Protein AF-0000000078834725 (afdb_homodimer)

Foldseek 3Di:
DDPPPPPPPPPPPPCVVVVVVVVVVPDPPPPPDPPDPPPPVPPVPPPPPDPPLRVVLVVQLVQLLDQPPWEKAADPVQLKIKIWRWRHDFDFPVSVVPDDPVSVVSSLVSLLVSVLVRCVVPVVRLVVSVVRPDDQWEKEKEWADQDPDKHDFVRRQVRCVSNVVSCCVNPSFVDDDLGRYQYYGYDYDYDDTGTMMIMTGHDPDSNRPDDPVVVVCVVPQPPHD/DDPPPDPPPPDDCPCVVVVVVVVVVPPPPPDPPPPDPPPPVPPVPPPPPDPPLRVVLVVQLVQLLDQPPWEKDADPVQLKIKIWRWSHDFDFPVSVVPDDPVSVVSSLVSLLVSVLVRCVVPVVRLVVSVVRPDDQWEKEKEWADQDPDKHDQVRRQVRCVSNVVSCCVNPSFVDDDLGRYQYYGYDYDYDDTGTMMIMTGHDPDSNRPDDPVVVVCVVPQPPHD

pLDDT: mean 77.33, std 25.35, range [22.64, 98.62]

Structure (mmCIF, N/CA/C/O backbone):
data_AF-0000000078834725-model_v1
#
loop_
_entity.id
_entity.type
_entity.pdbx_description
1 polymer 'Uncharacterized protein'
#
loop_
_atom_site.group_PDB
_atom_site.id
_atom_site.type_symbol
_atom_site.label_atom_id
_atom_site.label_alt_id
_atom_site.label_comp_id
_atom_site.label_asym_id
_atom_site.label_entity_id
_atom_site.label_seq_id
_atom_site.pdbx_PDB_ins_code
_atom_site.Cartn_x
_atom_site.Cartn_y
_atom_site.Cartn_z
_atom_site.occupancy
_atom_site.B_iso_or_equiv
_atom_site.auth_seq_id
_atom_site.auth_comp_id
_atom_site.auth_asym_id
_atom_site.auth_atom_id
_atom_site.pdbx_PDB_model_num
ATOM 1 N N . MET A 1 1 ? 4.082 47.562 25.188 1 24.08 1 MET A N 1
ATOM 2 C CA . MET A 1 1 ? 4.586 46.562 24.234 1 24.08 1 MET A CA 1
ATOM 3 C C . MET A 1 1 ? 3.445 45.719 23.672 1 24.08 1 MET A C 1
ATOM 5 O O . MET A 1 1 ? 2.674 45.125 24.438 1 24.08 1 MET A O 1
ATOM 9 N N . PRO A 1 2 ? 2.797 46 22.562 1 27.89 2 PRO A N 1
ATOM 10 C CA . PRO A 1 2 ? 1.456 45.594 22.172 1 27.89 2 PRO A CA 1
ATOM 11 C C . PRO A 1 2 ? 1.354 44.062 21.969 1 27.89 2 PRO A C 1
ATOM 13 O O . PRO A 1 2 ? 2.357 43.406 21.672 1 27.89 2 PRO A O 1
ATOM 16 N N . SER A 1 3 ? 0.544 43.469 22.797 1 27.25 3 SER A N 1
ATOM 17 C CA . SER A 1 3 ? 0.179 42.062 22.984 1 27.25 3 SER A CA 1
ATOM 18 C C . SER A 1 3 ? -0.238 41.438 21.672 1 27.25 3 SER A C 1
ATOM 20 O O . SER A 1 3 ? -1.161 41.906 21 1 27.25 3 SER A O 1
ATOM 22 N N . LYS A 1 4 ? 0.778 40.938 20.922 1 30.77 4 LYS A N 1
ATOM 23 C CA . LYS A 1 4 ? 0.629 40.438 19.562 1 30.77 4 LYS A CA 1
ATOM 24 C C . LYS A 1 4 ? -0.511 39.406 19.484 1 30.77 4 LYS A C 1
ATOM 26 O O . LYS A 1 4 ? -0.513 38.406 20.203 1 30.77 4 LYS A O 1
ATOM 31 N N . THR A 1 5 ? -1.818 39.812 19.266 1 27.34 5 THR A N 1
ATOM 32 C CA . THR A 1 5 ? -3.07 39.094 19.016 1 27.34 5 THR A CA 1
ATOM 33 C C . THR A 1 5 ? -2.848 37.906 18.078 1 27.34 5 THR A C 1
ATOM 35 O O . THR A 1 5 ? -2.477 38.094 16.906 1 27.34 5 THR A O 1
ATOM 38 N N . ASN A 1 6 ? -2.244 36.812 18.578 1 27.89 6 ASN A N 1
ATOM 39 C CA . ASN A 1 6 ? -1.774 35.656 17.828 1 27.89 6 ASN A CA 1
ATOM 40 C C . ASN A 1 6 ? -2.881 35.062 16.953 1 27.89 6 ASN A C 1
ATOM 42 O O . ASN A 1 6 ? -3.996 34.844 17.438 1 27.89 6 ASN A O 1
ATOM 46 N N . HIS A 1 7 ? -2.979 35.188 15.711 1 27.2 7 HIS A N 1
ATOM 47 C CA . HIS A 1 7 ? -3.826 34.906 14.555 1 27.2 7 HIS A CA 1
ATOM 48 C C . HIS A 1 7 ? -4.324 33.438 14.586 1 27.2 7 HIS A C 1
ATOM 50 O O . HIS A 1 7 ? -5.047 33.031 13.688 1 27.2 7 HIS A O 1
ATOM 56 N N . ARG A 1 8 ? -3.764 32.594 15.312 1 29.56 8 ARG A N 1
ATOM 57 C CA . ARG A 1 8 ? -4.113 31.188 15.094 1 29.56 8 ARG A CA 1
ATOM 58 C C . ARG A 1 8 ? -5.539 30.906 15.555 1 29.56 8 ARG A C 1
ATOM 60 O O . ARG A 1 8 ? -5.918 29.75 15.742 1 29.56 8 ARG A O 1
ATOM 67 N N . SER A 1 9 ? -6.387 32.094 15.914 1 32.28 9 SER A N 1
ATOM 68 C CA . SER A 1 9 ? -7.73 31.859 16.438 1 32.28 9 SER A CA 1
ATOM 69 C C . SER A 1 9 ? -8.664 31.375 15.328 1 32.28 9 SER A C 1
ATOM 71 O O . SER A 1 9 ? -9.219 32.188 14.578 1 32.28 9 SER A O 1
ATOM 73 N N . ALA A 1 10 ? -8.375 30.5 14.5 1 30.67 10 ALA A N 1
ATOM 74 C CA . ALA A 1 10 ? -8.891 30.203 13.172 1 30.67 10 ALA A CA 1
ATOM 75 C C . ALA A 1 10 ? -10.414 30.047 13.195 1 30.67 10 ALA A C 1
ATOM 77 O O . ALA A 1 10 ? -11.117 30.609 12.352 1 30.67 10 ALA A O 1
ATOM 78 N N . PHE A 1 11 ? -11.062 28.938 13.727 1 31.16 11 PHE A N 1
ATOM 79 C CA . PHE A 1 11 ? -12.344 28.422 13.242 1 31.16 11 PHE A CA 1
ATOM 80 C C . PHE A 1 11 ? -13.5 29.234 13.789 1 31.16 11 PHE A C 1
ATOM 82 O O . PHE A 1 11 ? -14.664 28.906 13.57 1 31.16 11 PHE A O 1
ATOM 89 N N . ALA A 1 12 ? -13.305 30.203 14.617 1 33.16 12 ALA A N 1
ATOM 90 C CA . ALA A 1 12 ? -14.438 30.844 15.297 1 33.16 12 ALA A CA 1
ATOM 91 C C . ALA A 1 12 ? -15.328 31.578 14.297 1 33.16 12 ALA A C 1
ATOM 93 O O . ALA A 1 12 ? -16.531 31.703 14.516 1 33.16 12 ALA A O 1
ATOM 94 N N . SER A 1 13 ? -14.711 32.281 13.281 1 36 13 SER A N 1
ATOM 95 C CA . SER A 1 13 ? -15.398 33.406 12.672 1 36 13 SER A CA 1
ATOM 96 C C . SER A 1 13 ? -16.234 32.969 11.469 1 36 13 SER A C 1
ATOM 98 O O . SER A 1 13 ? -16.453 33.781 10.547 1 36 13 SER A O 1
ATOM 100 N N . ASP A 1 14 ? -16.594 31.828 11.273 1 34.5 14 ASP A N 1
ATOM 101 C CA . ASP A 1 14 ? -17.234 31.562 9.992 1 34.5 14 ASP A CA 1
ATOM 102 C C . ASP A 1 14 ? -18.547 32.344 9.867 1 34.5 14 ASP A C 1
ATOM 104 O O . ASP A 1 14 ? -19.484 32.094 10.625 1 34.5 14 ASP A O 1
ATOM 108 N N . PRO A 1 15 ? -18.609 33.375 9.234 1 38.25 15 PRO A N 1
ATOM 109 C CA . PRO A 1 15 ? -19.734 34.312 9.133 1 38.25 15 PRO A CA 1
ATOM 110 C C . PRO A 1 15 ? -21 33.656 8.602 1 38.25 15 PRO A C 1
ATOM 112 O O . PRO A 1 15 ? -22.109 33.969 9.047 1 38.25 15 PRO A O 1
ATOM 115 N N . LYS A 1 16 ? -20.703 32.781 7.66 1 40.75 16 LYS A N 1
ATOM 116 C CA . LYS A 1 16 ? -21.891 32.219 7.039 1 40.75 16 LYS A CA 1
ATOM 117 C C . LYS A 1 16 ? -22.734 31.438 8.055 1 40.75 16 LYS A C 1
ATOM 119 O O . LYS A 1 16 ? -23.953 31.422 7.977 1 40.75 16 LYS A O 1
ATOM 124 N N . PHE A 1 17 ? -22.047 30.812 9.07 1 37.5 17 PHE A N 1
ATOM 125 C CA . PHE A 1 17 ? -22.719 30.172 10.188 1 37.5 17 PHE A CA 1
ATOM 126 C C . PHE A 1 17 ? -23.469 31.203 11.039 1 37.5 17 PHE A C 1
ATOM 128 O O . PHE A 1 17 ? -24.625 30.984 11.414 1 37.5 17 PHE A O 1
ATOM 135 N N . LEU A 1 18 ? -22.75 32.25 11.047 1 39.94 18 LEU A N 1
ATOM 136 C CA . LEU A 1 18 ? -23.375 33.344 11.789 1 39.94 18 LEU A CA 1
ATOM 137 C C . LEU A 1 18 ? -24.609 33.875 11.078 1 39.94 18 LEU A C 1
ATOM 139 O O . LEU A 1 18 ? -25.609 34.188 11.719 1 39.94 18 LEU A O 1
ATOM 143 N N . GLU A 1 19 ? -24.422 33.969 9.836 1 44.69 19 GLU A N 1
ATOM 144 C CA . GLU A 1 19 ? -25.484 34.531 9.016 1 44.69 19 GLU A CA 1
ATOM 145 C C . GLU A 1 19 ? -26.734 33.656 9.031 1 44.69 19 GLU A C 1
ATOM 147 O O . GLU A 1 19 ? -27.859 34.156 9.117 1 44.69 19 GLU A O 1
ATOM 152 N N . ARG A 1 20 ? -26.578 32.312 8.914 1 39.34 20 ARG A N 1
ATOM 153 C CA . ARG A 1 20 ? -27.719 31.406 8.961 1 39.34 20 ARG A CA 1
ATOM 154 C C . ARG A 1 20 ? -28.469 31.531 10.281 1 39.34 20 ARG A C 1
ATOM 156 O O . ARG A 1 20 ? -29.703 31.469 10.312 1 39.34 20 ARG A O 1
ATOM 163 N N . LEU A 1 21 ? -27.609 31.844 11.25 1 35.97 21 LEU A N 1
ATOM 164 C CA . LEU A 1 21 ? -28.234 32.094 12.547 1 35.97 21 LEU A CA 1
ATOM 165 C C . LEU A 1 21 ? -29.125 33.344 12.477 1 35.97 21 LEU A C 1
ATOM 167 O O . LEU A 1 21 ? -30.234 33.344 13.023 1 35.97 21 LEU A O 1
ATOM 171 N N . ALA A 1 22 ? -28.547 34.312 11.836 1 40.5 22 ALA A N 1
ATOM 172 C CA . ALA A 1 22 ? -29.203 35.625 11.812 1 40.5 22 ALA A CA 1
ATOM 173 C C . ALA A 1 22 ? -30.516 35.562 11.047 1 40.5 22 ALA A C 1
ATOM 175 O O . ALA A 1 22 ? -31.5 36.219 11.438 1 40.5 22 ALA A O 1
ATOM 176 N N . LYS A 1 23 ? -30.469 34.906 9.898 1 41.06 23 LYS A N 1
ATOM 177 C CA . LYS A 1 23 ? -31.625 34.906 9.008 1 41.06 23 LYS A CA 1
ATOM 178 C C . LYS A 1 23 ? -32.812 34.25 9.656 1 41.06 23 LYS A C 1
ATOM 180 O O . LYS A 1 23 ? -33.969 34.5 9.273 1 41.06 23 LYS A O 1
ATOM 185 N N . GLN A 1 24 ? -32.5 33.125 10.461 1 34.16 24 GLN A N 1
ATOM 186 C CA . GLN A 1 24 ? -33.594 32.312 10.953 1 34.16 24 GLN A CA 1
ATOM 187 C C . GLN A 1 24 ? -34.375 33.062 12.031 1 34.16 24 GLN A C 1
ATOM 189 O O . GLN A 1 24 ? -35.281 32.5 12.664 1 34.16 24 GLN A O 1
ATOM 194 N N . GLY A 1 25 ? -34.406 34.5 11.852 1 34.66 25 GLY A N 1
ATOM 195 C CA . GLY A 1 25 ? -35.25 35.531 12.43 1 34.66 25 GLY A CA 1
ATOM 196 C C . GLY A 1 25 ? -35.812 35.125 13.773 1 34.66 25 GLY A C 1
ATOM 197 O O . GLY A 1 25 ? -36.812 35.719 14.234 1 34.66 25 GLY A O 1
ATOM 198 N N . LEU A 1 26 ? -35.656 33.875 14.125 1 31.95 26 LEU A N 1
ATOM 199 C CA . LEU A 1 26 ? -36.531 33.406 15.203 1 31.95 26 LEU A CA 1
ATOM 200 C C . LEU A 1 26 ? -36.25 34.188 16.484 1 31.95 26 LEU A C 1
ATOM 202 O O . LEU A 1 26 ? -35.125 34.281 16.938 1 31.95 26 LEU A O 1
ATOM 206 N N . THR A 1 27 ? -36.812 35.25 16.578 1 30.69 27 THR A N 1
ATOM 207 C CA . THR A 1 27 ? -36.906 36.062 17.781 1 30.69 27 THR A CA 1
ATOM 208 C C . THR A 1 27 ? -37.281 35.219 19 1 30.69 27 THR A C 1
ATOM 210 O O . THR A 1 27 ? -38.219 34.406 18.922 1 30.69 27 THR A O 1
ATOM 213 N N . PRO A 1 28 ? -36.438 35.031 19.984 1 26.81 28 PRO A N 1
ATOM 214 C CA . PRO A 1 28 ? -36.625 34.188 21.188 1 26.81 28 PRO A CA 1
ATOM 215 C C . PRO A 1 28 ? -37.812 34.625 22.031 1 26.81 28 PRO A C 1
ATOM 217 O O . PRO A 1 28 ? -37.719 34.75 23.25 1 26.81 28 PRO A O 1
ATOM 220 N N . ASN A 1 29 ? -38.906 35.031 21.531 1 26.78 29 ASN A N 1
ATOM 221 C CA . ASN A 1 29 ? -39.938 35.531 22.438 1 26.78 29 ASN A CA 1
ATOM 222 C C . ASN A 1 29 ? -40.344 34.438 23.453 1 26.78 29 ASN A C 1
ATOM 224 O O . ASN A 1 29 ? -40.812 33.375 23.062 1 26.78 29 ASN A O 1
ATOM 228 N N . THR A 1 30 ? -39.906 34.562 24.703 1 25.36 30 THR A N 1
ATOM 229 C CA . THR A 1 30 ? -39.875 33.688 25.875 1 25.36 30 THR A CA 1
ATOM 230 C C . THR A 1 30 ? -41.281 33.531 26.453 1 25.36 30 THR A C 1
ATOM 232 O O . THR A 1 30 ? -41.438 33.375 27.672 1 25.36 30 THR A O 1
ATOM 235 N N . GLN A 1 31 ? -42.406 33.75 25.781 1 25.19 31 GLN A N 1
ATOM 236 C CA . GLN A 1 31 ? -43.625 33.719 26.578 1 25.19 31 GLN A CA 1
ATOM 237 C C . GLN A 1 31 ? -43.812 32.375 27.266 1 25.19 31 GLN A C 1
ATOM 239 O O . GLN A 1 31 ? -43.562 31.328 26.672 1 25.19 31 GLN A O 1
ATOM 244 N N . THR A 1 32 ? -44.094 32.375 28.672 1 26.95 32 THR A N 1
ATOM 245 C CA . THR A 1 32 ? -44.094 31.375 29.734 1 26.95 32 THR A CA 1
ATOM 246 C C . THR A 1 32 ? -45.25 30.391 29.547 1 26.95 32 THR A C 1
ATOM 248 O O . THR A 1 32 ? -45.5 29.562 30.422 1 26.95 32 THR A O 1
ATOM 251 N N . ALA A 1 33 ? -45.969 30.344 28.469 1 22.97 33 ALA A N 1
ATOM 252 C CA . ALA A 1 33 ? -47.281 29.75 28.547 1 22.97 33 ALA A CA 1
ATOM 253 C C . ALA A 1 33 ? -47.219 28.312 29.062 1 22.97 33 ALA A C 1
ATOM 255 O O . ALA A 1 33 ? -46.25 27.578 28.75 1 22.97 33 ALA A O 1
ATOM 256 N N . ALA A 1 34 ? -48.156 27.891 30.078 1 27.34 34 ALA A N 1
ATOM 257 C CA . ALA A 1 34 ? -48.375 26.703 30.906 1 27.34 34 ALA A CA 1
ATOM 258 C C . ALA A 1 34 ? -48.594 25.469 30.031 1 27.34 34 ALA A C 1
ATOM 260 O O . ALA A 1 34 ? -49.562 25.391 29.266 1 27.34 34 ALA A O 1
ATOM 261 N N . THR A 1 35 ? -47.75 25.062 29.266 1 24.53 35 THR A N 1
ATOM 262 C CA . THR A 1 35 ? -48.125 24.047 28.281 1 24.53 35 THR A CA 1
ATOM 263 C C . THR A 1 35 ? -48.656 22.797 28.984 1 24.53 35 THR A C 1
ATOM 265 O O . THR A 1 35 ? -48.094 22.328 29.969 1 24.53 35 THR A O 1
ATOM 268 N N . PRO A 1 36 ? -49.938 22.453 28.875 1 25.16 36 PRO A N 1
ATOM 269 C CA . PRO A 1 36 ? -50.625 21.281 29.453 1 25.16 36 PRO A CA 1
ATOM 270 C C . PRO A 1 36 ? -49.781 20.016 29.375 1 25.16 36 PRO A C 1
ATOM 272 O O . PRO A 1 36 ? -49 19.844 28.453 1 25.16 36 PRO A O 1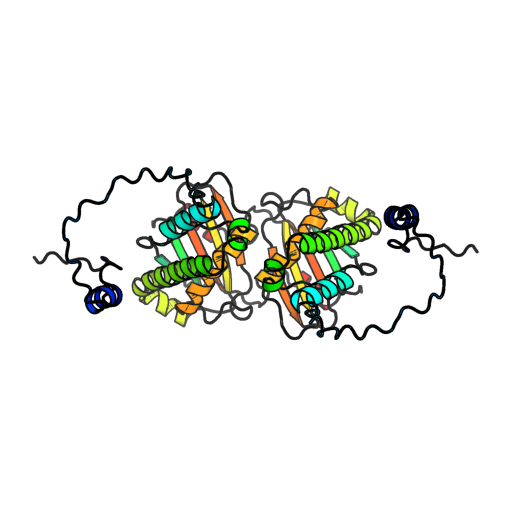
ATOM 275 N N . ARG A 1 37 ? -49.719 19.25 30.609 1 26.62 37 ARG A N 1
ATOM 276 C CA . ARG A 1 37 ? -48.938 18.031 30.844 1 26.62 37 ARG A CA 1
ATOM 277 C C . ARG A 1 37 ? -49.406 16.922 29.891 1 26.62 37 ARG A C 1
ATOM 279 O O . ARG A 1 37 ? -50.344 16.188 30.188 1 26.62 37 ARG A O 1
ATOM 286 N N . SER A 1 38 ? -49.938 17.078 28.766 1 26.98 38 SER A N 1
ATOM 287 C CA . SER A 1 38 ? -50.406 15.828 28.188 1 26.98 38 SER A CA 1
ATOM 288 C C . SER A 1 38 ? -49.312 14.766 28.25 1 26.98 38 SER A C 1
ATOM 290 O O . SER A 1 38 ? -48.156 15.031 27.875 1 26.98 38 SER A O 1
ATOM 292 N N . GLU A 1 39 ? -49.469 13.711 29.125 1 27.61 39 GLU A N 1
ATOM 293 C CA . GLU A 1 39 ? -48.656 12.523 29.359 1 27.61 39 GLU A CA 1
ATOM 294 C C . GLU A 1 39 ? -48.281 11.844 28.047 1 27.61 39 GLU A C 1
ATOM 296 O O . GLU A 1 39 ? -49 11.008 27.531 1 27.61 39 GLU A O 1
ATOM 301 N N . ILE A 1 40 ? -48.125 12.469 27.031 1 28.55 40 ILE A N 1
ATOM 302 C CA . ILE A 1 40 ? -47.812 11.617 25.875 1 28.55 40 ILE A CA 1
ATOM 303 C C . ILE A 1 40 ? -46.719 10.602 26.266 1 28.55 40 ILE A C 1
ATOM 305 O O . ILE A 1 40 ? -45.656 10.977 26.75 1 28.55 40 ILE A O 1
ATOM 309 N N . ASN A 1 41 ? -47.031 9.414 26.656 1 29.14 41 ASN A N 1
ATOM 310 C CA . ASN A 1 41 ? -46.156 8.273 26.875 1 29.14 41 ASN A CA 1
ATOM 311 C C . ASN A 1 41 ? -44.969 8.281 25.891 1 29.14 41 ASN A C 1
ATOM 313 O O . ASN A 1 41 ? -45.156 8.023 24.703 1 29.14 41 ASN A O 1
ATOM 317 N N . ALA A 1 42 ? -44.156 9.125 25.938 1 30.44 42 ALA A N 1
ATOM 318 C CA . ALA A 1 42 ? -42.938 9.172 25.141 1 30.44 42 ALA A CA 1
ATOM 319 C C . ALA A 1 42 ? -42.344 7.781 24.984 1 30.44 42 ALA A C 1
ATOM 321 O O . ALA A 1 42 ? -41.844 7.203 25.953 1 30.44 42 ALA A O 1
ATOM 322 N N . GLN A 1 43 ? -42.938 7 24.312 1 32.75 43 GLN A N 1
ATOM 323 C CA . GLN A 1 43 ? -42.25 5.75 24 1 32.75 43 GLN A CA 1
ATOM 324 C C . GLN A 1 43 ? -40.75 5.977 23.812 1 32.75 43 GLN A C 1
ATOM 326 O O . GLN A 1 43 ? -40.344 6.941 23.172 1 32.75 43 GLN A O 1
ATOM 331 N N . PRO A 1 44 ? -39.844 5.508 24.719 1 34.59 44 PRO A N 1
ATOM 332 C CA . PRO A 1 44 ? -38.406 5.867 24.625 1 34.59 44 PRO A CA 1
ATOM 333 C C . PRO A 1 44 ? -37.938 6.008 23.188 1 34.59 44 PRO A C 1
ATOM 335 O O . PRO A 1 44 ? -38.094 5.078 22.391 1 34.59 44 PRO A O 1
ATOM 338 N N . SER A 1 45 ? -38.312 6.859 22.438 1 35.91 45 SER A N 1
ATOM 339 C CA . SER A 1 45 ? -37.812 7.039 21.078 1 35.91 45 SER A CA 1
ATOM 340 C C . SER A 1 45 ? -36.344 6.602 20.984 1 35.91 45 SER A C 1
ATOM 342 O O . SER A 1 45 ? -35.469 7.164 21.656 1 35.91 45 SER A O 1
ATOM 344 N N . GLY A 1 46 ? -35.969 5.41 21.078 1 36.5 46 GLY A N 1
ATOM 345 C CA . GLY A 1 46 ? -34.688 4.711 21.141 1 36.5 46 GLY A CA 1
ATOM 346 C C . GLY A 1 46 ? -33.594 5.41 20.375 1 36.5 46 GLY A C 1
ATOM 347 O O . GLY A 1 46 ? -33.375 5.145 19.188 1 36.5 46 GLY A O 1
ATOM 348 N N . ARG A 1 47 ? -33.344 6.641 20.375 1 43.06 47 ARG A N 1
ATOM 349 C CA . ARG A 1 47 ? -32.25 7.414 19.828 1 43.06 47 ARG A CA 1
ATOM 350 C C . ARG A 1 47 ? -31 6.559 19.672 1 43.06 47 ARG A C 1
ATOM 352 O O . ARG A 1 47 ? -30.438 6.086 20.672 1 43.06 47 ARG A O 1
ATOM 359 N N . THR A 1 48 ? -30.828 5.699 18.859 1 48.56 48 THR A N 1
ATOM 360 C CA . THR A 1 48 ? -29.734 4.789 18.516 1 48.56 48 THR A CA 1
ATOM 361 C C . THR A 1 48 ? -28.391 5.484 18.672 1 48.56 48 THR A C 1
ATOM 363 O O . THR A 1 48 ? -28.188 6.586 18.156 1 48.56 48 THR A O 1
ATOM 366 N N . GLY A 1 49 ? -27.812 5.461 19.859 1 55.81 49 GLY A N 1
ATOM 367 C CA . GLY A 1 49 ? -26.469 5.957 20.094 1 55.81 49 GLY A CA 1
ATOM 368 C C . GLY A 1 49 ? -25.594 5.934 18.859 1 55.81 49 GLY A C 1
ATOM 369 O O . GLY A 1 49 ? -25.922 5.266 17.875 1 55.81 49 GLY A O 1
ATOM 370 N N . GLU A 1 50 ? -24.906 7.07 18.75 1 66.94 50 GLU A N 1
ATOM 371 C CA . GLU A 1 50 ? -23.984 7.145 17.625 1 66.94 50 GLU A CA 1
ATOM 372 C C . GLU A 1 50 ? -23.25 5.828 17.422 1 66.94 50 GLU A C 1
ATOM 374 O O . GLU A 1 50 ? -22.859 5.176 18.406 1 66.94 50 GLU A O 1
ATOM 379 N N . SER A 1 51 ? -23.375 5.309 16.297 1 71.94 51 SER A N 1
ATOM 380 C CA . SER A 1 51 ? -22.656 4.074 15.992 1 71.94 51 SER A CA 1
ATOM 381 C C . SER A 1 51 ? -21.203 4.176 16.391 1 71.94 51 SER A C 1
ATOM 383 O O . SER A 1 51 ? -20.656 5.273 16.5 1 71.94 51 SER A O 1
ATOM 385 N N . LYS A 1 52 ? -20.625 3.086 16.828 1 76.38 52 LYS A N 1
ATOM 386 C CA . LYS A 1 52 ? -19.203 3.023 17.156 1 76.38 52 LYS A CA 1
ATOM 387 C C . LYS A 1 52 ? -18.344 3.645 16.047 1 76.38 52 LYS A C 1
ATOM 389 O O . LYS A 1 52 ? -17.359 4.336 16.328 1 76.38 52 LYS A O 1
ATOM 394 N N . ALA A 1 53 ? -18.812 3.461 14.859 1 73.44 53 ALA A N 1
ATOM 395 C CA . ALA A 1 53 ? -18.094 4 13.711 1 73.44 53 ALA A CA 1
ATOM 396 C C . ALA A 1 53 ? -18.156 5.523 13.695 1 73.44 53 ALA A C 1
ATOM 398 O O . ALA A 1 53 ? -17.156 6.188 13.43 1 73.44 53 ALA A O 1
ATOM 399 N N . THR A 1 54 ? -19.234 6.074 13.984 1 75.31 54 THR A N 1
ATOM 400 C CA . THR A 1 54 ? -19.391 7.523 13.992 1 75.31 54 THR A CA 1
ATOM 401 C C . THR A 1 54 ? -18.594 8.156 15.125 1 75.31 54 THR A C 1
ATOM 403 O O . THR A 1 54 ? -17.953 9.195 14.945 1 75.31 54 THR A O 1
ATOM 406 N N . THR A 1 55 ? -18.625 7.473 16.203 1 80.94 55 THR A N 1
ATOM 407 C CA . THR A 1 55 ? -17.875 7.965 17.344 1 80.94 55 THR A CA 1
ATOM 408 C C . THR A 1 55 ? -16.375 7.961 17.047 1 80.94 55 THR A C 1
ATOM 410 O O . THR A 1 55 ? -15.672 8.922 17.359 1 80.94 55 THR A O 1
ATOM 413 N N . ARG A 1 56 ? -15.938 6.895 16.5 1 80.44 56 ARG A N 1
ATOM 414 C CA . ARG A 1 56 ? -14.523 6.797 16.141 1 80.44 56 ARG A CA 1
ATOM 415 C C . ARG A 1 56 ? -14.141 7.875 15.125 1 80.44 56 ARG A C 1
ATOM 417 O O . ARG A 1 56 ? -13.078 8.484 15.242 1 80.44 56 ARG A O 1
ATOM 424 N N . MET A 1 57 ? -14.969 8.086 14.242 1 81.19 57 MET A N 1
ATOM 425 C CA . MET A 1 57 ? -14.703 9.094 13.219 1 81.19 57 MET A CA 1
ATOM 426 C C . MET A 1 57 ? -14.586 10.484 13.844 1 81.19 57 MET A C 1
ATOM 428 O O . MET A 1 57 ? -13.727 11.273 13.453 1 81.19 57 MET A O 1
ATOM 432 N N . ARG A 1 58 ? -15.438 10.766 14.703 1 80.94 58 ARG A N 1
ATOM 433 C CA . ARG A 1 58 ? -15.398 12.055 15.383 1 80.94 58 ARG A CA 1
ATOM 434 C C . ARG A 1 58 ? -14.102 12.219 16.172 1 80.94 58 ARG A C 1
ATOM 436 O O . ARG A 1 58 ? -13.469 13.273 16.109 1 80.94 58 ARG A O 1
ATOM 443 N N . LYS A 1 59 ? -13.773 11.188 16.797 1 82.94 59 LYS A N 1
ATOM 444 C CA . LYS A 1 59 ? -12.531 11.219 17.562 1 82.94 59 LYS A CA 1
ATOM 445 C C . LYS A 1 59 ? -11.336 11.469 16.656 1 82.94 59 LYS A C 1
ATOM 447 O O . LYS A 1 59 ? -10.461 12.273 16.984 1 82.94 59 LYS A O 1
ATOM 452 N N . VAL A 1 60 ? -11.281 10.805 15.625 1 85.25 60 VAL A N 1
ATOM 453 C CA . VAL A 1 60 ? -10.188 10.914 14.664 1 85.25 60 VAL A CA 1
ATOM 454 C C . VAL A 1 60 ? -10.18 12.312 14.055 1 85.25 60 VAL A C 1
ATOM 456 O O . VAL A 1 60 ? -9.117 12.93 13.914 1 85.25 60 VAL A O 1
ATOM 459 N N . ARG A 1 61 ? -11.344 12.789 13.75 1 83.19 61 ARG A N 1
ATOM 460 C CA . ARG A 1 61 ? -11.414 14.133 13.18 1 83.19 61 ARG A CA 1
ATOM 461 C C . ARG A 1 61 ? -10.945 15.172 14.188 1 83.19 61 ARG A C 1
ATOM 463 O O . ARG A 1 61 ? -10.172 16.062 13.844 1 83.19 61 ARG A O 1
ATOM 470 N N . ASP A 1 62 ? -11.391 15.047 15.375 1 85.38 62 ASP A N 1
ATOM 471 C CA . ASP A 1 62 ? -11 15.984 16.422 1 85.38 62 ASP A CA 1
ATOM 472 C C . ASP A 1 62 ? -9.484 15.977 16.625 1 85.38 62 ASP A C 1
ATOM 474 O O . ASP A 1 62 ? -8.859 17.031 16.734 1 85.38 62 ASP A O 1
ATOM 478 N N . ALA A 1 63 ? -8.93 14.852 16.688 1 85.94 63 ALA A N 1
ATOM 479 C CA . ALA A 1 63 ? -7.484 14.727 16.844 1 85.94 63 ALA A CA 1
ATOM 480 C C . ALA A 1 63 ? -6.742 15.391 15.695 1 85.94 63 ALA A C 1
ATOM 482 O O . ALA A 1 63 ? -5.68 15.992 15.891 1 85.94 63 ALA A O 1
ATOM 483 N N . ASN A 1 64 ? -7.324 15.352 14.562 1 89.38 64 ASN A N 1
ATOM 484 C CA . ASN A 1 64 ? -6.633 15.82 13.359 1 89.38 64 ASN A CA 1
ATOM 485 C C . ASN A 1 64 ? -6.883 17.312 13.125 1 89.38 64 ASN A C 1
ATOM 487 O O . ASN A 1 64 ? -6.316 17.891 12.203 1 89.38 64 ASN A O 1
ATOM 491 N N . MET A 1 65 ? -7.637 17.828 13.984 1 87.69 65 MET A N 1
ATOM 492 C CA . MET A 1 65 ? -7.836 19.281 13.914 1 87.69 65 MET A CA 1
ATOM 493 C C . MET A 1 65 ? -6.711 20.016 14.641 1 87.69 65 MET A C 1
ATOM 495 O O . MET A 1 65 ? -6.535 21.219 14.453 1 87.69 65 MET A O 1
ATOM 499 N N . ASP A 1 66 ? -6 19.266 15.336 1 86.44 66 ASP A N 1
ATOM 500 C CA . ASP A 1 66 ? -4.875 19.859 16.047 1 86.44 66 ASP A CA 1
ATOM 501 C C . ASP A 1 66 ? -3.588 19.766 15.234 1 86.44 66 ASP A C 1
ATOM 503 O O . ASP A 1 66 ? -2.969 18.703 15.18 1 86.44 66 ASP A O 1
ATOM 507 N N . GLY A 1 67 ? -3.16 20.844 14.664 1 88.12 67 GLY A N 1
ATOM 508 C CA . GLY A 1 67 ? -1.958 20.859 13.852 1 88.12 67 GLY A CA 1
ATOM 509 C C . GLY A 1 67 ? -0.892 21.797 14.375 1 88.12 67 GLY A C 1
ATOM 510 O O . GLY A 1 67 ? -0.006 22.219 13.625 1 88.12 67 GLY A O 1
ATOM 511 N N . ARG A 1 68 ? -0.925 22.141 15.656 1 88.06 68 ARG A N 1
ATOM 512 C CA . ARG A 1 68 ? -0.069 23.188 16.188 1 88.06 68 ARG A CA 1
ATOM 513 C C . ARG A 1 68 ? 1.395 22.766 16.188 1 88.06 68 ARG A C 1
ATOM 515 O O . ARG A 1 68 ? 2.291 23.609 16.094 1 88.06 68 ARG A O 1
ATOM 522 N N . ASN A 1 69 ? 1.564 21.484 16.297 1 92 69 ASN A N 1
ATOM 523 C CA . ASN A 1 69 ? 2.939 21 16.375 1 92 69 ASN A CA 1
ATOM 524 C C . ASN A 1 69 ? 3.383 20.359 15.07 1 92 69 ASN A C 1
ATOM 526 O O . ASN A 1 69 ? 4.434 19.719 15.016 1 92 69 ASN A O 1
ATOM 530 N N . ASP A 1 70 ? 2.598 20.547 14.023 1 96.31 70 ASP A N 1
ATOM 531 C CA . ASP A 1 70 ? 2.967 20 12.719 1 96.31 70 ASP A CA 1
ATOM 532 C C . ASP A 1 70 ? 4.195 20.719 12.164 1 96.31 70 ASP A C 1
ATOM 534 O O . ASP A 1 70 ? 4.375 21.922 12.375 1 96.31 70 ASP A O 1
ATOM 538 N N . ARG A 1 71 ? 5 20 11.508 1 95.81 71 ARG A N 1
ATOM 539 C CA . ARG A 1 71 ? 6.141 20.594 10.828 1 95.81 71 ARG A CA 1
ATOM 540 C C . ARG A 1 71 ? 6.617 19.719 9.68 1 95.81 71 ARG A C 1
ATOM 542 O O . ARG A 1 71 ? 6.203 18.562 9.562 1 95.81 71 ARG A O 1
ATOM 549 N N . PHE A 1 72 ? 7.422 20.266 8.812 1 96.62 72 PHE A N 1
ATOM 550 C CA . PHE A 1 72 ? 8.086 19.5 7.766 1 96.62 72 PHE A CA 1
ATOM 551 C C . PHE A 1 72 ? 9.516 19.984 7.555 1 96.62 72 PHE A C 1
ATOM 553 O O . PHE A 1 72 ? 9.828 21.141 7.859 1 96.62 72 PHE A O 1
ATOM 560 N N . GLU A 1 73 ? 10.273 19.109 7.199 1 96.94 73 GLU A N 1
ATOM 561 C CA . GLU A 1 73 ? 11.703 19.328 6.988 1 96.94 73 GLU A CA 1
ATOM 562 C C . GLU A 1 73 ? 12.148 18.781 5.633 1 96.94 73 GLU A C 1
ATOM 564 O O . GLU A 1 73 ? 11.688 17.734 5.191 1 96.94 73 GLU A O 1
ATOM 569 N N . PHE A 1 74 ? 13.047 19.625 4.977 1 97.88 74 PHE A N 1
ATOM 570 C CA . PHE A 1 74 ? 13.625 19.203 3.705 1 97.88 74 PHE A CA 1
ATOM 571 C C . PHE A 1 74 ? 15.078 18.781 3.885 1 97.88 74 PHE A C 1
ATOM 573 O O . PHE A 1 74 ? 15.875 19.516 4.461 1 97.88 74 PHE A O 1
ATOM 580 N N . ASP A 1 75 ? 15.297 17.5 3.508 1 96.56 75 ASP A N 1
ATOM 581 C CA . ASP A 1 75 ? 16.672 17 3.516 1 96.56 75 ASP A CA 1
ATOM 582 C C . ASP A 1 75 ? 17.312 17.156 2.143 1 96.56 75 ASP A C 1
ATOM 584 O O . ASP A 1 75 ? 16.969 16.438 1.199 1 96.56 75 ASP A O 1
ATOM 588 N N . THR A 1 76 ? 18.391 17.984 2.08 1 94.19 76 THR A N 1
ATOM 589 C CA . THR A 1 76 ? 19.016 18.328 0.807 1 94.19 76 THR A CA 1
ATOM 590 C C . THR A 1 76 ? 19.844 17.156 0.283 1 94.19 76 THR A C 1
ATOM 592 O O . THR A 1 76 ? 20.016 17 -0.927 1 94.19 76 THR A O 1
ATOM 595 N N . LEU A 1 77 ? 20.297 16.359 1.18 1 93.81 77 LEU A N 1
ATOM 596 C CA . LEU A 1 77 ? 21.156 15.25 0.771 1 93.81 77 LEU A CA 1
ATOM 597 C C . LEU A 1 77 ? 20.344 14.172 0.056 1 93.81 77 LEU A C 1
ATOM 599 O O . LEU A 1 77 ? 20.734 13.688 -1.003 1 93.81 77 LEU A O 1
ATOM 603 N N . THR A 1 78 ? 19.203 13.859 0.61 1 94.62 78 THR A N 1
ATOM 604 C CA . THR A 1 78 ? 18.375 12.805 0.032 1 94.62 78 THR A CA 1
ATOM 605 C C . THR A 1 78 ? 17.266 13.406 -0.836 1 94.62 78 THR A C 1
ATOM 607 O O . THR A 1 78 ? 16.516 12.68 -1.487 1 94.62 78 THR A O 1
ATOM 610 N N . LYS A 1 79 ? 17.172 14.727 -0.837 1 96.56 79 LYS A N 1
ATOM 611 C CA . LYS A 1 79 ? 16.125 15.461 -1.536 1 96.56 79 LYS A CA 1
ATOM 612 C C . LYS A 1 79 ? 14.742 14.953 -1.13 1 96.56 79 LYS A C 1
ATOM 614 O O . LYS A 1 79 ? 13.875 14.766 -1.98 1 96.56 79 LYS A O 1
ATOM 619 N N . SER A 1 80 ? 14.672 14.656 0.159 1 97.94 80 SER A N 1
ATOM 620 C CA . SER A 1 80 ? 13.422 14.133 0.697 1 97.94 80 SER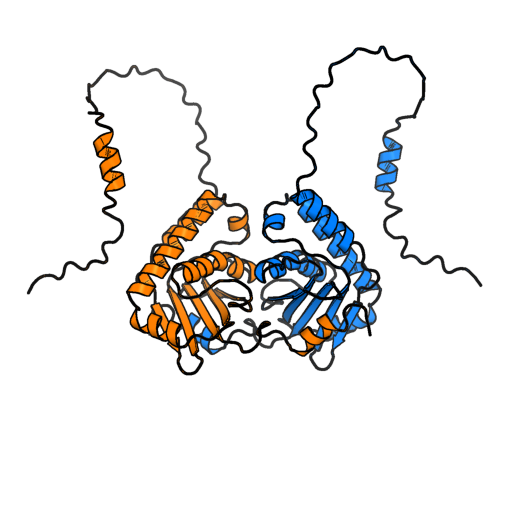 A CA 1
ATOM 621 C C . SER A 1 80 ? 12.758 15.141 1.635 1 97.94 80 SER A C 1
ATOM 623 O O . SER A 1 80 ? 13.43 15.992 2.215 1 97.94 80 SER A O 1
ATOM 625 N N . LEU A 1 81 ? 11.453 15.078 1.716 1 98.44 81 LEU A N 1
ATOM 626 C CA . LEU A 1 81 ? 10.656 15.906 2.615 1 98.44 81 LEU A CA 1
ATOM 627 C C . LEU A 1 81 ? 9.977 15.055 3.682 1 98.44 81 LEU A C 1
ATOM 629 O O . LEU A 1 81 ? 9.289 14.086 3.361 1 98.44 81 LEU A O 1
ATOM 633 N N . CYS A 1 82 ? 10.188 15.453 4.906 1 98.12 82 CYS A N 1
ATOM 634 C CA . CYS A 1 82 ? 9.539 14.766 6.023 1 98.12 82 CYS A CA 1
ATOM 635 C C . CYS A 1 82 ? 8.492 15.664 6.676 1 98.12 82 CYS A C 1
ATOM 637 O O . CYS A 1 82 ? 8.797 16.781 7.086 1 98.12 82 CYS A O 1
ATOM 639 N N . ALA A 1 83 ? 7.312 15.164 6.75 1 98.31 83 ALA A N 1
ATOM 640 C CA . ALA A 1 83 ? 6.234 15.867 7.449 1 98.31 83 ALA A CA 1
ATOM 641 C C . ALA A 1 83 ? 5.84 15.125 8.719 1 98.31 83 ALA A C 1
ATOM 643 O O . ALA A 1 83 ? 5.641 13.914 8.703 1 98.31 83 ALA A O 1
ATOM 644 N N . PHE A 1 84 ? 5.746 15.891 9.781 1 97.94 84 PHE A N 1
ATOM 645 C CA . PHE A 1 84 ? 5.398 15.344 11.086 1 97.94 84 PHE A CA 1
ATOM 646 C C . PHE A 1 84 ? 4.023 15.828 11.531 1 97.94 84 PHE A C 1
ATOM 648 O O . PHE A 1 84 ? 3.762 17.031 11.555 1 97.94 84 PHE A O 1
ATOM 655 N N . PHE A 1 85 ? 3.164 14.898 11.883 1 97.5 85 PHE A N 1
ATOM 656 C CA . PHE A 1 85 ? 1.834 15.211 12.398 1 97.5 85 PHE A CA 1
ATOM 657 C C . PHE A 1 85 ? 1.631 14.602 13.781 1 97.5 85 PHE A C 1
ATOM 659 O O . PHE A 1 85 ? 0.925 13.602 13.93 1 97.5 85 PHE A O 1
ATOM 666 N N . PRO A 1 86 ? 2.213 15.305 14.789 1 96.12 86 PRO A N 1
ATOM 667 C CA . PRO A 1 86 ? 2.041 14.773 16.141 1 96.12 86 PRO A CA 1
ATOM 668 C C . PRO A 1 86 ? 0.575 14.672 16.562 1 96.12 86 PRO A C 1
ATOM 670 O O . PRO A 1 86 ? -0.218 15.57 16.266 1 96.12 86 PRO A O 1
ATOM 673 N N . GLY A 1 87 ? 0.241 13.547 17.141 1 93.81 87 GLY A N 1
ATOM 674 C CA . GLY A 1 87 ? -1.093 13.359 17.688 1 93.81 87 GLY A CA 1
ATOM 675 C C . GLY A 1 87 ? -2.115 12.938 16.641 1 93.81 87 GLY A C 1
ATOM 676 O O . GLY A 1 87 ? -3.268 12.664 16.984 1 93.81 87 GLY A O 1
ATOM 677 N N . ALA A 1 88 ? -1.735 12.898 15.398 1 94.81 88 ALA A N 1
ATOM 678 C CA . ALA A 1 88 ? -2.666 12.477 14.352 1 94.81 88 ALA A CA 1
ATOM 679 C C . ALA A 1 88 ? -3.164 11.055 14.594 1 94.81 88 ALA A C 1
ATOM 681 O O . ALA A 1 88 ? -2.402 10.195 15.039 1 94.81 88 ALA A O 1
ATOM 682 N N . LEU A 1 89 ? -4.414 10.867 14.289 1 92.56 89 LEU A N 1
ATOM 683 C CA . LEU A 1 89 ? -5.02 9.547 14.359 1 92.56 89 LEU A CA 1
ATOM 684 C C . LEU A 1 89 ? -5.57 9.125 13.008 1 92.56 89 LEU A C 1
ATOM 686 O O . LEU A 1 89 ? -6.082 9.953 12.25 1 92.56 89 LEU A O 1
ATOM 690 N N . LEU A 1 90 ? -5.461 7.844 12.758 1 91.75 90 LEU A N 1
ATOM 691 C CA . LEU A 1 90 ? -5.949 7.297 11.5 1 91.75 90 LEU A CA 1
ATOM 692 C C . LEU A 1 90 ? -7.145 6.375 11.727 1 91.75 90 LEU A C 1
ATOM 694 O O . LEU A 1 90 ? -7.25 5.742 12.781 1 91.75 90 LEU A O 1
ATOM 698 N N . LEU A 1 91 ? -7.949 6.355 10.6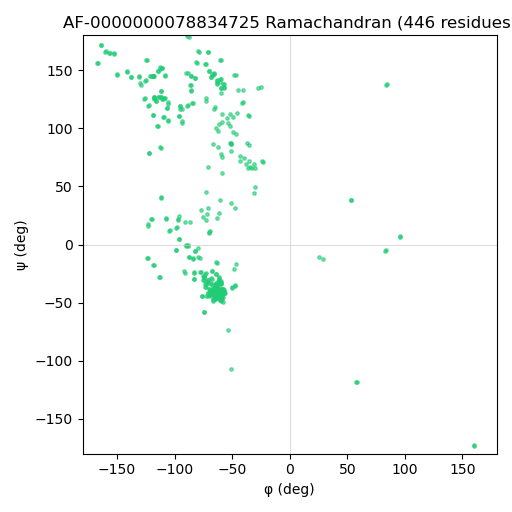88 1 84.38 91 LEU A N 1
ATOM 699 C CA . LEU A 1 91 ? -9.102 5.457 10.711 1 84.38 91 LEU A CA 1
ATOM 700 C C . LEU A 1 91 ? -8.727 4.086 10.156 1 84.38 91 LEU A C 1
ATOM 702 O O . LEU A 1 91 ? -7.902 3.98 9.25 1 84.38 91 LEU A O 1
ATOM 706 N N . GLY A 1 92 ? -9.383 3.092 10.711 1 77.25 92 GLY A N 1
ATOM 707 C CA . GLY A 1 92 ? -9.25 1.766 10.125 1 77.25 92 GLY A CA 1
ATOM 708 C C . GLY A 1 92 ? -10.008 1.61 8.82 1 77.25 92 GLY A C 1
ATOM 709 O O . GLY A 1 92 ? -10.938 2.369 8.539 1 77.25 92 GLY A O 1
ATOM 710 N N . LEU A 1 93 ? -9.516 0.678 8.055 1 69.44 93 LEU A N 1
ATOM 711 C CA . LEU A 1 93 ? -10.109 0.435 6.742 1 69.44 93 LEU A CA 1
ATOM 712 C C . LEU A 1 93 ? -11.594 0.126 6.863 1 69.44 93 LEU A C 1
ATOM 714 O O . LEU A 1 93 ? -12.398 0.618 6.07 1 69.44 93 LEU A O 1
ATOM 718 N N . ASN A 1 94 ? -11.945 -0.661 7.832 1 64.69 94 ASN A N 1
ATOM 719 C CA . ASN A 1 94 ? -13.344 -1.046 8.023 1 64.69 94 ASN A CA 1
ATOM 720 C C . ASN A 1 94 ? -14.227 0.17 8.281 1 64.69 94 ASN A C 1
ATOM 722 O O . ASN A 1 94 ? -15.352 0.243 7.773 1 64.69 94 ASN A O 1
ATOM 726 N N . VAL A 1 95 ? -13.727 1.065 9 1 69.69 95 VAL A N 1
ATOM 727 C CA . VAL A 1 95 ? -14.492 2.279 9.273 1 69.69 95 VAL A CA 1
ATOM 728 C C . VAL A 1 95 ? -14.531 3.156 8.023 1 69.69 95 VAL A C 1
ATOM 730 O O . VAL A 1 95 ? -15.578 3.727 7.695 1 69.69 95 VAL A O 1
ATOM 733 N N . MET A 1 96 ? -13.484 3.164 7.332 1 70.44 96 MET A N 1
ATOM 734 C CA . MET A 1 96 ? -13.406 3.986 6.125 1 70.44 96 MET A CA 1
ATOM 735 C C . MET A 1 96 ? -14.391 3.498 5.066 1 70.44 96 MET A C 1
ATOM 737 O O . MET A 1 96 ? -14.992 4.305 4.352 1 70.44 96 MET A O 1
ATOM 741 N N . LEU A 1 97 ? -14.508 2.262 5 1 62.5 97 LEU A N 1
ATOM 742 C CA . LEU A 1 97 ? -15.375 1.664 3.992 1 62.5 97 LEU A CA 1
ATOM 743 C C . LEU A 1 97 ? -16.844 1.874 4.348 1 62.5 97 LEU A C 1
ATOM 745 O O . LEU A 1 97 ? -17.703 1.871 3.465 1 62.5 97 LEU A O 1
ATOM 749 N N . ARG A 1 98 ? -17.078 2.055 5.652 1 61.78 98 ARG A N 1
ATOM 750 C CA . ARG A 1 98 ? -18.453 2.166 6.113 1 61.78 98 ARG A CA 1
ATOM 751 C C . ARG A 1 98 ? -18.906 3.623 6.152 1 61.78 98 ARG A C 1
ATOM 753 O O . ARG A 1 98 ? -20.094 3.908 6.219 1 61.78 98 ARG A O 1
ATOM 760 N N . VAL A 1 99 ? -17.953 4.375 6.238 1 59.84 99 VAL A N 1
ATOM 761 C CA . VAL A 1 99 ? -18.297 5.785 6.406 1 59.84 99 VAL A CA 1
ATOM 762 C C . VAL A 1 99 ? -18.844 6.34 5.094 1 59.84 99 VAL A C 1
ATOM 764 O O . VAL A 1 99 ? -18.266 6.121 4.027 1 59.84 99 VAL A O 1
ATOM 767 N N . HIS A 1 100 ? -19.984 6.828 5.273 1 56.97 100 HIS A N 1
ATOM 768 C CA . HIS A 1 100 ? -20.672 7.484 4.172 1 56.97 100 HIS A CA 1
ATOM 769 C C . HIS A 1 100 ? -19.875 8.672 3.643 1 56.97 100 HIS A C 1
ATOM 771 O O . HIS A 1 100 ? -19.062 9.242 4.363 1 56.97 100 HIS A O 1
ATOM 777 N N . ASP A 1 101 ? -20.203 9.016 2.424 1 61.47 101 ASP A N 1
ATOM 778 C CA . ASP A 1 101 ? -19.547 10.031 1.611 1 61.47 101 ASP A CA 1
ATOM 779 C C . ASP A 1 101 ? -19.406 11.344 2.383 1 61.47 101 ASP A C 1
ATOM 781 O O . ASP A 1 101 ? -18.344 11.977 2.348 1 61.47 101 ASP A O 1
ATOM 785 N N . ALA A 1 102 ? -20.344 11.633 3.135 1 58.66 102 ALA A N 1
ATOM 786 C CA . ALA A 1 102 ? -20.312 12.938 3.785 1 58.66 102 ALA A CA 1
ATOM 787 C C . ALA A 1 102 ? -19.234 12.992 4.863 1 58.66 102 ALA A C 1
ATOM 789 O O . ALA A 1 102 ? -18.547 14 5.004 1 58.66 102 ALA A O 1
ATOM 790 N N . LYS A 1 103 ? -19.094 11.984 5.613 1 65.81 103 LYS A N 1
ATOM 791 C CA . LYS A 1 103 ? -18.109 11.93 6.684 1 65.81 103 LYS A CA 1
ATOM 792 C C . LYS A 1 103 ? -16.688 11.828 6.121 1 65.81 103 LYS A C 1
ATOM 794 O O . LYS A 1 103 ? -15.758 12.438 6.656 1 65.81 103 LYS A O 1
ATOM 799 N N . SER A 1 104 ? -16.609 11.273 5.102 1 73.75 104 SER A N 1
ATOM 800 C CA . SER A 1 104 ? -15.328 11.203 4.41 1 73.75 104 SER A CA 1
ATOM 801 C C . SER A 1 104 ? -14.898 12.578 3.893 1 73.75 104 SER A C 1
ATOM 803 O O . SER A 1 104 ? -13.727 12.938 3.959 1 73.75 104 SER A O 1
ATOM 805 N N . THR A 1 105 ? -15.852 13.32 3.531 1 78.19 105 THR A N 1
ATOM 806 C CA . THR A 1 105 ? -15.586 14.656 3.016 1 78.19 105 THR A CA 1
ATOM 807 C C . THR A 1 105 ? -15.07 15.57 4.125 1 78.19 105 THR A C 1
ATOM 809 O O . THR A 1 105 ? -14.156 16.375 3.904 1 78.19 105 THR A O 1
ATOM 812 N N . SER A 1 106 ? -15.664 15.398 5.273 1 82.25 106 SER A N 1
ATOM 813 C CA . SER A 1 106 ? -15.25 16.234 6.395 1 82.25 106 SER A CA 1
ATOM 814 C C . SER A 1 106 ? -13.82 15.914 6.816 1 82.25 106 SER A C 1
ATOM 816 O O . SER A 1 106 ? -13.047 16.828 7.133 1 82.25 106 SER A O 1
ATOM 818 N N . LEU A 1 107 ? -13.5 14.727 6.859 1 85.56 107 LEU A N 1
ATOM 819 C CA . LEU A 1 107 ? -12.148 14.32 7.199 1 85.56 107 LEU A CA 1
ATOM 820 C C . LEU A 1 107 ? -11.148 14.844 6.172 1 85.56 107 LEU A C 1
ATOM 822 O O . LEU A 1 107 ? -10.07 15.328 6.531 1 85.56 107 LEU A O 1
ATOM 826 N N . LYS A 1 108 ? -11.547 14.781 4.988 1 88.06 108 LYS A N 1
ATOM 827 C CA . LYS A 1 108 ? -10.703 15.305 3.914 1 88.06 108 LYS A CA 1
ATOM 828 C C . LYS A 1 108 ? -10.469 16.812 4.082 1 88.06 108 LYS A C 1
ATOM 830 O O . LYS A 1 108 ? -9.344 17.281 3.949 1 88.06 108 LYS A O 1
ATOM 835 N N . ALA A 1 109 ? -11.5 17.469 4.379 1 92.12 109 ALA A N 1
ATOM 836 C CA . ALA A 1 109 ? -11.406 18.906 4.57 1 92.12 109 ALA A CA 1
ATOM 837 C C . ALA A 1 109 ? -10.484 19.234 5.742 1 92.12 109 ALA A C 1
ATOM 839 O O . ALA A 1 109 ? -9.719 20.203 5.684 1 92.12 109 ALA A O 1
ATOM 840 N N . THR A 1 110 ? -10.594 18.453 6.746 1 93.31 110 THR A N 1
ATOM 841 C CA . THR A 1 110 ? -9.75 18.656 7.918 1 93.31 110 THR A CA 1
ATOM 842 C C . THR A 1 110 ? -8.273 18.531 7.547 1 93.31 110 THR A C 1
ATOM 844 O O . THR A 1 110 ? -7.461 19.391 7.922 1 93.31 110 THR A O 1
ATOM 847 N N . TRP A 1 111 ? -7.934 17.609 6.801 1 95.62 111 TRP A N 1
ATOM 848 C CA . TRP A 1 111 ? -6.539 17.406 6.418 1 95.62 111 TRP A CA 1
ATOM 849 C C . TRP A 1 111 ? -6.062 18.516 5.484 1 95.62 111 TRP A C 1
ATOM 851 O O . TRP A 1 111 ? -4.918 18.969 5.578 1 95.62 111 TRP A O 1
ATOM 861 N N . VAL A 1 112 ? -6.91 18.969 4.578 1 96.5 112 VAL A N 1
ATOM 862 C CA . VAL A 1 112 ? -6.539 20.047 3.67 1 96.5 112 VAL A CA 1
ATOM 863 C C . VAL A 1 112 ? -6.176 21.281 4.469 1 96.5 112 VAL A C 1
ATOM 865 O O . VAL A 1 112 ? -5.137 21.906 4.227 1 96.5 112 VAL A O 1
ATOM 868 N N . LYS A 1 113 ? -6.949 21.562 5.441 1 96.44 113 LYS A N 1
ATOM 869 C CA . LYS A 1 113 ? -6.711 22.734 6.266 1 96.44 113 LYS A CA 1
ATOM 870 C C . LYS A 1 113 ? -5.461 22.578 7.121 1 96.44 113 LYS A C 1
ATOM 872 O O . LYS A 1 113 ? -4.684 23.516 7.285 1 96.44 113 LYS A O 1
ATOM 877 N N . ARG A 1 114 ? -5.309 21.406 7.641 1 96.38 114 ARG A N 1
ATOM 878 C CA . ARG A 1 114 ? -4.164 21.141 8.5 1 96.38 114 ARG A CA 1
ATOM 879 C C . ARG A 1 114 ? -2.854 21.281 7.734 1 96.38 114 ARG A C 1
ATOM 881 O O . ARG A 1 114 ? -1.915 21.922 8.211 1 96.38 114 ARG A O 1
ATOM 888 N N . ILE A 1 115 ? -2.805 20.781 6.57 1 97.56 115 ILE A N 1
ATOM 889 C CA . ILE A 1 115 ? -1.604 20.844 5.746 1 97.56 115 ILE A CA 1
ATOM 890 C C . ILE A 1 115 ? -1.404 22.266 5.227 1 97.56 115 ILE A C 1
ATOM 892 O O . ILE A 1 115 ? -0.271 22.734 5.113 1 97.56 115 ILE A O 1
ATOM 896 N N . GLU A 1 116 ? -2.479 22.938 4.961 1 97.44 116 GLU A N 1
ATOM 897 C CA . GLU A 1 116 ? -2.387 24.344 4.566 1 97.44 116 GLU A CA 1
ATOM 898 C C . GLU A 1 116 ? -1.724 25.188 5.656 1 97.44 116 GLU A C 1
ATOM 900 O O . GLU A 1 116 ? -0.827 25.984 5.375 1 97.44 116 GLU A O 1
ATOM 905 N N . ALA A 1 117 ? -2.203 24.969 6.84 1 96.81 117 ALA A N 1
ATOM 906 C CA . ALA A 1 117 ? -1.638 25.703 7.969 1 96.81 117 ALA A CA 1
ATOM 907 C C . ALA A 1 117 ? -0.147 25.422 8.117 1 96.81 117 ALA A C 1
ATOM 909 O O . ALA A 1 117 ? 0.652 26.328 8.328 1 96.81 117 ALA A O 1
ATOM 910 N N . MET A 1 118 ? 0.21 24.188 7.969 1 96.38 118 MET A N 1
ATOM 911 C CA . MET A 1 118 ? 1.608 23.781 8.062 1 96.38 118 MET A CA 1
ATOM 912 C C . MET A 1 118 ? 2.436 24.422 6.953 1 96.38 118 MET A C 1
ATOM 914 O O . MET A 1 118 ? 3.553 24.891 7.191 1 96.38 118 MET A O 1
ATOM 918 N N . LYS A 1 119 ? 1.919 24.453 5.766 1 97.19 119 LYS A N 1
ATOM 919 C CA . LYS A 1 119 ? 2.572 25.062 4.609 1 97.19 119 LYS A CA 1
ATOM 920 C C . LYS A 1 119 ? 2.865 26.531 4.855 1 97.19 119 LYS A C 1
ATOM 922 O O . LYS A 1 119 ? 3.977 27 4.602 1 97.19 119 LYS A O 1
ATOM 927 N N . LEU A 1 120 ? 1.897 27.25 5.348 1 96.44 120 LEU A N 1
ATOM 928 C CA . LEU A 1 120 ? 2.025 28.672 5.578 1 96.44 120 LEU A CA 1
ATOM 929 C C . LEU A 1 120 ? 3.102 28.969 6.617 1 96.44 120 LEU A C 1
ATOM 931 O O . LEU A 1 120 ? 3.863 29.938 6.477 1 96.44 120 LEU A O 1
ATOM 935 N N . GLU A 1 121 ? 3.201 28.125 7.586 1 95.31 121 GLU A N 1
ATOM 936 C CA . GLU A 1 121 ? 4.188 28.297 8.641 1 95.31 121 GLU A CA 1
ATOM 937 C C . GLU A 1 121 ? 5.59 27.938 8.164 1 95.31 121 GLU A C 1
ATOM 939 O O . GLU A 1 121 ? 6.582 28.469 8.672 1 95.31 121 GLU A O 1
ATOM 944 N N . GLY A 1 122 ? 5.641 27.031 7.27 1 96.44 122 GLY A N 1
ATOM 945 C CA . GLY A 1 122 ? 6.926 26.547 6.785 1 96.44 122 GLY A CA 1
ATOM 946 C C . GLY A 1 122 ? 7.199 26.938 5.344 1 96.44 122 GLY A C 1
ATOM 947 O O . GLY A 1 122 ? 7.812 26.172 4.598 1 96.44 122 GLY A O 1
ATOM 948 N N . MET A 1 123 ? 6.855 28.141 4.93 1 97.31 123 MET A N 1
ATOM 949 C CA . MET A 1 123 ? 6.871 28.578 3.537 1 97.31 123 MET A CA 1
ATOM 950 C C . MET A 1 123 ? 8.273 28.484 2.953 1 97.31 123 MET A C 1
ATOM 952 O O . MET A 1 123 ? 8.453 28.047 1.814 1 97.31 123 MET A O 1
ATOM 956 N N . PRO A 1 124 ? 9.312 28.797 3.713 1 97.31 124 PRO A N 1
ATOM 957 C CA . PRO A 1 124 ? 10.656 28.688 3.139 1 97.31 124 PRO A CA 1
ATOM 958 C C . PRO A 1 124 ? 11.016 27.25 2.768 1 97.31 124 PRO A C 1
ATOM 960 O O . PRO A 1 124 ? 11.57 27 1.69 1 97.31 124 PRO A O 1
ATOM 963 N N . VAL A 1 125 ? 10.703 26.359 3.68 1 97.75 125 VAL A N 1
ATOM 964 C CA . VAL A 1 125 ? 10.984 24.953 3.418 1 97.75 125 VAL A CA 1
ATOM 965 C C . VAL A 1 125 ? 10.141 24.469 2.242 1 97.75 125 VAL A C 1
ATOM 967 O O . VAL A 1 125 ? 10.617 23.703 1.4 1 97.75 125 VAL A O 1
ATOM 970 N N . PHE A 1 126 ? 8.961 24.922 2.176 1 98.12 126 PHE A N 1
ATOM 971 C CA . PHE A 1 126 ? 8.047 24.562 1.095 1 98.12 126 PHE A CA 1
ATOM 972 C C . PHE A 1 126 ? 8.617 24.984 -0.254 1 98.12 126 PHE A C 1
ATOM 974 O O . PHE A 1 126 ? 8.617 24.203 -1.205 1 98.12 126 PHE A O 1
ATOM 981 N N . LYS A 1 127 ? 9.078 26.172 -0.301 1 97.5 127 LYS A N 1
ATOM 982 C CA . LYS A 1 127 ? 9.656 26.688 -1.539 1 97.5 127 LYS A CA 1
ATOM 983 C C . LYS A 1 127 ? 10.891 25.906 -1.944 1 97.5 127 LYS A C 1
ATOM 985 O O . LYS A 1 127 ? 11.109 25.641 -3.129 1 97.5 127 LYS A O 1
ATOM 990 N N . GLU A 1 128 ? 11.695 25.594 -0.944 1 97.75 128 GLU A N 1
ATOM 991 C CA . GLU A 1 128 ? 12.867 24.766 -1.222 1 97.75 128 GLU A CA 1
ATOM 992 C C . GLU A 1 128 ? 12.477 23.406 -1.787 1 97.75 128 GLU A C 1
ATOM 994 O O . GLU A 1 128 ? 13.086 22.922 -2.74 1 97.75 128 GLU A O 1
ATOM 999 N N . TRP A 1 129 ? 11.461 22.797 -1.219 1 97.69 129 TRP A N 1
ATOM 1000 C CA . TRP A 1 129 ? 10.93 21.516 -1.694 1 97.69 129 TRP A CA 1
ATOM 1001 C C . TRP A 1 129 ? 10.461 21.625 -3.143 1 97.69 129 TRP A C 1
ATOM 1003 O O . TRP A 1 129 ? 10.836 20.812 -3.986 1 97.69 129 TRP A O 1
ATOM 1013 N N . LEU A 1 130 ? 9.766 22.656 -3.447 1 96.75 130 LEU A N 1
ATOM 1014 C CA . LEU A 1 130 ? 9.234 22.828 -4.793 1 96.75 130 LEU A CA 1
ATOM 1015 C C . LEU A 1 130 ? 10.359 22.984 -5.809 1 96.75 130 LEU A C 1
ATOM 1017 O O . LEU A 1 130 ? 10.258 22.484 -6.93 1 96.75 130 LEU A O 1
ATOM 1021 N N . ALA A 1 131 ? 11.375 23.578 -5.383 1 96.75 131 ALA A N 1
ATOM 1022 C CA . ALA A 1 131 ? 12.484 23.875 -6.285 1 96.75 131 ALA A CA 1
ATOM 1023 C C . ALA A 1 131 ? 13.336 22.641 -6.547 1 96.75 131 ALA A C 1
ATOM 1025 O O . ALA A 1 131 ? 13.953 22.516 -7.605 1 96.75 131 ALA A O 1
ATOM 1026 N N . ARG A 1 132 ? 13.289 21.703 -5.621 1 97.38 132 ARG A N 1
ATOM 1027 C CA . ARG A 1 132 ? 14.305 20.672 -5.695 1 97.38 132 ARG A CA 1
ATOM 1028 C C . ARG A 1 132 ? 13.68 19.281 -5.781 1 97.38 132 ARG A C 1
ATOM 1030 O O . ARG A 1 132 ? 14.367 18.297 -6.035 1 97.38 132 ARG A O 1
ATOM 1037 N N . ALA A 1 133 ? 12.43 19.203 -5.551 1 96.5 133 ALA A N 1
ATOM 1038 C CA . ALA A 1 133 ? 11.766 17.906 -5.527 1 96.5 133 ALA A CA 1
ATOM 1039 C C . ALA A 1 133 ? 11.961 17.172 -6.852 1 96.5 133 ALA A C 1
ATOM 1041 O O . ALA A 1 133 ? 11.922 17.781 -7.922 1 96.5 133 ALA A O 1
ATOM 1042 N N . GLU A 1 134 ? 12.211 15.906 -6.793 1 96.88 134 GLU A N 1
ATOM 1043 C CA . GLU A 1 134 ? 12.289 15.008 -7.938 1 96.88 134 GLU A CA 1
ATOM 1044 C C . GLU A 1 134 ? 11.234 13.906 -7.848 1 96.88 134 GLU A C 1
ATOM 1046 O O . GLU A 1 134 ? 10.914 13.438 -6.754 1 96.88 134 GLU A O 1
ATOM 1051 N N . TYR A 1 135 ? 10.781 13.578 -9.016 1 96.12 135 TYR A N 1
ATOM 1052 C CA . TYR A 1 135 ? 9.703 12.602 -9.07 1 96.12 135 TYR A CA 1
ATOM 1053 C C . TYR A 1 135 ? 10.07 11.43 -9.969 1 96.12 135 TYR A C 1
ATOM 1055 O O . TYR A 1 135 ? 10.891 11.57 -10.875 1 96.12 135 TYR A O 1
ATOM 1063 N N . PRO A 1 136 ? 9.391 10.258 -9.773 1 96.38 136 PRO A N 1
ATOM 1064 C CA . PRO A 1 136 ? 8.398 9.977 -8.742 1 96.38 136 PRO A CA 1
ATOM 1065 C C . PRO A 1 136 ? 9.016 9.859 -7.348 1 96.38 136 PRO A C 1
ATOM 1067 O O . PRO A 1 136 ? 10.234 9.758 -7.215 1 96.38 136 PRO A O 1
ATOM 1070 N N . VAL A 1 137 ? 8.102 9.914 -6.297 1 97.44 137 VAL A N 1
ATOM 1071 C CA . VAL A 1 137 ? 8.57 9.758 -4.926 1 97.44 137 VAL A CA 1
ATOM 1072 C C . VAL A 1 137 ? 8 8.477 -4.324 1 97.44 137 VAL A C 1
ATOM 1074 O O . VAL A 1 137 ? 6.926 8.023 -4.723 1 97.44 137 VAL A O 1
ATOM 1077 N N . ILE A 1 138 ? 8.75 7.891 -3.436 1 96.81 138 ILE A N 1
ATOM 1078 C CA . ILE A 1 138 ? 8.266 6.891 -2.486 1 96.81 138 ILE A CA 1
ATOM 1079 C C . ILE A 1 138 ? 7.691 7.586 -1.254 1 96.81 138 ILE A C 1
ATOM 1081 O O . ILE A 1 138 ? 8.289 8.531 -0.73 1 96.81 138 ILE A O 1
ATOM 1085 N N . VAL A 1 139 ? 6.527 7.141 -0.875 1 97 139 VAL A N 1
ATOM 1086 C CA . VAL A 1 139 ? 5.906 7.742 0.299 1 97 139 VAL A CA 1
ATOM 1087 C C . VAL A 1 139 ? 6 6.781 1.484 1 97 139 VAL A C 1
ATOM 1089 O O . VAL A 1 139 ? 5.285 5.781 1.54 1 97 139 VAL A O 1
ATOM 1092 N N . GLU A 1 140 ? 6.852 7.121 2.373 1 97.75 140 GLU A N 1
ATOM 1093 C CA . GLU A 1 140 ? 6.938 6.355 3.611 1 97.75 140 GLU A CA 1
ATOM 1094 C C . GLU A 1 140 ? 5.977 6.895 4.664 1 97.75 140 GLU A C 1
ATOM 1096 O O . GLU A 1 140 ? 6.012 8.086 4.992 1 97.75 140 GLU A O 1
ATOM 1101 N N . GLU A 1 141 ? 5.078 6.07 5.098 1 97.19 141 GLU A N 1
ATOM 1102 C CA . GLU A 1 141 ? 4.031 6.438 6.047 1 97.19 141 GLU A CA 1
ATOM 1103 C C . GLU A 1 141 ? 4.188 5.676 7.359 1 97.19 141 GLU A C 1
ATOM 1105 O O . GLU A 1 141 ? 3.816 4.504 7.453 1 97.19 141 GLU A O 1
ATOM 1110 N N . ILE A 1 142 ? 4.715 6.332 8.375 1 97.25 142 ILE A N 1
ATOM 1111 C CA . ILE A 1 142 ? 4.914 5.684 9.664 1 97.25 142 ILE A CA 1
ATOM 1112 C C . ILE A 1 142 ? 3.879 6.199 10.664 1 97.25 142 ILE A C 1
ATOM 1114 O O . ILE A 1 142 ? 3.893 7.379 11.031 1 97.25 142 ILE A O 1
ATOM 1118 N N . TYR A 1 143 ? 3.07 5.297 11.125 1 96.88 143 TYR A N 1
ATOM 1119 C CA . TYR A 1 143 ? 2.018 5.633 12.07 1 96.88 143 TYR A CA 1
ATOM 1120 C C . TYR A 1 143 ? 2.326 5.062 13.453 1 96.88 143 TYR A C 1
ATOM 1122 O O . TYR A 1 143 ? 2.301 3.844 13.648 1 96.88 143 TYR A O 1
ATOM 1130 N N . ILE A 1 144 ? 2.633 5.945 14.352 1 95.56 144 ILE A N 1
ATOM 1131 C CA . ILE A 1 144 ? 2.822 5.559 15.75 1 95.56 144 ILE A CA 1
ATOM 1132 C C . ILE A 1 144 ? 1.528 5.781 16.531 1 95.56 144 ILE A C 1
ATOM 1134 O O . ILE A 1 144 ? 1.04 6.91 16.625 1 95.56 144 ILE A O 1
ATOM 1138 N N . THR A 1 145 ? 1.021 4.766 17.047 1 91.75 145 THR A N 1
ATOM 1139 C CA . THR A 1 145 ? -0.28 4.867 17.703 1 91.75 145 THR A CA 1
ATOM 1140 C C . THR A 1 145 ? -0.171 4.52 19.188 1 91.75 145 THR A C 1
ATOM 1142 O O . THR A 1 145 ? 0.653 3.689 19.578 1 91.75 145 THR A O 1
ATOM 1145 N N . PRO A 1 146 ? -0.987 5.234 19.953 1 85.69 146 PRO A N 1
ATOM 1146 C CA . PRO A 1 146 ? -1.059 4.859 21.375 1 85.69 146 PRO A CA 1
ATOM 1147 C C . PRO A 1 146 ? -2 3.686 21.625 1 85.69 146 PRO A C 1
ATOM 1149 O O . PRO A 1 146 ? -2.061 3.17 22.75 1 85.69 146 PRO A O 1
ATOM 1152 N N . GLU A 1 147 ? -2.641 3.283 20.656 1 82.25 147 GLU A N 1
ATOM 1153 C CA . GLU A 1 147 ? -3.684 2.271 20.797 1 82.25 147 GLU A CA 1
ATOM 1154 C C . GLU A 1 147 ? -3.088 0.869 20.859 1 82.25 147 GLU A C 1
ATOM 1156 O O . GLU A 1 147 ? -1.99 0.629 20.359 1 82.25 147 GLU A O 1
ATOM 1161 N N . VAL A 1 148 ? -3.873 0.045 21.438 1 78.62 148 VAL A N 1
ATOM 1162 C CA . VAL A 1 148 ? -3.455 -1.342 21.625 1 78.62 148 VAL A CA 1
ATOM 1163 C C . VAL A 1 148 ? -3.568 -2.09 20.297 1 78.62 148 VAL A C 1
ATOM 1165 O O . VAL A 1 148 ? -2.674 -2.857 19.922 1 78.62 148 VAL A O 1
ATOM 1168 N N . ARG A 1 149 ? -4.684 -1.828 19.656 1 77.06 149 ARG A N 1
ATOM 1169 C CA . ARG A 1 149 ? -4.859 -2.506 18.375 1 77.06 149 ARG A CA 1
ATOM 1170 C C . ARG A 1 149 ? -4.184 -1.732 17.25 1 77.06 149 ARG A C 1
ATOM 1172 O O . ARG A 1 149 ? -4.488 -0.559 17.031 1 77.06 149 ARG A O 1
ATOM 1179 N N . LEU A 1 150 ? -3.27 -2.461 16.609 1 83.31 150 LEU A N 1
ATOM 1180 C CA . LEU A 1 150 ? -2.549 -1.846 15.508 1 83.31 150 LEU A CA 1
ATOM 1181 C C . LEU A 1 150 ? -3.328 -1.995 14.203 1 83.31 150 LEU A C 1
ATOM 1183 O O . LEU A 1 150 ? -3.938 -3.039 13.953 1 83.31 150 LEU A O 1
ATOM 1187 N N . LEU A 1 151 ? -3.334 -0.884 13.461 1 83.88 151 LEU A N 1
ATOM 1188 C CA . LEU A 1 151 ? -3.791 -0.99 12.078 1 83.88 151 LEU A CA 1
ATOM 1189 C C . LEU A 1 151 ? -2.84 -1.854 11.258 1 83.88 151 LEU A C 1
ATOM 1191 O O . LEU A 1 151 ? -1.644 -1.916 11.547 1 83.88 151 LEU A O 1
ATOM 1195 N N . ASP A 1 152 ? -3.375 -2.527 10.336 1 78.38 152 ASP A N 1
ATOM 1196 C CA . ASP A 1 152 ? -2.494 -3.213 9.391 1 78.38 152 ASP A CA 1
ATOM 1197 C C . ASP A 1 152 ? -1.959 -2.246 8.344 1 78.38 152 ASP A C 1
ATOM 1199 O O . ASP A 1 152 ? -2.404 -1.099 8.258 1 78.38 152 ASP A O 1
ATOM 1203 N N . HIS A 1 153 ? -0.951 -2.652 7.605 1 82 153 HIS A N 1
ATOM 1204 C CA . HIS A 1 153 ? -0.278 -1.792 6.637 1 82 153 HIS A CA 1
ATOM 1205 C C . HIS A 1 153 ? -1.258 -1.26 5.598 1 82 153 HIS A C 1
ATOM 1207 O O . HIS A 1 153 ? -1.154 -0.106 5.176 1 82 153 HIS A O 1
ATOM 1213 N N . GLU A 1 154 ? -2.137 -2.057 5.172 1 76.81 154 GLU A N 1
ATOM 1214 C CA . GLU A 1 154 ? -3.098 -1.635 4.16 1 76.81 154 GLU A CA 1
ATOM 1215 C C . GLU A 1 154 ? -4.027 -0.549 4.695 1 76.81 154 GLU A C 1
ATOM 1217 O O . GLU A 1 154 ? -4.375 0.389 3.977 1 76.81 154 GLU A O 1
ATOM 1222 N N . SER A 1 155 ? -4.371 -0.766 5.977 1 81.75 155 SER A N 1
ATOM 1223 C CA . SER A 1 155 ? -5.234 0.226 6.609 1 81.75 155 SER A CA 1
ATOM 1224 C C . SER A 1 155 ? -4.523 1.569 6.746 1 81.75 155 SER A C 1
ATOM 1226 O O . SER A 1 155 ? -5.129 2.621 6.531 1 81.75 155 SER A O 1
ATOM 1228 N N . VAL A 1 156 ? -3.291 1.464 7.07 1 89.19 156 VAL A N 1
ATOM 1229 C CA . VAL A 1 156 ? -2.523 2.697 7.207 1 89.19 156 VAL A CA 1
ATOM 1230 C C . VAL A 1 156 ? -2.428 3.4 5.855 1 89.19 156 VAL A C 1
ATOM 1232 O O . VAL A 1 156 ? -2.693 4.602 5.75 1 89.19 156 VAL A O 1
ATOM 1235 N N . ALA A 1 157 ? -2.102 2.668 4.852 1 86.88 157 ALA A N 1
ATOM 1236 C CA . ALA A 1 157 ? -1.973 3.252 3.52 1 86.88 157 ALA A CA 1
ATOM 1237 C C . ALA A 1 157 ? -3.297 3.85 3.051 1 86.88 157 ALA A C 1
ATOM 1239 O O . ALA A 1 157 ? -3.326 4.945 2.486 1 86.88 157 ALA A O 1
ATOM 1240 N N . ALA A 1 158 ? -4.316 3.15 3.268 1 81.25 158 ALA A N 1
ATOM 1241 C CA . ALA A 1 158 ? -5.637 3.635 2.871 1 81.25 158 ALA A CA 1
ATOM 1242 C C . ALA A 1 158 ? -6.008 4.906 3.633 1 81.25 158 ALA A C 1
ATOM 1244 O O . ALA A 1 158 ? -6.562 5.844 3.055 1 81.25 158 ALA A O 1
ATOM 1245 N N . ALA A 1 159 ? -5.699 4.902 4.879 1 87.25 159 ALA A N 1
ATOM 1246 C CA . ALA A 1 159 ? -6.023 6.051 5.727 1 87.25 159 ALA A CA 1
ATOM 1247 C C . ALA A 1 159 ? -5.199 7.273 5.328 1 87.25 159 ALA A C 1
ATOM 1249 O O . ALA A 1 159 ? -5.605 8.406 5.586 1 87.25 159 ALA A O 1
ATOM 1250 N N . CYS A 1 160 ? -4.105 7.016 4.695 1 91.94 160 CYS A N 1
ATOM 1251 C CA . CYS A 1 160 ? -3.225 8.117 4.328 1 91.94 160 CYS A CA 1
ATOM 1252 C C . CYS A 1 160 ? -3.617 8.703 2.979 1 91.94 160 CYS A C 1
ATOM 1254 O O . CYS A 1 160 ? -3.166 9.789 2.613 1 91.94 160 CYS A O 1
ATOM 1256 N N . LYS A 1 161 ? -4.48 8.07 2.252 1 85.88 161 LYS A N 1
ATOM 1257 C CA . LYS A 1 161 ? -4.828 8.555 0.917 1 85.88 161 LYS A CA 1
ATOM 1258 C C . LYS A 1 161 ? -5.402 9.961 0.973 1 85.88 161 LYS A C 1
ATOM 1260 O O . LYS A 1 161 ? -4.973 10.844 0.227 1 85.88 161 LYS A O 1
ATOM 1265 N N . PRO A 1 162 ? -6.398 10.227 1.902 1 88.19 162 PRO A N 1
ATOM 1266 C CA . PRO A 1 162 ? -6.895 11.602 1.979 1 88.19 162 PRO A CA 1
ATOM 1267 C C . PRO A 1 162 ? -5.805 12.602 2.371 1 88.19 162 PRO A C 1
ATOM 1269 O O . PRO A 1 162 ? -5.875 13.773 1.999 1 88.19 162 PRO A O 1
ATOM 1272 N N . ILE A 1 163 ? -4.887 12.125 3.08 1 94.19 163 ILE A N 1
ATOM 1273 C CA . ILE A 1 163 ? -3.783 12.984 3.494 1 94.19 163 ILE A CA 1
ATOM 1274 C C . ILE A 1 163 ? -2.91 13.32 2.287 1 94.19 163 ILE A C 1
ATOM 1276 O O . ILE A 1 163 ? -2.516 14.477 2.1 1 94.19 163 ILE A O 1
ATOM 1280 N N . LEU A 1 164 ? -2.645 12.352 1.489 1 94.5 164 LEU A N 1
ATOM 1281 C CA . LEU A 1 164 ? -1.893 12.586 0.26 1 94.5 164 LEU A CA 1
ATOM 1282 C C . LEU A 1 164 ? -2.654 13.523 -0.674 1 94.5 164 LEU A C 1
ATOM 1284 O O . LEU A 1 164 ? -2.057 14.398 -1.303 1 94.5 164 LEU A O 1
ATOM 1288 N N . ASP A 1 165 ? -3.961 13.344 -0.74 1 91.75 165 ASP A N 1
ATOM 1289 C CA . ASP A 1 165 ? -4.797 14.266 -1.508 1 91.75 165 ASP A CA 1
ATOM 1290 C C . ASP A 1 165 ? -4.621 15.703 -1.022 1 91.75 165 ASP A C 1
ATOM 1292 O O . ASP A 1 165 ? -4.551 16.625 -1.829 1 91.75 165 ASP A O 1
ATOM 1296 N N . ALA A 1 166 ? -4.559 15.812 0.266 1 96.5 166 ALA A N 1
ATOM 1297 C CA . ALA A 1 166 ? -4.395 17.125 0.866 1 96.5 166 ALA A CA 1
ATOM 1298 C C . ALA A 1 166 ? -3.045 17.734 0.499 1 96.5 166 ALA A C 1
ATOM 1300 O O . ALA A 1 166 ? -2.936 18.953 0.297 1 96.5 166 ALA A O 1
ATOM 1301 N N . PHE A 1 167 ? -2.014 16.906 0.421 1 97.81 167 PHE A N 1
ATOM 1302 C CA . PHE A 1 167 ? -0.703 17.375 -0.006 1 97.81 167 PHE A CA 1
ATOM 1303 C C . PHE A 1 167 ? -0.75 17.875 -1.447 1 97.81 167 PHE A C 1
ATOM 1305 O O . PHE A 1 167 ? -0.082 18.844 -1.796 1 97.81 167 PHE A O 1
ATOM 1312 N N . VAL A 1 168 ? -1.48 17.219 -2.279 1 97.44 168 VAL A N 1
ATOM 1313 C CA . VAL A 1 168 ? -1.629 17.609 -3.674 1 97.44 168 VAL A CA 1
ATOM 1314 C C . VAL A 1 168 ? -2.375 18.953 -3.752 1 97.44 168 VAL A C 1
ATOM 1316 O O . VAL A 1 168 ? -1.925 19.875 -4.422 1 97.44 168 VAL A O 1
ATOM 1319 N N . VAL A 1 169 ? -3.486 19.047 -3.027 1 97.31 169 VAL A N 1
ATOM 1320 C CA . VAL A 1 169 ? -4.324 20.234 -3.025 1 97.31 169 VAL A CA 1
ATOM 1321 C C . VAL A 1 169 ? -3.502 21.438 -2.574 1 97.31 169 VAL A C 1
ATOM 1323 O O . VAL A 1 169 ? -3.666 22.547 -3.104 1 97.31 169 VAL A O 1
ATOM 1326 N N . ASN A 1 170 ? -2.643 21.234 -1.631 1 98.06 170 ASN A N 1
ATOM 1327 C CA . ASN A 1 170 ? -1.865 22.328 -1.061 1 98.06 170 ASN A CA 1
ATOM 1328 C C . ASN A 1 170 ? -0.569 22.547 -1.833 1 98.06 170 ASN A C 1
ATOM 1330 O O . ASN A 1 170 ? 0.251 23.391 -1.443 1 98.06 170 ASN A O 1
ATOM 1334 N N . GLY A 1 171 ? -0.315 21.75 -2.879 1 97.75 171 GLY A N 1
ATOM 1335 C CA . GLY A 1 171 ? 0.729 22.078 -3.838 1 97.75 171 GLY A CA 1
ATOM 1336 C C . GLY A 1 171 ? 2.051 21.391 -3.535 1 97.75 171 GLY A C 1
ATOM 1337 O O . GLY A 1 171 ? 3.061 21.672 -4.188 1 97.75 171 GLY A O 1
ATOM 1338 N N . PHE A 1 172 ? 2.084 20.484 -2.535 1 98.06 172 PHE A N 1
ATOM 1339 C CA . PHE A 1 172 ? 3.322 19.781 -2.234 1 98.06 172 PHE A CA 1
ATOM 1340 C C . PHE A 1 172 ? 3.648 18.766 -3.328 1 98.06 172 PHE A C 1
ATOM 1342 O O . PHE A 1 172 ? 4.816 18.453 -3.559 1 98.06 172 PHE A O 1
ATOM 1349 N N . LEU A 1 173 ? 2.703 18.234 -3.887 1 97.19 173 LEU A N 1
ATOM 1350 C CA . LEU A 1 173 ? 2.787 17.281 -4.996 1 97.19 173 LEU A CA 1
ATOM 1351 C C . LEU A 1 173 ? 1.937 17.75 -6.172 1 97.19 173 LEU A C 1
ATOM 1353 O O . LEU A 1 173 ? 0.837 18.281 -5.98 1 97.19 173 LEU A O 1
ATOM 1357 N N . PRO A 1 174 ? 2.471 17.547 -7.41 1 95.94 174 PRO A N 1
ATOM 1358 C CA . PRO A 1 174 ? 1.648 17.938 -8.562 1 95.94 174 PRO A CA 1
ATOM 1359 C C . PRO A 1 174 ? 0.383 17.094 -8.688 1 95.94 174 PRO A C 1
ATOM 1361 O O . PRO A 1 174 ? -0.663 17.594 -9.102 1 95.94 174 PRO A O 1
ATOM 1364 N N . ASP A 1 175 ? 0.497 15.836 -8.43 1 93.06 175 ASP A N 1
ATOM 1365 C CA . ASP A 1 175 ? -0.59 14.867 -8.469 1 93.06 175 ASP A CA 1
ATOM 1366 C C . ASP A 1 175 ? -0.236 13.617 -7.66 1 93.06 175 ASP A C 1
ATOM 1368 O O . ASP A 1 175 ? 0.908 13.453 -7.23 1 93.06 175 ASP A O 1
ATOM 1372 N N . ASP A 1 176 ? -1.281 12.781 -7.383 1 86.69 176 ASP A N 1
ATOM 1373 C CA . ASP A 1 176 ? -0.997 11.594 -6.59 1 86.69 176 ASP A CA 1
ATOM 1374 C C . ASP A 1 176 ? -1.049 10.328 -7.453 1 86.69 176 ASP A 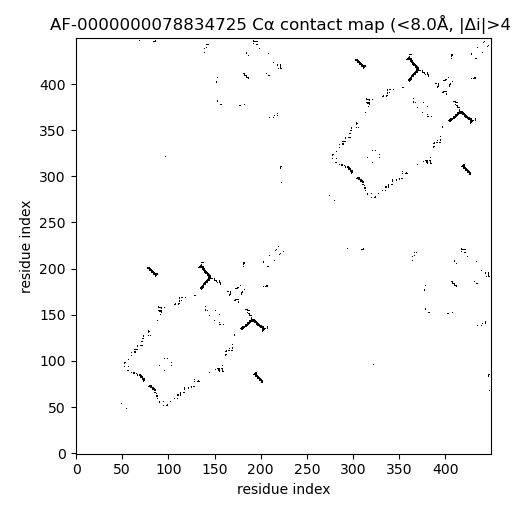C 1
ATOM 1376 O O . ASP A 1 176 ? -1.188 9.219 -6.934 1 86.69 176 ASP A O 1
ATOM 1380 N N . ASN A 1 177 ? -0.863 10.5 -8.766 1 85.31 177 ASN A N 1
ATOM 1381 C CA . ASN A 1 177 ? -0.868 9.344 -9.648 1 85.31 177 ASN A CA 1
ATOM 1382 C C . ASN A 1 177 ? 0.527 8.742 -9.789 1 85.31 177 ASN A C 1
ATOM 1384 O O . ASN A 1 177 ? 1.481 9.227 -9.18 1 85.31 177 ASN A O 1
ATOM 1388 N N . GLY A 1 178 ? 0.667 7.695 -10.531 1 85.62 178 GLY A N 1
ATOM 1389 C CA . GLY A 1 178 ? 1.887 6.91 -10.633 1 85.62 178 GLY A CA 1
ATOM 1390 C C . GLY A 1 178 ? 3.045 7.688 -11.234 1 85.62 178 GLY A C 1
ATOM 1391 O O . GLY A 1 178 ? 4.203 7.273 -11.117 1 85.62 178 GLY A O 1
ATOM 1392 N N . HIS A 1 179 ? 2.809 8.797 -11.859 1 89.38 179 HIS A N 1
ATOM 1393 C CA . HIS A 1 179 ? 3.873 9.625 -12.414 1 89.38 179 HIS A CA 1
ATOM 1394 C C . HIS A 1 179 ? 4.621 10.367 -11.312 1 89.38 179 HIS A C 1
ATOM 1396 O O . HIS A 1 179 ? 5.805 10.688 -11.469 1 89.38 179 HIS A O 1
ATOM 1402 N N . PHE A 1 180 ? 3.912 10.617 -10.234 1 94.38 180 PHE A N 1
ATOM 1403 C CA . PHE A 1 180 ? 4.52 11.445 -9.195 1 94.38 180 PHE A CA 1
ATOM 1404 C C . PHE A 1 180 ? 4.754 10.625 -7.934 1 94.38 180 PHE A C 1
ATOM 1406 O O . PHE A 1 180 ? 5.629 10.961 -7.129 1 94.38 180 PHE A O 1
ATOM 1413 N N . ILE A 1 181 ? 3.908 9.586 -7.734 1 93.88 181 ILE A N 1
ATOM 1414 C CA . ILE A 1 181 ? 4.066 8.703 -6.578 1 93.88 181 ILE A CA 1
ATOM 1415 C C . ILE A 1 181 ? 4.242 7.262 -7.047 1 93.88 181 ILE A C 1
ATOM 1417 O O . ILE A 1 181 ? 3.336 6.688 -7.656 1 93.88 181 ILE A O 1
ATOM 1421 N N . ALA A 1 182 ? 5.371 6.707 -6.688 1 93.19 182 ALA A N 1
ATOM 1422 C CA . ALA A 1 182 ? 5.633 5.324 -7.082 1 93.19 182 ALA A CA 1
ATOM 1423 C C . ALA A 1 182 ? 4.809 4.352 -6.242 1 93.19 182 ALA A C 1
ATOM 1425 O O . ALA A 1 182 ? 4.098 3.506 -6.789 1 93.19 182 ALA A O 1
ATOM 1426 N N . HIS A 1 183 ? 4.969 4.398 -4.973 1 90.69 183 HIS A N 1
ATOM 1427 C CA . HIS A 1 183 ? 4.133 3.613 -4.07 1 90.69 183 HIS A CA 1
ATOM 1428 C C . HIS A 1 183 ? 4.297 4.07 -2.627 1 90.69 183 HIS A C 1
ATOM 1430 O O . HIS A 1 183 ? 5.332 4.629 -2.262 1 90.69 183 HIS A O 1
ATOM 1436 N N . PRO A 1 184 ? 3.279 3.779 -1.895 1 92.12 184 PRO A N 1
ATOM 1437 C CA . PRO A 1 184 ? 3.379 3.99 -0.448 1 92.12 184 PRO A CA 1
ATOM 1438 C C . PRO A 1 184 ? 4.004 2.803 0.28 1 92.12 184 PRO A C 1
ATOM 1440 O O . PRO A 1 184 ? 3.912 1.667 -0.192 1 92.12 184 PRO A O 1
ATOM 1443 N N . LEU A 1 185 ? 4.723 3.117 1.273 1 94.88 185 LEU A N 1
ATOM 1444 C CA . LEU A 1 185 ? 5.195 2.156 2.266 1 94.88 185 LEU A CA 1
ATOM 1445 C C . LEU A 1 185 ? 4.664 2.504 3.652 1 94.88 185 LEU A C 1
ATOM 1447 O O . LEU A 1 185 ? 5.082 3.498 4.25 1 94.88 185 LEU A O 1
ATOM 1451 N N . ALA A 1 186 ? 3.818 1.658 4.074 1 93.56 186 ALA A N 1
ATOM 1452 C CA . ALA A 1 186 ? 3.176 1.97 5.352 1 93.56 186 ALA A CA 1
ATOM 1453 C C . ALA A 1 186 ? 3.682 1.049 6.457 1 93.56 186 ALA A C 1
ATOM 1455 O O . ALA A 1 186 ? 3.955 -0.13 6.215 1 93.56 186 ALA A O 1
ATOM 1456 N N . PHE A 1 187 ? 3.762 1.609 7.621 1 94.62 187 PHE A N 1
ATOM 1457 C CA . PHE A 1 187 ? 4.145 0.867 8.812 1 94.62 187 PHE A CA 1
ATOM 1458 C C . PHE A 1 187 ? 3.496 1.467 10.055 1 94.62 187 PHE A C 1
ATOM 1460 O O . PHE A 1 187 ? 3.275 2.678 10.125 1 94.62 187 PHE A O 1
ATOM 1467 N N . THR A 1 188 ? 3.184 0.615 10.977 1 94.06 188 THR A N 1
ATOM 1468 C CA . THR A 1 188 ? 2.586 1.089 12.219 1 94.06 188 THR A CA 1
ATOM 1469 C C . THR A 1 188 ? 3.184 0.358 13.422 1 94.06 188 THR A C 1
ATOM 1471 O O . THR A 1 188 ? 3.557 -0.813 13.32 1 94.06 188 THR A O 1
ATOM 1474 N N . GLU A 1 189 ? 3.324 1.043 14.469 1 92.75 189 GLU A N 1
ATOM 1475 C CA . GLU A 1 189 ? 3.717 0.446 15.742 1 92.75 189 GLU A CA 1
ATOM 1476 C C . GLU A 1 189 ? 3.197 1.265 16.922 1 92.75 189 GLU A C 1
ATOM 1478 O O . GLU A 1 189 ? 2.756 2.402 16.75 1 92.75 189 GLU A O 1
ATOM 1483 N N . ARG A 1 190 ? 3.25 0.628 17.969 1 92.5 190 ARG A N 1
ATOM 1484 C CA . ARG A 1 190 ? 2.9 1.335 19.203 1 92.5 190 ARG A CA 1
ATOM 1485 C C . ARG A 1 190 ? 4.086 2.133 19.734 1 92.5 190 ARG A C 1
ATOM 1487 O O . ARG A 1 190 ? 5.23 1.677 19.656 1 92.5 190 ARG A O 1
ATOM 1494 N N . GLY A 1 191 ? 3.703 3.285 20.266 1 90 191 GLY A N 1
ATOM 1495 C CA . GLY A 1 191 ? 4.762 4.105 20.828 1 90 191 GLY A CA 1
ATOM 1496 C C . GLY A 1 191 ? 4.242 5.199 21.75 1 90 191 GLY A C 1
ATOM 1497 O O . GLY A 1 191 ? 3.033 5.438 21.812 1 90 191 GLY A O 1
ATOM 1498 N N . GLN A 1 192 ? 5.223 5.812 22.375 1 86.19 192 GLN A N 1
ATOM 1499 C CA . GLN A 1 192 ? 4.887 6.797 23.406 1 86.19 192 GLN A CA 1
ATOM 1500 C C . GLN A 1 192 ? 4.586 8.156 22.781 1 86.19 192 GLN A C 1
ATOM 1502 O O . GLN A 1 192 ? 3.908 8.984 23.391 1 86.19 192 GLN A O 1
ATOM 1507 N N . ASN A 1 193 ? 5.074 8.414 21.656 1 89.56 193 ASN A N 1
ATOM 1508 C CA . ASN A 1 193 ? 4.84 9.664 20.953 1 89.56 193 ASN A CA 1
ATOM 1509 C C . ASN A 1 193 ? 4 9.445 19.688 1 89.56 193 ASN A C 1
ATOM 1511 O O . ASN A 1 193 ? 4.531 9.414 18.578 1 89.56 193 ASN A O 1
ATOM 1515 N N . PRO A 1 194 ? 2.727 9.422 19.922 1 93.06 194 PRO A N 1
ATOM 1516 C CA . PRO A 1 194 ? 1.866 9.055 18.797 1 93.06 194 PRO A CA 1
ATOM 1517 C C . PRO A 1 194 ? 1.811 10.141 17.719 1 93.06 194 PRO A C 1
ATOM 1519 O O . PRO A 1 194 ? 1.912 11.336 18.031 1 93.06 194 PRO A O 1
ATOM 1522 N N . GLY A 1 195 ? 1.64 9.703 16.562 1 96.25 195 GLY A N 1
ATOM 1523 C CA . GLY A 1 195 ? 1.547 10.602 15.414 1 96.25 195 GLY A CA 1
ATOM 1524 C C . GLY A 1 195 ? 1.821 9.922 14.094 1 96.25 195 GLY A C 1
ATOM 1525 O O . GLY A 1 195 ? 1.86 8.688 14.023 1 96.25 195 GLY A O 1
ATOM 1526 N N . LEU A 1 196 ? 1.88 10.727 13.078 1 97.44 196 LEU A N 1
ATOM 1527 C CA . LEU A 1 196 ? 2.113 10.258 11.719 1 97.44 196 LEU A CA 1
ATOM 1528 C C . LEU A 1 196 ? 3.293 10.984 11.086 1 97.44 196 LEU A C 1
ATOM 1530 O O . LEU A 1 196 ? 3.381 12.211 11.156 1 97.44 196 LEU A O 1
ATOM 1534 N N . LEU A 1 197 ? 4.18 10.195 10.633 1 98.19 197 LEU A N 1
ATOM 1535 C CA . LEU A 1 197 ? 5.262 10.742 9.828 1 98.19 197 LEU A CA 1
ATOM 1536 C C . LEU A 1 197 ? 5.113 10.336 8.367 1 98.19 197 LEU A C 1
ATOM 1538 O O . LEU A 1 197 ? 4.918 9.156 8.07 1 98.19 197 LEU A O 1
ATOM 1542 N N . ILE A 1 198 ? 5.117 11.305 7.48 1 98.31 198 ILE A N 1
ATOM 1543 C CA . ILE A 1 198 ? 5.109 11.047 6.043 1 98.31 198 ILE A CA 1
ATOM 1544 C C . ILE A 1 198 ? 6.398 11.578 5.418 1 98.31 198 ILE A C 1
ATOM 1546 O O . ILE A 1 198 ? 6.73 12.758 5.566 1 98.31 198 ILE A O 1
ATOM 1550 N N . ARG A 1 199 ? 7.09 10.703 4.766 1 98.62 199 ARG A N 1
ATOM 1551 C CA . ARG A 1 199 ? 8.305 11.109 4.07 1 98.62 199 ARG A CA 1
ATOM 1552 C C . ARG A 1 199 ? 8.18 10.883 2.568 1 98.62 199 ARG A C 1
ATOM 1554 O O . ARG A 1 199 ? 7.816 9.789 2.131 1 98.62 199 ARG A O 1
ATOM 1561 N N . PHE A 1 200 ? 8.406 11.914 1.824 1 98.31 200 PHE A N 1
ATOM 1562 C CA . PHE A 1 200 ? 8.492 11.836 0.371 1 98.31 200 PHE A CA 1
ATOM 1563 C C . PHE A 1 200 ? 9.945 11.719 -0.078 1 98.31 200 PHE A C 1
ATOM 1565 O O . PHE A 1 200 ? 10.727 12.664 0.06 1 98.31 200 PHE A O 1
ATOM 1572 N N . LYS A 1 201 ? 10.305 10.57 -0.59 1 97.81 201 LYS A N 1
ATOM 1573 C CA . LYS A 1 201 ? 11.672 10.312 -1.029 1 97.81 201 LYS A CA 1
ATOM 1574 C C . LYS A 1 201 ? 11.727 10.023 -2.527 1 97.81 201 LYS A C 1
ATOM 1576 O O . LYS A 1 201 ? 11.055 9.117 -3.012 1 97.81 201 LYS A O 1
ATOM 1581 N N . PRO A 1 202 ? 12.602 10.789 -3.234 1 97.69 202 PRO A N 1
ATOM 1582 C CA . PRO A 1 202 ? 12.648 10.547 -4.676 1 97.69 202 PRO A CA 1
ATOM 1583 C C . PRO A 1 202 ? 13.219 9.18 -5.027 1 97.69 202 PRO A C 1
ATOM 1585 O O . PRO A 1 202 ? 14 8.609 -4.258 1 97.69 202 PRO A O 1
ATOM 1588 N N . THR A 1 203 ? 12.688 8.648 -6.102 1 96.69 203 THR A N 1
ATOM 1589 C CA . THR A 1 203 ? 13.203 7.402 -6.652 1 96.69 203 THR A CA 1
ATOM 1590 C C . THR A 1 203 ? 13.438 7.531 -8.156 1 96.69 203 THR A C 1
ATOM 1592 O O . THR A 1 203 ? 12.68 8.211 -8.852 1 96.69 203 THR A O 1
ATOM 1595 N N . PRO A 1 204 ? 14.461 6.871 -8.633 1 93.12 204 PRO A N 1
ATOM 1596 C CA . PRO A 1 204 ? 14.797 7.031 -10.047 1 93.12 204 PRO A CA 1
ATOM 1597 C C . PRO A 1 204 ? 13.898 6.199 -10.961 1 93.12 204 PRO A C 1
ATOM 1599 O O . PRO A 1 204 ? 13.883 6.41 -12.18 1 93.12 204 PRO A O 1
ATOM 1602 N N . LYS A 1 205 ? 13.117 5.301 -10.406 1 93.81 205 LYS A N 1
ATOM 1603 C CA . LYS A 1 205 ? 12.336 4.383 -11.234 1 93.81 205 LYS A CA 1
ATOM 1604 C C . LYS A 1 205 ? 10.836 4.559 -10.984 1 93.81 205 LYS A C 1
ATOM 1606 O O . LYS A 1 205 ? 10.414 4.762 -9.844 1 93.81 205 LYS A O 1
ATOM 1611 N N . PRO A 1 206 ? 10.07 4.391 -12.031 1 91.81 206 PRO A N 1
ATOM 1612 C CA . PRO A 1 206 ? 8.617 4.523 -11.859 1 91.81 206 PRO A CA 1
ATOM 1613 C C . PRO A 1 206 ? 8.039 3.455 -10.93 1 91.81 206 PRO A C 1
ATOM 1615 O O . PRO A 1 206 ? 7.004 3.678 -10.297 1 91.81 206 PRO A O 1
ATOM 1618 N N . TRP A 1 207 ? 8.719 2.314 -10.836 1 94.19 207 TRP A N 1
ATOM 1619 C CA . TRP A 1 207 ? 8.203 1.241 -9.992 1 94.19 207 TRP A CA 1
ATOM 1620 C C . TRP A 1 207 ? 8.883 1.24 -8.633 1 94.19 207 TRP A C 1
ATOM 1622 O O . TRP A 1 207 ? 8.789 0.266 -7.879 1 94.19 207 TRP A O 1
ATOM 1632 N N . GLY A 1 208 ? 9.531 2.307 -8.367 1 95.56 208 GLY A N 1
ATOM 1633 C CA . GLY A 1 208 ? 10.094 2.543 -7.043 1 95.56 208 GLY A CA 1
ATOM 1634 C C . GLY A 1 208 ? 11.055 1.46 -6.602 1 95.56 208 GLY A C 1
ATOM 1635 O O . GLY A 1 208 ? 12 1.132 -7.32 1 95.56 208 GLY A O 1
ATOM 1636 N N . LEU A 1 209 ? 10.656 0.832 -5.504 1 95.94 209 LEU A N 1
ATOM 1637 C CA . LEU A 1 209 ? 11.594 -0.078 -4.855 1 95.94 209 LEU A CA 1
ATOM 1638 C C . LEU A 1 209 ? 11.352 -1.516 -5.305 1 95.94 209 LEU A C 1
ATOM 1640 O O . LEU A 1 209 ? 12.008 -2.439 -4.809 1 95.94 209 LEU A O 1
ATOM 1644 N N . ILE A 1 210 ? 10.477 -1.717 -6.207 1 96.38 210 ILE A N 1
ATOM 1645 C CA . ILE A 1 210 ? 10.289 -3.049 -6.773 1 96.38 210 ILE A CA 1
ATOM 1646 C C . ILE A 1 210 ? 11.562 -3.486 -7.5 1 96.38 210 ILE A C 1
ATOM 1648 O O . ILE A 1 210 ? 12.172 -2.693 -8.219 1 96.38 210 ILE A O 1
ATOM 1652 N N . ASP A 1 211 ? 11.875 -4.719 -7.312 1 96.25 211 ASP A N 1
ATOM 1653 C CA . ASP A 1 211 ? 13.078 -5.277 -7.934 1 96.25 211 ASP A CA 1
ATOM 1654 C C . ASP A 1 211 ? 12.969 -5.254 -9.453 1 96.25 211 ASP A C 1
ATOM 1656 O O . ASP A 1 211 ? 11.922 -5.59 -10.016 1 96.25 211 ASP A O 1
ATOM 1660 N N . ASP A 1 212 ? 14.125 -4.938 -10.094 1 96.19 212 ASP A N 1
ATOM 1661 C CA . ASP A 1 212 ? 14.141 -4.895 -11.555 1 96.19 212 ASP A CA 1
ATOM 1662 C C . ASP A 1 212 ? 13.867 -6.273 -12.148 1 96.19 212 ASP A C 1
ATOM 1664 O O . ASP A 1 212 ? 13.227 -6.391 -13.195 1 96.19 212 ASP A O 1
ATOM 1668 N N . ASP A 1 213 ? 14.352 -7.23 -11.469 1 95.75 213 ASP A N 1
ATOM 1669 C CA . ASP A 1 213 ? 14.125 -8.594 -11.945 1 95.75 213 ASP A CA 1
ATOM 1670 C C . ASP A 1 213 ? 12.641 -8.945 -11.922 1 95.75 213 ASP A C 1
ATOM 1672 O O . ASP A 1 213 ? 12.148 -9.617 -12.828 1 95.75 213 ASP A O 1
ATOM 1676 N N . THR A 1 214 ? 11.945 -8.547 -10.906 1 95.81 214 THR A N 1
ATOM 1677 C CA . THR A 1 214 ? 10.516 -8.797 -10.812 1 95.81 214 THR A CA 1
ATOM 1678 C C . THR A 1 214 ? 9.781 -8.141 -11.984 1 95.81 214 THR A C 1
ATOM 1680 O O . THR A 1 214 ? 8.906 -8.758 -12.594 1 95.81 214 THR A O 1
ATOM 1683 N N . MET A 1 215 ? 10.172 -6.941 -12.305 1 95.62 215 MET A N 1
ATOM 1684 C CA . MET A 1 215 ? 9.562 -6.223 -13.422 1 95.62 215 MET A CA 1
ATOM 1685 C C . MET A 1 215 ? 9.82 -6.941 -14.734 1 95.62 215 MET A C 1
ATOM 1687 O O . MET A 1 215 ? 8.914 -7.09 -15.562 1 95.62 215 MET A O 1
ATOM 1691 N N . LEU A 1 216 ? 11.039 -7.34 -14.852 1 95.19 216 LEU A N 1
ATOM 1692 C CA . LEU A 1 216 ? 11.406 -8.047 -16.078 1 95.19 216 LEU A CA 1
ATOM 1693 C C . LEU A 1 216 ? 10.594 -9.328 -16.234 1 95.19 216 LEU A C 1
ATOM 1695 O O . LEU A 1 216 ? 10.07 -9.602 -17.312 1 95.19 216 LEU A O 1
ATOM 1699 N N . ARG A 1 217 ? 10.445 -10.047 -15.203 1 95.31 217 ARG A N 1
ATOM 1700 C CA . ARG A 1 217 ? 9.703 -11.297 -15.242 1 95.31 217 ARG A CA 1
ATOM 1701 C C . ARG A 1 217 ? 8.227 -11.055 -15.539 1 95.31 217 ARG A C 1
ATOM 1703 O O . ARG A 1 217 ? 7.609 -11.805 -16.297 1 95.31 217 ARG A O 1
ATOM 1710 N N . ALA A 1 218 ? 7.676 -10.055 -14.938 1 95.56 218 ALA A N 1
ATOM 1711 C CA . ALA A 1 218 ? 6.277 -9.719 -15.188 1 95.56 218 ALA A CA 1
ATOM 1712 C C . ALA A 1 218 ? 6.047 -9.398 -16.656 1 95.56 218 ALA A C 1
ATOM 1714 O O . ALA A 1 218 ? 5.012 -9.758 -17.234 1 95.56 218 ALA A O 1
ATOM 1715 N N . ARG A 1 219 ? 7 -8.812 -17.297 1 94.25 219 ARG A N 1
ATOM 1716 C CA . ARG A 1 219 ? 6.871 -8.344 -18.672 1 94.25 219 ARG A CA 1
ATOM 1717 C C . ARG A 1 219 ? 7.117 -9.484 -19.656 1 94.25 219 ARG A C 1
ATOM 1719 O O . ARG A 1 219 ? 6.523 -9.516 -20.734 1 94.25 219 ARG A O 1
ATOM 1726 N N . THR A 1 220 ? 7.992 -10.453 -19.203 1 93.19 220 THR A N 1
ATOM 1727 C CA . THR A 1 220 ? 8.484 -11.375 -20.219 1 93.19 220 THR A CA 1
ATOM 1728 C C . THR A 1 220 ? 8.062 -12.805 -19.906 1 93.19 220 THR A C 1
ATOM 1730 O O . THR A 1 220 ? 8.062 -13.664 -20.797 1 93.19 220 THR A O 1
ATOM 1733 N N . SER A 1 221 ? 7.668 -13.062 -18.688 1 90.94 221 SER A N 1
ATOM 1734 C CA . SER A 1 221 ? 7.523 -14.453 -18.297 1 90.94 221 SER A CA 1
ATOM 1735 C C . SER A 1 221 ? 6.105 -14.75 -17.797 1 90.94 221 SER A C 1
ATOM 1737 O O . SER A 1 221 ? 5.879 -15.734 -17.094 1 90.94 221 SER A O 1
ATOM 1739 N N . MET A 1 222 ? 5.195 -13.938 -18.094 1 92.25 222 MET A N 1
ATOM 1740 C CA . MET A 1 222 ? 3.84 -14.125 -17.594 1 92.25 222 MET A CA 1
ATOM 1741 C C . MET A 1 222 ? 3.246 -15.43 -18.109 1 92.25 222 MET A C 1
ATOM 1743 O O . MET A 1 222 ? 2.646 -16.188 -17.344 1 92.25 222 MET A O 1
ATOM 1747 N N . LEU A 1 223 ? 3.422 -15.742 -19.406 1 84.56 223 LEU A N 1
ATOM 1748 C CA . LEU A 1 223 ? 2.865 -16.953 -20.016 1 84.56 223 LEU A CA 1
ATOM 1749 C C . LEU A 1 223 ? 3.902 -18.062 -20.062 1 84.56 223 LEU A C 1
ATOM 1751 O O . LEU A 1 223 ? 3.686 -19.094 -20.703 1 84.56 223 LEU A O 1
ATOM 1755 N N . GLY A 1 224 ? 4.941 -18.094 -19.266 1 73.25 224 GLY A N 1
ATOM 1756 C CA . GLY A 1 224 ? 5.973 -19.109 -19.297 1 73.25 224 GLY A CA 1
ATOM 1757 C C . GLY A 1 224 ? 7.055 -18.844 -20.328 1 73.25 224 GLY A C 1
ATOM 1758 O O . GLY A 1 224 ? 6.871 -18.016 -21.219 1 73.25 224 GLY A O 1
ATOM 1759 N N . ASN A 1 225 ? 8.367 -19.031 -20.062 1 56.31 225 ASN A N 1
ATOM 1760 C CA . ASN A 1 225 ? 9.406 -19.047 -21.078 1 56.31 225 ASN A CA 1
ATOM 1761 C C . ASN A 1 225 ? 9.188 -20.172 -22.094 1 56.31 225 ASN A C 1
ATOM 1763 O O . ASN A 1 225 ? 8.648 -21.234 -21.75 1 56.31 225 ASN A O 1
ATOM 1767 N N . MET B 1 1 ? -3.32 -48.156 -26.594 1 24.34 1 MET B N 1
ATOM 1768 C CA . MET B 1 1 ? -2.594 -47.188 -25.766 1 24.34 1 MET B CA 1
ATOM 1769 C C . MET B 1 1 ? -3.553 -46.219 -25.094 1 24.34 1 MET B C 1
ATOM 1771 O O . MET B 1 1 ? -4.355 -45.562 -25.766 1 24.34 1 MET B O 1
ATOM 1775 N N . PRO B 1 2 ? -4.09 -46.438 -23.906 1 27.5 2 PRO B N 1
ATOM 1776 C CA . PRO B 1 2 ? -5.336 -45.875 -23.359 1 27.5 2 PRO B CA 1
ATOM 1777 C C . PRO B 1 2 ? -5.277 -44.375 -23.156 1 27.5 2 PRO B C 1
ATOM 1779 O O . PRO B 1 2 ? -4.191 -43.781 -23.016 1 27.5 2 PRO B O 1
ATOM 1782 N N . SER B 1 3 ? -6.148 -43.688 -23.859 1 26.98 3 SER B N 1
ATOM 1783 C CA . SER B 1 3 ? -6.441 -42.281 -24.031 1 26.98 3 SER B CA 1
ATOM 1784 C C . SER B 1 3 ? -6.617 -41.594 -22.688 1 26.98 3 SER B C 1
ATOM 1786 O O . SER B 1 3 ? -7.488 -41.969 -21.891 1 26.98 3 SER B O 1
ATOM 1788 N N . LYS B 1 4 ? -5.484 -41.25 -22.047 1 29.36 4 LYS B N 1
ATOM 1789 C CA . LYS B 1 4 ? -5.418 -40.75 -20.672 1 29.36 4 LYS B CA 1
ATOM 1790 C C . LYS B 1 4 ? -6.391 -39.594 -20.469 1 29.36 4 LYS B C 1
ATOM 1792 O O . LYS B 1 4 ? -6.32 -38.562 -21.156 1 29.36 4 LYS B O 1
ATOM 1797 N N . THR B 1 5 ? -7.707 -39.844 -20.125 1 26.66 5 THR B N 1
ATOM 1798 C CA . THR B 1 5 ? -8.836 -38.969 -19.75 1 26.66 5 THR B CA 1
ATOM 1799 C C . THR B 1 5 ? -8.398 -37.875 -18.781 1 26.66 5 THR B C 1
ATOM 1801 O O . THR B 1 5 ? -7.953 -38.188 -17.672 1 26.66 5 THR B O 1
ATOM 1804 N N . ASN B 1 6 ? -7.73 -36.844 -19.266 1 26.89 6 ASN B N 1
ATOM 1805 C CA . ASN B 1 6 ? -7.043 -35.781 -18.531 1 26.89 6 ASN B CA 1
ATOM 1806 C C . ASN B 1 6 ? -7.977 -35.094 -17.531 1 26.89 6 ASN B C 1
ATOM 1808 O O . ASN B 1 6 ? -9.102 -34.719 -17.891 1 26.89 6 ASN B O 1
ATOM 1812 N N . HIS B 1 7 ? -7.91 -35.219 -16.266 1 26.58 7 HIS B N 1
ATOM 1813 C CA . HIS B 1 7 ? -8.562 -34.906 -14.992 1 26.58 7 HIS B CA 1
ATOM 1814 C C . HIS B 1 7 ? -8.938 -33.438 -14.914 1 26.58 7 HIS B C 1
ATOM 1816 O O . HIS B 1 7 ? -9.484 -32.969 -13.906 1 26.58 7 HIS B O 1
ATOM 1822 N N . ARG B 1 8 ? -8.359 -32.594 -15.648 1 27.86 8 ARG B N 1
ATOM 1823 C CA . ARG B 1 8 ? -8.547 -31.172 -15.305 1 27.86 8 ARG B CA 1
ATOM 1824 C C . ARG B 1 8 ? -9.977 -30.734 -15.57 1 27.86 8 ARG B C 1
ATOM 1826 O O . ARG B 1 8 ? -10.25 -29.531 -15.68 1 27.86 8 ARG B O 1
ATOM 1833 N N . SER B 1 9 ? -10.984 -31.781 -15.844 1 30.98 9 SER B N 1
ATOM 1834 C CA . SER B 1 9 ? -12.352 -31.391 -16.156 1 30.98 9 SER B CA 1
ATOM 1835 C C . SER B 1 9 ? -13.062 -30.844 -14.922 1 30.98 9 SER B C 1
ATOM 1837 O O . SER B 1 9 ? -13.375 -31.594 -13.992 1 30.98 9 SER B O 1
ATOM 1839 N N . ALA B 1 10 ? -12.828 -29.828 -14.305 1 30.7 10 ALA B N 1
ATOM 1840 C CA . ALA B 1 10 ? -12.984 -29.344 -12.93 1 30.7 10 ALA B CA 1
ATOM 1841 C C . ALA B 1 10 ? -14.406 -29.562 -12.43 1 30.7 10 ALA B C 1
ATOM 1843 O O . ALA B 1 10 ? -14.625 -30.156 -11.375 1 30.7 10 ALA B O 1
ATOM 1844 N N . PHE B 1 11 ? -15.367 -28.438 -12.258 1 30.3 11 PHE B N 1
ATOM 1845 C CA . PHE B 1 11 ? -16.484 -28.219 -11.352 1 30.3 11 PHE B CA 1
ATOM 1846 C C . PHE B 1 11 ? -17.766 -28.812 -11.914 1 30.3 11 PHE B C 1
ATOM 1848 O O . PHE B 1 11 ? -18.859 -28.547 -11.422 1 30.3 11 PHE B O 1
ATOM 1855 N N . ALA B 1 12 ? -17.797 -29.688 -12.812 1 32.44 12 ALA B N 1
ATOM 1856 C CA . ALA B 1 12 ? -19.031 -30.203 -13.406 1 32.44 12 ALA B CA 1
ATOM 1857 C C . ALA B 1 12 ? -19.953 -30.812 -12.352 1 32.44 12 ALA B C 1
ATOM 1859 O O . ALA B 1 12 ? -21.172 -30.703 -12.445 1 32.44 12 ALA B O 1
ATOM 1860 N N . SER B 1 13 ? -19.391 -31.734 -11.453 1 35.81 13 SER B N 1
ATOM 1861 C CA . SER B 1 13 ? -20.141 -32.844 -10.859 1 35.81 13 SER B CA 1
ATOM 1862 C C . SER B 1 13 ? -20.672 -32.469 -9.477 1 35.81 13 SER B C 1
ATOM 1864 O O . SER B 1 13 ? -20.781 -33.312 -8.594 1 35.81 13 SER B O 1
ATOM 1866 N N . ASP B 1 14 ? -20.891 -31.312 -9.086 1 34.22 14 ASP B N 1
ATOM 1867 C CA . ASP B 1 14 ? -21.219 -31.141 -7.672 1 34.22 14 ASP B CA 1
ATOM 1868 C C . ASP B 1 14 ? -22.5 -31.875 -7.312 1 34.22 14 ASP B C 1
ATOM 1870 O O . ASP B 1 14 ? -23.578 -31.531 -7.805 1 34.22 14 ASP B O 1
ATOM 1874 N N . PRO B 1 15 ? -22.5 -33 -6.797 1 38 15 PRO B N 1
ATOM 1875 C CA . PRO B 1 15 ? -23.594 -33.906 -6.516 1 38 15 PRO B CA 1
ATOM 1876 C C . PRO B 1 15 ? -24.672 -33.281 -5.621 1 38 15 PRO B C 1
ATOM 1878 O O . PRO B 1 15 ? -25.859 -33.562 -5.801 1 38 15 PRO B O 1
ATOM 1881 N N . LYS B 1 16 ? -24.125 -32.531 -4.688 1 40.31 16 LYS B N 1
ATOM 1882 C CA . LYS B 1 16 ? -25.125 -32.031 -3.734 1 40.31 16 LYS B CA 1
ATOM 1883 C C . LYS B 1 16 ? -26.156 -31.156 -4.426 1 40.31 16 LYS B C 1
ATOM 1885 O O . LYS B 1 16 ? -27.328 -31.141 -4.031 1 40.31 16 LYS B O 1
ATOM 1890 N N . PHE B 1 17 ? -25.75 -30.438 -5.539 1 36.81 17 PHE B N 1
ATOM 1891 C CA . PHE B 1 17 ? -26.688 -29.703 -6.379 1 36.81 17 PHE B CA 1
ATOM 1892 C C . PHE B 1 17 ? -27.641 -30.641 -7.105 1 36.81 17 PHE B C 1
ATOM 1894 O O . PHE B 1 17 ? -28.844 -30.391 -7.156 1 36.81 17 PHE B O 1
ATOM 1901 N N . LEU B 1 18 ? -26.984 -31.719 -7.406 1 39.25 18 LEU B N 1
ATOM 1902 C CA . LEU B 1 18 ? -27.781 -32.75 -8.07 1 39.25 18 LEU B CA 1
ATOM 1903 C C . LEU B 1 18 ? -28.812 -33.312 -7.109 1 39.25 18 LEU B C 1
ATOM 1905 O O . LEU B 1 18 ? -29.953 -33.594 -7.496 1 39.25 18 LEU B O 1
ATOM 1909 N N . GLU B 1 19 ? -28.328 -33.562 -5.949 1 43.78 19 GLU B N 1
ATOM 1910 C CA . GLU B 1 19 ? -29.141 -34.25 -4.938 1 43.78 19 GLU B CA 1
ATOM 1911 C C . GLU B 1 19 ? -30.328 -33.375 -4.52 1 43.78 19 GLU B C 1
ATOM 1913 O O . GLU B 1 19 ? -31.438 -33.875 -4.348 1 43.78 19 GLU B O 1
ATOM 1918 N N . ARG B 1 20 ? -30.125 -32.062 -4.344 1 39.12 20 ARG B N 1
ATOM 1919 C CA . ARG B 1 20 ? -31.219 -31.172 -3.969 1 39.12 20 ARG B CA 1
ATOM 1920 C C . ARG B 1 20 ? -32.312 -31.172 -5.031 1 39.12 20 ARG B C 1
ATOM 1922 O O . ARG B 1 20 ? -33.5 -31.109 -4.703 1 39.12 20 ARG B O 1
ATOM 1929 N N . LEU B 1 21 ? -31.781 -31.375 -6.262 1 35.19 21 LEU B N 1
ATOM 1930 C CA . LEU B 1 21 ? -32.75 -31.5 -7.348 1 35.19 21 LEU B CA 1
ATOM 1931 C C . LEU B 1 21 ? -33.625 -32.719 -7.168 1 35.19 21 LEU B C 1
ATOM 1933 O O . LEU B 1 21 ? -34.812 -32.688 -7.375 1 35.19 21 LEU B O 1
ATOM 1937 N N . ALA B 1 22 ? -32.875 -33.781 -6.832 1 40.25 22 ALA B N 1
ATOM 1938 C CA . ALA B 1 22 ? -33.531 -35.094 -6.781 1 40.25 22 ALA B CA 1
ATOM 1939 C C . ALA B 1 22 ? -34.562 -35.156 -5.676 1 40.25 22 ALA B C 1
ATOM 1941 O O . ALA B 1 22 ? -35.625 -35.75 -5.848 1 40.25 22 ALA B O 1
ATOM 1942 N N . LYS B 1 23 ? -34.188 -34.625 -4.52 1 41.62 23 LYS B N 1
ATOM 1943 C CA . LYS B 1 23 ? -35.031 -34.781 -3.336 1 41.62 23 LYS B CA 1
ATOM 1944 C C . LYS B 1 23 ? -36.375 -34.094 -3.508 1 41.62 23 LYS B C 1
ATOM 1946 O O . LYS B 1 23 ? -37.344 -34.438 -2.846 1 41.62 23 LYS B O 1
ATOM 1951 N N . GLN B 1 24 ? -36.312 -32.906 -4.312 1 34.56 24 GLN B N 1
ATOM 1952 C CA . GLN B 1 24 ? -37.5 -32.062 -4.301 1 34.56 24 GLN B CA 1
ATOM 1953 C C . GLN B 1 24 ? -38.594 -32.656 -5.191 1 34.56 24 GLN B C 1
ATOM 1955 O O . GLN B 1 24 ? -39.625 -32.031 -5.43 1 34.56 24 GLN B O 1
ATOM 1960 N N . GLY B 1 25 ? -38.562 -34.062 -5.277 1 35.06 25 GLY B N 1
ATOM 1961 C CA . GLY B 1 25 ? -39.562 -35.031 -5.719 1 35.06 25 GLY B CA 1
ATOM 1962 C C . GLY B 1 25 ? -40.531 -34.469 -6.758 1 35.06 25 GLY B C 1
ATOM 1963 O O . GLY B 1 25 ? -41.594 -35.062 -7.004 1 35.06 25 GLY B O 1
ATOM 1964 N N . LEU B 1 26 ? -40.5 -33.125 -6.93 1 31.12 26 LEU B N 1
ATOM 1965 C CA . LEU B 1 26 ? -41.688 -32.562 -7.59 1 31.12 26 LEU B CA 1
ATOM 1966 C C . LEU B 1 26 ? -41.781 -33.031 -9.039 1 31.12 26 LEU B C 1
ATOM 1968 O O . LEU B 1 26 ? -40.812 -32.938 -9.789 1 31.12 26 LEU B O 1
ATOM 1972 N N . THR B 1 27 ? -42.312 -34.031 -9.25 1 31.59 27 THR B N 1
ATOM 1973 C CA . THR B 1 27 ? -42.688 -34.625 -10.531 1 31.59 27 THR B CA 1
ATOM 1974 C C . THR B 1 27 ? -43.469 -33.625 -11.383 1 31.59 27 THR B C 1
ATOM 1976 O O . THR B 1 27 ? -44.531 -33.156 -10.977 1 31.59 27 THR B O 1
ATOM 1979 N N . PRO B 1 28 ? -42.844 -32.719 -12.242 1 27.08 28 PRO B N 1
ATOM 1980 C CA . PRO B 1 28 ? -43.562 -31.688 -12.984 1 27.08 28 PRO B CA 1
ATOM 1981 C C . PRO B 1 28 ? -44.625 -32.25 -13.914 1 27.08 28 PRO B C 1
ATOM 1983 O O . PRO B 1 28 ? -44.312 -33.094 -14.781 1 27.08 28 PRO B O 1
ATOM 1986 N N . ASN B 1 29 ? -45.719 -32.688 -13.5 1 26.91 29 ASN B N 1
ATOM 1987 C CA . ASN B 1 29 ? -46.844 -33.094 -14.344 1 26.91 29 ASN B CA 1
ATOM 1988 C C . ASN B 1 29 ? -47.219 -32 -15.336 1 26.91 29 ASN B C 1
ATOM 1990 O O . ASN B 1 29 ? -47.562 -30.891 -14.938 1 26.91 29 ASN B O 1
ATOM 1994 N N . THR B 1 30 ? -46.844 -32.094 -16.594 1 25.91 30 THR B N 1
ATOM 1995 C CA . THR B 1 30 ? -46.844 -31.188 -17.734 1 25.91 30 THR B CA 1
ATOM 1996 C C . THR B 1 30 ? -48.25 -30.953 -18.266 1 25.91 30 THR B C 1
ATOM 1998 O O . THR B 1 30 ? -48.688 -31.625 -19.203 1 25.91 30 THR B O 1
ATOM 2001 N N . GLN B 1 31 ? -49.344 -31.062 -17.531 1 25.94 31 GLN B N 1
ATOM 2002 C CA . GLN B 1 31 ? -50.594 -30.953 -18.234 1 25.94 31 GLN B CA 1
ATOM 2003 C C . GLN B 1 31 ? -50.719 -29.594 -18.922 1 25.94 31 GLN B C 1
ATOM 2005 O O . GLN B 1 31 ? -50.312 -28.562 -18.391 1 25.94 31 GLN B O 1
ATOM 2010 N N . THR B 1 32 ? -51.281 -29.531 -20.234 1 27.75 32 THR B N 1
ATOM 2011 C CA . THR B 1 32 ? -51.312 -28.562 -21.328 1 27.75 32 THR B CA 1
ATOM 2012 C C . THR B 1 32 ? -52.281 -27.438 -21.016 1 27.75 32 THR B C 1
ATOM 2014 O O . THR B 1 32 ? -52.625 -26.641 -21.906 1 27.75 32 THR B O 1
ATOM 2017 N N . ALA B 1 33 ? -52.625 -27.109 -19.828 1 22.64 33 ALA B N 1
ATOM 2018 C CA . ALA B 1 33 ? -53.812 -26.281 -19.656 1 22.64 33 ALA B CA 1
ATOM 2019 C C . ALA B 1 33 ? -53.688 -24.984 -20.438 1 22.64 33 ALA B C 1
ATOM 2021 O O . ALA B 1 33 ? -52.594 -24.406 -20.531 1 22.64 33 ALA B O 1
ATOM 2022 N N . ALA B 1 34 ? -54.812 -24.531 -21.203 1 28.23 34 ALA B N 1
ATOM 2023 C CA . ALA B 1 34 ? -55.062 -23.422 -22.125 1 28.23 34 ALA B CA 1
ATOM 2024 C C . ALA B 1 34 ? -54.844 -22.078 -21.453 1 28.23 34 ALA B C 1
ATOM 2026 O O . ALA B 1 34 ? -55.469 -21.781 -20.438 1 28.23 34 ALA B O 1
ATOM 2027 N N . THR B 1 35 ? -53.719 -21.625 -21.266 1 24.59 35 THR B N 1
ATOM 2028 C CA . THR B 1 35 ? -53.469 -20.453 -20.422 1 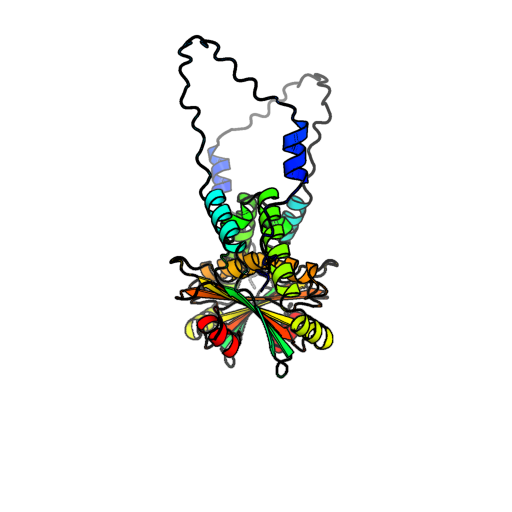24.59 35 THR B CA 1
ATOM 202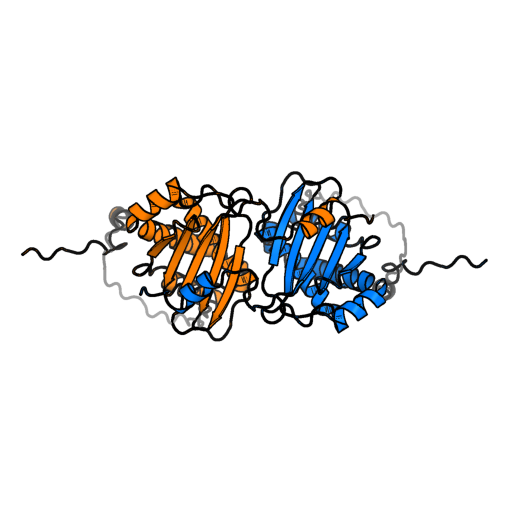9 C C . THR B 1 35 ? -54.188 -19.234 -21 1 24.59 35 THR B C 1
ATOM 2031 O O . THR B 1 35 ? -54.031 -18.906 -22.172 1 24.59 35 THR B O 1
ATOM 2034 N N . PRO B 1 36 ? -55.281 -18.797 -20.469 1 25.09 36 PRO B N 1
ATOM 2035 C CA . PRO B 1 36 ? -56.031 -17.625 -20.922 1 25.09 36 PRO B CA 1
ATOM 2036 C C . PRO B 1 36 ? -55.125 -16.422 -21.219 1 25.09 36 PRO B C 1
ATOM 2038 O O . PRO B 1 36 ? -54.094 -16.266 -20.578 1 25.09 36 PRO B O 1
ATOM 2041 N N . ARG B 1 37 ? -55.375 -15.742 -22.469 1 27.8 37 ARG B N 1
ATOM 2042 C CA . ARG B 1 37 ? -54.656 -14.609 -23.047 1 27.8 37 ARG B CA 1
ATOM 2043 C C . ARG B 1 37 ? -54.781 -13.375 -22.156 1 27.8 37 ARG B C 1
ATOM 2045 O O . ARG B 1 37 ? -55.719 -12.602 -22.281 1 27.8 37 ARG B O 1
ATOM 2052 N N . SER B 1 38 ? -55.031 -13.398 -20.953 1 27.81 38 SER B N 1
ATOM 2053 C CA . SER B 1 38 ? -55.25 -12.07 -20.391 1 27.81 38 SER B CA 1
ATOM 2054 C C . SER B 1 38 ? -54.125 -11.125 -20.719 1 27.81 38 SER B C 1
ATOM 2056 O O . SER B 1 38 ? -52.938 -11.484 -20.547 1 27.81 38 SER B O 1
ATOM 2058 N N . GLU B 1 39 ? -54.312 -10.078 -21.547 1 28.53 39 GLU B N 1
ATOM 2059 C CA . GLU B 1 39 ? -53.5 -8.969 -22.016 1 28.53 39 GLU B CA 1
ATOM 2060 C C . GLU B 1 39 ? -52.844 -8.234 -20.859 1 28.53 39 GLU B C 1
ATOM 2062 O O . GLU B 1 39 ? -53.469 -7.379 -20.219 1 28.53 39 GLU B O 1
ATOM 2067 N N . ILE B 1 40 ? -52.438 -8.781 -19.859 1 29.66 40 ILE B N 1
ATOM 2068 C CA . ILE B 1 40 ? -51.906 -7.902 -18.828 1 29.66 40 ILE B CA 1
ATOM 2069 C C . ILE B 1 40 ? -50.906 -6.93 -19.453 1 29.66 40 ILE B C 1
ATOM 2071 O O . ILE B 1 40 ? -49.969 -7.348 -20.125 1 29.66 40 ILE B O 1
ATOM 2075 N N . ASN B 1 41 ? -51.219 -5.746 -19.812 1 30.11 41 ASN B N 1
ATOM 2076 C CA . ASN B 1 41 ? -50.344 -4.652 -20.234 1 30.11 41 ASN B CA 1
ATOM 2077 C C . ASN B 1 41 ? -49.031 -4.656 -19.469 1 30.11 41 ASN B C 1
ATOM 2079 O O . ASN B 1 41 ? -49 -4.355 -18.266 1 30.11 41 ASN B O 1
ATOM 2083 N N . ALA B 1 42 ? -48.188 -5.484 -19.656 1 31.41 42 ALA B N 1
ATOM 2084 C CA . ALA B 1 42 ? -46.875 -5.57 -19.062 1 31.41 42 ALA B CA 1
ATOM 2085 C C . ALA B 1 42 ? -46.188 -4.199 -19.016 1 31.41 42 ALA B C 1
ATOM 2087 O O . ALA B 1 42 ? -45.844 -3.633 -20.047 1 31.41 42 ALA B O 1
ATOM 2088 N N . GLN B 1 43 ? -46.594 -3.4 -18.234 1 33.19 43 GLN B N 1
ATOM 2089 C CA . GLN B 1 43 ? -45.781 -2.199 -18.031 1 33.19 43 GLN B CA 1
ATOM 2090 C C . GLN B 1 43 ? -44.312 -2.52 -18.109 1 33.19 43 GLN B C 1
ATOM 2092 O O . GLN B 1 43 ? -43.844 -3.52 -17.562 1 33.19 43 GLN B O 1
ATOM 2097 N N . PRO B 1 44 ? -43.5 -2.08 -19.141 1 35.41 44 PRO B N 1
ATOM 2098 C CA . PRO B 1 44 ? -42.094 -2.543 -19.312 1 35.41 44 PRO B CA 1
ATOM 2099 C C . PRO B 1 44 ? -41.406 -2.744 -17.969 1 35.41 44 PRO B C 1
ATOM 2101 O O . PRO B 1 44 ? -41.344 -1.82 -17.156 1 35.41 44 PRO B O 1
ATOM 2104 N N . SER B 1 45 ? -41.688 -3.574 -17.141 1 36.69 45 SER B N 1
ATOM 2105 C CA . SER B 1 45 ? -40.938 -3.848 -15.914 1 36.69 45 SER B CA 1
ATOM 2106 C C . SER B 1 45 ? -39.469 -3.568 -16.078 1 36.69 45 SER B C 1
ATOM 2108 O O . SER B 1 45 ? -38.781 -4.223 -16.891 1 36.69 45 SER B O 1
ATOM 2110 N N . GLY B 1 46 ? -38.969 -2.422 -16.281 1 37.22 46 GLY B N 1
ATOM 2111 C CA . GLY B 1 46 ? -37.625 -1.89 -16.562 1 37.22 46 GLY B CA 1
ATOM 2112 C C . GLY B 1 46 ? -36.5 -2.705 -15.945 1 37.22 46 GLY B C 1
ATOM 2113 O O . GLY B 1 46 ? -36.219 -2.553 -14.766 1 37.22 46 GLY B O 1
ATOM 2114 N N . ARG B 1 47 ? -36.375 -3.951 -16.031 1 43.03 47 ARG B N 1
ATOM 2115 C CA . ARG B 1 47 ? -35.25 -4.828 -15.633 1 43.03 47 ARG B CA 1
ATOM 2116 C C . ARG B 1 47 ? -33.938 -4.059 -15.57 1 43.03 47 ARG B C 1
ATOM 2118 O O . ARG B 1 47 ? -33.469 -3.564 -16.594 1 43.03 47 ARG B O 1
ATOM 2125 N N . THR B 1 48 ? -33.625 -3.217 -14.727 1 49 48 THR B N 1
ATOM 2126 C CA . THR B 1 48 ? -32.469 -2.406 -14.469 1 49 48 THR B CA 1
ATOM 2127 C C . THR B 1 48 ? -31.188 -3.182 -14.812 1 49 48 THR B C 1
ATOM 2129 O O . THR B 1 48 ? -31 -4.309 -14.344 1 49 48 THR B O 1
ATOM 2132 N N . GLY B 1 49 ? -30.797 -3.139 -16.047 1 56.38 49 GLY B N 1
ATOM 2133 C CA . GLY B 1 49 ? -29.547 -3.727 -16.469 1 56.38 49 GLY B CA 1
ATOM 2134 C C . GLY B 1 49 ? -28.5 -3.775 -15.375 1 56.38 49 GLY B C 1
ATOM 2135 O O . GLY B 1 49 ? -28.641 -3.1 -14.352 1 56.38 49 GLY B O 1
ATOM 2136 N N . GLU B 1 50 ? -27.922 -4.949 -15.352 1 67.44 50 GLU B N 1
ATOM 2137 C CA . GLU B 1 50 ? -26.859 -5.109 -14.367 1 67.44 50 GLU B CA 1
ATOM 2138 C C . GLU B 1 50 ? -25.969 -3.863 -14.297 1 67.44 50 GLU B C 1
ATOM 2140 O O . GLU B 1 50 ? -25.672 -3.248 -15.32 1 67.44 50 GLU B O 1
ATOM 2145 N N . SER B 1 51 ? -25.906 -3.309 -13.164 1 72.62 51 SER B N 1
ATOM 2146 C CA . SER B 1 51 ? -25.047 -2.15 -12.977 1 72.62 51 SER B CA 1
ATOM 2147 C C . SER B 1 51 ? -23.656 -2.385 -13.586 1 72.62 51 SER B C 1
ATOM 2149 O O . SER B 1 51 ? -23.234 -3.529 -13.75 1 72.62 51 SER B O 1
ATOM 2151 N N . LYS B 1 52 ? -23.062 -1.349 -14.102 1 76.94 52 LYS B N 1
ATOM 2152 C CA . LYS B 1 52 ? -21.703 -1.416 -14.633 1 76.94 52 LYS B CA 1
ATOM 2153 C C . LYS B 1 52 ? -20.766 -2.117 -13.648 1 76.94 52 LYS B C 1
ATOM 2155 O O . LYS B 1 52 ? -19.891 -2.891 -14.062 1 76.94 52 LYS B O 1
ATOM 2160 N N . ALA B 1 53 ? -21.031 -1.882 -12.422 1 74.31 53 ALA B N 1
ATOM 2161 C CA . ALA B 1 53 ? -20.219 -2.488 -11.375 1 74.31 53 ALA B CA 1
ATOM 2162 C C . ALA B 1 53 ? -20.406 -4.004 -11.336 1 74.31 53 ALA B C 1
ATOM 2164 O O . ALA B 1 53 ? -19.438 -4.754 -11.219 1 74.31 53 ALA B O 1
ATOM 2165 N N . THR B 1 54 ? -21.562 -4.449 -11.477 1 75.69 54 THR B N 1
ATOM 2166 C CA . THR B 1 54 ? -21.844 -5.879 -11.445 1 75.69 54 THR B CA 1
ATOM 2167 C C . THR B 1 54 ? -21.281 -6.574 -12.68 1 75.69 54 THR B C 1
ATOM 2169 O O . THR B 1 54 ? -20.719 -7.668 -12.586 1 75.69 54 THR B O 1
ATOM 2172 N N . THR B 1 55 ? -21.406 -5.895 -13.742 1 81.44 55 THR B N 1
ATOM 2173 C CA . THR B 1 55 ? -20.875 -6.445 -14.984 1 81.44 55 THR B CA 1
ATOM 2174 C C . THR B 1 55 ? -19.359 -6.582 -14.898 1 81.44 55 THR B C 1
ATOM 2176 O O . THR B 1 55 ? -18.797 -7.602 -15.297 1 81.44 55 THR B O 1
ATOM 2179 N N . ARG B 1 56 ? -18.734 -5.562 -14.43 1 80.94 56 ARG B N 1
ATOM 2180 C CA . ARG B 1 56 ? -17.281 -5.594 -14.273 1 80.94 56 ARG B CA 1
ATOM 2181 C C . ARG B 1 56 ? -16.859 -6.707 -13.32 1 80.94 56 ARG B C 1
ATOM 2183 O O . ARG B 1 56 ? -15.883 -7.41 -13.578 1 80.94 56 ARG B O 1
ATOM 2190 N N . MET B 1 57 ? -17.578 -6.848 -12.328 1 81.56 57 MET B N 1
ATOM 2191 C CA . MET B 1 57 ? -17.266 -7.883 -11.344 1 81.56 57 MET B CA 1
ATOM 2192 C C . MET B 1 57 ? -17.359 -9.273 -11.969 1 81.56 57 MET B C 1
ATOM 2194 O O . MET B 1 57 ? -16.531 -10.141 -11.695 1 81.56 57 MET B O 1
ATOM 2198 N N . ARG B 1 58 ? -18.359 -9.469 -12.688 1 81.44 58 ARG B N 1
ATOM 2199 C CA . ARG B 1 58 ? -18.516 -10.75 -13.352 1 81.44 58 ARG B CA 1
ATOM 2200 C C . ARG B 1 58 ? -17.359 -11.031 -14.312 1 81.44 58 ARG B C 1
ATOM 2202 O O . ARG B 1 58 ? -16.828 -12.133 -14.344 1 81.44 58 ARG B O 1
ATOM 2209 N N . LYS B 1 59 ? -17.047 -10.039 -15.008 1 83.38 59 LYS B N 1
ATOM 2210 C CA . LYS B 1 59 ? -15.93 -10.172 -15.938 1 83.38 59 LYS B CA 1
ATOM 2211 C C . LYS B 1 59 ? -14.648 -10.539 -15.203 1 83.38 59 LYS B C 1
ATOM 2213 O O . LYS B 1 59 ? -13.906 -11.414 -15.641 1 83.38 59 LYS B O 1
ATOM 2218 N N . VAL B 1 60 ? -14.398 -9.875 -14.195 1 85.56 60 VAL B N 1
ATOM 2219 C CA . VAL B 1 60 ? -13.188 -10.086 -13.398 1 85.56 60 VAL B CA 1
ATOM 2220 C C . VAL B 1 60 ? -13.219 -11.484 -12.781 1 85.56 60 VAL B C 1
ATOM 2222 O O . VAL B 1 60 ? -12.211 -12.195 -12.789 1 85.56 60 VAL B O 1
ATOM 2225 N N . ARG B 1 61 ? -14.367 -11.852 -12.312 1 83.38 61 ARG B N 1
ATOM 2226 C CA . ARG B 1 61 ? -14.484 -13.188 -11.734 1 83.38 61 ARG B CA 1
ATOM 2227 C C . ARG B 1 61 ? -14.25 -14.266 -12.781 1 83.38 61 ARG B C 1
ATOM 2229 O O . ARG B 1 61 ? -13.523 -15.227 -12.547 1 83.38 61 ARG B O 1
ATOM 2236 N N . ASP B 1 62 ? -14.844 -14.086 -13.883 1 85.44 62 ASP B N 1
ATOM 2237 C CA . ASP B 1 62 ? -14.688 -15.055 -14.969 1 85.44 62 ASP B CA 1
ATOM 2238 C C . ASP B 1 62 ? -13.227 -15.18 -15.391 1 85.44 62 ASP B C 1
ATOM 2240 O O . ASP B 1 62 ? -12.719 -16.297 -15.578 1 85.44 62 ASP B O 1
ATOM 2244 N N . ALA B 1 63 ? -12.586 -14.117 -15.539 1 86.19 63 ALA B N 1
ATOM 2245 C CA . ALA B 1 63 ? -11.172 -14.117 -15.906 1 86.19 63 ALA B CA 1
ATOM 2246 C C . ALA B 1 63 ? -10.336 -14.859 -14.867 1 86.19 63 ALA B C 1
ATOM 2248 O O . ALA B 1 63 ? -9.375 -15.555 -15.211 1 86.19 63 ALA B O 1
ATOM 2249 N N . ASN B 1 64 ? -10.742 -14.781 -13.656 1 89.44 64 ASN B N 1
ATOM 2250 C CA . ASN B 1 64 ? -9.938 -15.328 -12.562 1 89.44 64 ASN B CA 1
ATOM 2251 C C . ASN B 1 64 ? -10.289 -16.781 -12.281 1 89.44 64 ASN B C 1
ATOM 2253 O O . ASN B 1 64 ? -9.656 -17.422 -11.445 1 89.44 64 ASN B O 1
ATOM 2257 N N . MET B 1 65 ? -11.203 -17.219 -13.031 1 87.56 65 MET B N 1
ATOM 2258 C CA . MET B 1 65 ? -11.516 -18.641 -12.93 1 87.56 65 MET B CA 1
ATOM 2259 C C . MET B 1 65 ? -10.578 -19.469 -13.797 1 87.56 65 MET B C 1
ATOM 2261 O O . MET B 1 65 ? -10.492 -20.688 -13.633 1 87.56 65 MET B O 1
ATOM 2265 N N . ASP B 1 66 ? -9.906 -18.797 -14.594 1 86.12 66 ASP B N 1
ATOM 2266 C CA . ASP B 1 66 ? -8.953 -19.5 -15.461 1 86.12 66 ASP B CA 1
ATOM 2267 C C . ASP B 1 66 ? -7.559 -19.516 -14.836 1 86.12 66 ASP B C 1
ATOM 2269 O O . ASP B 1 66 ? -6.84 -18.516 -14.875 1 86.12 66 ASP B O 1
ATOM 2273 N N . GLY B 1 67 ? -7.148 -20.641 -14.336 1 88 67 GLY B N 1
ATOM 2274 C CA . GLY B 1 67 ? -5.848 -20.766 -13.703 1 88 67 GLY B CA 1
ATOM 2275 C C . GLY B 1 67 ? -4.957 -21.797 -14.367 1 88 67 GLY B C 1
ATOM 2276 O O . GLY B 1 67 ? -4.02 -22.312 -13.75 1 88 67 GLY B O 1
ATOM 2277 N N . ARG B 1 68 ? -5.207 -22.125 -15.617 1 88 68 ARG B N 1
ATOM 2278 C CA . ARG B 1 68 ? -4.531 -23.234 -16.266 1 88 68 ARG B CA 1
ATOM 2279 C C . ARG B 1 68 ? -3.047 -22.938 -16.469 1 88 68 ARG B C 1
ATOM 2281 O O . ARG B 1 68 ? -2.227 -23.859 -16.5 1 88 68 ARG B O 1
ATOM 2288 N N . ASN B 1 69 ? -2.783 -21.688 -16.625 1 92.06 69 ASN B N 1
ATOM 2289 C CA . ASN B 1 69 ? -1.396 -21.328 -16.891 1 92.06 69 ASN B CA 1
ATOM 2290 C C . ASN B 1 69 ? -0.717 -20.734 -15.664 1 92.06 69 ASN B C 1
ATOM 2292 O O . ASN B 1 69 ? 0.384 -20.188 -15.766 1 92.06 69 ASN B O 1
ATOM 2296 N N . ASP B 1 70 ? -1.363 -20.859 -14.516 1 96.25 70 ASP B N 1
ATOM 2297 C CA . ASP B 1 70 ? -0.766 -20.359 -13.281 1 96.25 70 ASP B CA 1
ATOM 2298 C C . ASP B 1 70 ? 0.46 -21.188 -12.891 1 96.25 70 ASP B C 1
ATOM 2300 O O . ASP B 1 70 ? 0.498 -22.391 -13.117 1 96.25 70 ASP B O 1
ATOM 2304 N N . ARG B 1 71 ? 1.407 -20.547 -12.359 1 95.69 71 ARG B N 1
ATOM 2305 C CA . ARG B 1 71 ? 2.574 -21.25 -11.852 1 95.69 71 ARG B CA 1
ATOM 2306 C C . ARG B 1 71 ? 3.291 -20.422 -10.781 1 95.69 71 ARG B C 1
ATOM 2308 O O . ARG B 1 71 ? 3.016 -19.234 -10.625 1 95.69 71 ARG B O 1
ATOM 2315 N N . PHE B 1 72 ? 4.156 -21.062 -10.047 1 96.62 72 PHE B N 1
ATOM 2316 C CA . PHE B 1 72 ? 5.031 -20.359 -9.109 1 96.62 72 PHE B CA 1
ATOM 2317 C C . PHE B 1 72 ? 6.426 -20.984 -9.109 1 96.62 72 PHE B C 1
ATOM 2319 O O . PHE B 1 72 ? 6.59 -22.156 -9.445 1 96.62 72 PHE B O 1
ATOM 2326 N N . GLU B 1 73 ? 7.32 -20.156 -8.883 1 96.94 73 GLU B N 1
ATOM 2327 C CA . GLU B 1 73 ? 8.734 -20.5 -8.891 1 96.94 73 GLU B CA 1
ATOM 2328 C C . GLU B 1 73 ? 9.422 -20.016 -7.613 1 96.94 73 GLU B C 1
ATOM 2330 O O . GLU B 1 73 ? 9.125 -18.938 -7.113 1 96.94 73 GLU B O 1
ATOM 2335 N N . PHE B 1 74 ? 10.289 -20.938 -7.098 1 97.94 74 PHE B N 1
ATOM 2336 C CA . PHE B 1 74 ? 11.07 -20.578 -5.926 1 97.94 74 PHE B CA 1
ATOM 2337 C C . PHE B 1 74 ? 12.523 -20.312 -6.309 1 97.94 74 PHE B C 1
ATOM 2339 O O . PHE B 1 74 ? 13.156 -21.125 -6.98 1 97.94 74 PHE B O 1
ATOM 2346 N N . ASP B 1 75 ? 12.93 -19.078 -5.961 1 96.62 75 ASP B N 1
ATOM 2347 C CA . ASP B 1 75 ? 14.328 -18.703 -6.164 1 96.62 75 ASP B CA 1
ATOM 2348 C C . ASP B 1 75 ? 15.141 -18.922 -4.895 1 96.62 75 ASP B C 1
ATOM 2350 O O . ASP B 1 75 ? 15.008 -18.188 -3.922 1 96.62 75 ASP B O 1
ATOM 2354 N N . THR B 1 76 ? 16.125 -19.844 -4.965 1 94.31 76 THR B N 1
ATOM 2355 C CA . THR B 1 76 ? 16.891 -20.25 -3.785 1 94.31 76 THR B CA 1
ATOM 2356 C C . THR B 1 76 ? 17.891 -19.156 -3.393 1 94.31 76 THR B C 1
ATOM 2358 O O . THR B 1 76 ? 18.25 -19.047 -2.221 1 94.31 76 THR B O 1
ATOM 2361 N N . LEU B 1 77 ? 18.312 -18.406 -4.348 1 94 77 LEU B N 1
ATOM 2362 C CA . LEU B 1 77 ? 19.312 -17.391 -4.07 1 94 77 LEU B CA 1
ATOM 2363 C C . LEU B 1 77 ? 18.703 -16.25 -3.258 1 94 77 LEU B C 1
ATOM 2365 O O . LEU B 1 77 ? 19.297 -15.805 -2.27 1 94 77 LEU B O 1
ATOM 2369 N N . THR B 1 78 ? 17.531 -15.82 -3.639 1 94.56 78 THR B N 1
ATOM 2370 C CA . THR B 1 78 ? 16.891 -14.703 -2.955 1 94.56 78 THR B CA 1
ATOM 2371 C C . THR B 1 78 ? 15.867 -15.195 -1.938 1 94.56 78 THR B C 1
ATOM 2373 O O . THR B 1 78 ? 15.289 -14.406 -1.189 1 94.56 78 THR B O 1
ATOM 2376 N N . LYS B 1 79 ? 15.664 -16.5 -1.928 1 96.75 79 LYS B N 1
ATOM 2377 C CA . LYS B 1 79 ? 14.656 -17.141 -1.083 1 96.75 79 LYS B CA 1
ATOM 2378 C C . LYS B 1 79 ? 13.281 -16.5 -1.298 1 96.75 79 LYS B C 1
ATOM 2380 O O . LYS B 1 79 ? 12.562 -16.234 -0.336 1 96.75 79 LYS B O 1
ATOM 2385 N N . SER B 1 80 ? 13.062 -16.188 -2.555 1 98 80 SER B N 1
ATOM 2386 C CA . SER B 1 80 ? 11.805 -15.547 -2.918 1 98 80 SER B CA 1
ATOM 2387 C C . SER B 1 80 ? 10.93 -16.484 -3.746 1 98 80 SER B C 1
ATOM 2389 O O . SER B 1 80 ? 11.43 -17.391 -4.402 1 98 80 SER B O 1
ATOM 2391 N N . LEU B 1 81 ? 9.633 -16.297 -3.654 1 98.44 81 LEU B N 1
ATOM 2392 C CA . LEU B 1 81 ? 8.641 -17.047 -4.426 1 98.44 81 LEU B CA 1
ATOM 2393 C C . LEU B 1 81 ? 7.898 -16.141 -5.391 1 98.44 81 LEU B C 1
ATOM 2395 O O . LEU B 1 81 ? 7.352 -15.109 -4.984 1 98.44 81 LEU B O 1
ATOM 2399 N N . CYS B 1 82 ? 7.895 -16.531 -6.633 1 98.12 82 CYS B N 1
ATOM 2400 C CA . CYS B 1 82 ? 7.152 -15.797 -7.648 1 98.12 82 CYS B CA 1
ATOM 2401 C C . CYS B 1 82 ? 5.941 -16.594 -8.125 1 98.12 82 CYS B C 1
ATOM 2403 O O . CYS B 1 82 ? 6.074 -17.75 -8.547 1 98.12 82 CYS B O 1
ATOM 2405 N N . ALA B 1 83 ? 4.82 -15.984 -8.039 1 98.31 83 ALA B N 1
ATOM 2406 C CA . ALA B 1 83 ? 3.592 -16.578 -8.562 1 98.31 83 ALA B CA 1
ATOM 2407 C C . ALA B 1 83 ? 3.084 -15.797 -9.773 1 98.31 83 ALA B C 1
ATOM 2409 O O . ALA B 1 83 ? 2.992 -14.57 -9.734 1 98.31 83 ALA B O 1
ATOM 2410 N N . PHE B 1 84 ? 2.771 -16.547 -10.805 1 98 84 PHE B N 1
ATOM 2411 C CA . PHE B 1 84 ? 2.289 -15.961 -12.047 1 98 84 PHE B CA 1
ATOM 2412 C C . PHE B 1 84 ? 0.825 -16.312 -12.281 1 98 84 PHE B C 1
ATOM 2414 O O . PHE B 1 84 ? 0.453 -17.484 -12.242 1 98 84 PHE B O 1
ATOM 2421 N N . PHE B 1 85 ? 0.016 -15.305 -12.516 1 97.5 85 PHE B N 1
ATOM 2422 C CA . PHE B 1 85 ? -1.396 -15.484 -12.828 1 97.5 85 PHE B CA 1
ATOM 2423 C C . PHE B 1 85 ? -1.74 -14.859 -14.172 1 97.5 85 PHE B C 1
ATOM 2425 O O . PHE B 1 85 ? -2.363 -13.797 -14.219 1 97.5 85 PHE B O 1
ATOM 2432 N N . PRO B 1 86 ? -1.381 -15.609 -15.25 1 96.19 86 PRO B N 1
ATOM 2433 C CA . PRO B 1 86 ? -1.691 -15.055 -16.562 1 96.19 86 PRO B CA 1
ATOM 2434 C C . PRO B 1 86 ? -3.186 -14.812 -16.766 1 96.19 86 PRO B C 1
ATOM 2436 O O . PRO B 1 86 ? -4.008 -15.633 -16.359 1 96.19 86 PRO B O 1
ATOM 2439 N N . GLY B 1 87 ? -3.498 -13.648 -17.297 1 93.75 87 GLY B N 1
ATOM 2440 C CA . GLY B 1 87 ? -4.871 -13.336 -17.656 1 93.75 87 GLY B CA 1
ATOM 2441 C C . GLY B 1 87 ? -5.695 -12.836 -16.484 1 93.75 87 GLY B C 1
ATOM 2442 O O . GLY B 1 87 ? -6.855 -12.453 -16.656 1 93.75 87 GLY B O 1
ATOM 2443 N N . ALA B 1 88 ? -5.133 -12.828 -15.312 1 94.81 88 ALA B N 1
ATOM 2444 C CA . ALA B 1 88 ? -5.863 -12.336 -14.141 1 94.81 88 ALA B CA 1
ATOM 2445 C C . ALA B 1 88 ? -6.266 -10.875 -14.328 1 94.81 88 ALA B C 1
ATOM 2447 O O . ALA B 1 88 ? -5.504 -10.078 -14.883 1 94.81 88 ALA B O 1
ATOM 2448 N N . LEU B 1 89 ? -7.43 -10.578 -13.844 1 92.62 89 LEU B N 1
ATOM 2449 C CA . LEU B 1 89 ? -7.922 -9.203 -13.844 1 92.62 89 LEU B CA 1
ATOM 2450 C C . LEU B 1 89 ? -8.234 -8.742 -12.43 1 92.62 89 LEU B C 1
ATOM 2452 O O . LEU B 1 89 ? -8.711 -9.523 -11.602 1 92.62 89 LEU B O 1
ATOM 2456 N N . LEU B 1 90 ? -7.973 -7.484 -12.203 1 91.88 90 LEU B N 1
ATOM 2457 C CA . LEU B 1 90 ? -8.227 -6.898 -10.891 1 91.88 90 LEU B CA 1
ATOM 2458 C C . LEU B 1 90 ? -9.352 -5.871 -10.961 1 91.88 90 LEU B C 1
ATOM 2460 O O . LEU B 1 90 ? -9.555 -5.234 -12 1 91.88 90 LEU B O 1
ATOM 2464 N N . LEU B 1 91 ? -9.984 -5.762 -9.812 1 84.69 91 LEU B N 1
ATOM 2465 C CA . LEU B 1 91 ? -11.039 -4.762 -9.68 1 84.69 91 LEU B CA 1
ATOM 2466 C C . LEU B 1 91 ? -10.477 -3.432 -9.188 1 84.69 91 LEU B C 1
ATOM 2468 O O . LEU B 1 91 ? -9.523 -3.41 -8.406 1 84.69 91 LEU B O 1
ATOM 2472 N N . GLY B 1 92 ? -11.102 -2.387 -9.656 1 77.44 92 GLY B N 1
ATOM 2473 C CA . GLY B 1 92 ? -10.773 -1.081 -9.109 1 77.44 92 GLY B CA 1
ATOM 2474 C C . GLY B 1 92 ? -11.312 -0.866 -7.711 1 77.44 92 GLY B C 1
ATOM 2475 O O . GLY B 1 92 ? -12.266 -1.531 -7.297 1 77.44 92 GLY B O 1
ATOM 2476 N N . LEU B 1 93 ? -10.633 0.011 -7.035 1 70 93 LEU B N 1
ATOM 2477 C CA . LEU B 1 93 ? -11 0.296 -5.652 1 70 93 LEU B CA 1
ATOM 2478 C C . LEU B 1 93 ? -12.453 0.743 -5.559 1 70 93 LEU B C 1
ATOM 2480 O O . LEU B 1 93 ? -13.172 0.33 -4.648 1 70 93 LEU B O 1
ATOM 2484 N N . ASN B 1 94 ? -12.883 1.559 -6.473 1 65 94 ASN B N 1
ATOM 2485 C CA . ASN B 1 94 ? -14.25 2.07 -6.461 1 65 94 ASN B CA 1
ATOM 2486 C C . ASN B 1 94 ? -15.273 0.944 -6.578 1 65 94 ASN B C 1
ATOM 2488 O O . ASN B 1 94 ? -16.312 0.969 -5.91 1 65 94 ASN B O 1
ATOM 2492 N N . VAL B 1 95 ? -14.953 0.017 -7.359 1 70.12 95 VAL B N 1
ATOM 2493 C CA . VAL B 1 95 ? -15.852 -1.121 -7.512 1 70.12 95 VAL B CA 1
ATOM 2494 C C . VAL B 1 95 ? -15.805 -1.994 -6.262 1 70.12 95 VAL B C 1
ATOM 2496 O O . VAL B 1 95 ? -16.828 -2.465 -5.781 1 70.12 95 VAL B O 1
ATOM 2499 N N . MET B 1 96 ? -14.68 -2.105 -5.715 1 70.62 96 MET B N 1
ATOM 2500 C CA . MET B 1 96 ? -14.5 -2.934 -4.527 1 70.62 96 MET B CA 1
ATOM 2501 C C . MET B 1 96 ? -15.273 -2.359 -3.344 1 70.62 96 MET B C 1
ATOM 2503 O O . MET B 1 96 ? -15.828 -3.107 -2.539 1 70.62 96 MET B O 1
ATOM 2507 N N . LEU B 1 97 ? -15.266 -1.127 -3.285 1 62.91 97 LEU B N 1
ATOM 2508 C CA . LEU B 1 97 ? -15.93 -0.455 -2.174 1 62.91 97 LEU B CA 1
ATOM 2509 C C . LEU B 1 97 ? -17.438 -0.525 -2.322 1 62.91 97 LEU B C 1
ATOM 2511 O O . LEU B 1 97 ? -18.172 -0.45 -1.329 1 62.91 97 LEU B O 1
ATOM 2515 N N . ARG B 1 98 ? -17.875 -0.66 -3.58 1 62.25 98 ARG B N 1
ATOM 2516 C CA . ARG B 1 98 ? -19.312 -0.644 -3.848 1 62.25 98 ARG B CA 1
ATOM 2517 C C . ARG B 1 98 ? -19.891 -2.053 -3.795 1 62.25 98 ARG B C 1
ATOM 2519 O O . ARG B 1 98 ? -21.109 -2.225 -3.676 1 62.25 98 ARG B O 1
ATOM 2526 N N . VAL B 1 99 ? -19.047 -2.895 -4.02 1 60.09 99 VAL B N 1
ATOM 2527 C CA . VAL B 1 99 ? -19.547 -4.266 -4.117 1 60.09 99 VAL B CA 1
ATOM 2528 C C . VAL B 1 99 ? -19.922 -4.773 -2.729 1 60.09 99 VAL B C 1
ATOM 2530 O O . VAL B 1 99 ? -19.172 -4.605 -1.768 1 60.09 99 VAL B O 1
ATOM 2533 N N . HIS B 1 100 ? -21.109 -5.188 -2.727 1 57.09 100 HIS B N 1
ATOM 2534 C CA . HIS B 1 100 ? -21.688 -5.785 -1.529 1 57.09 100 HIS B CA 1
ATOM 2535 C C . HIS B 1 100 ? -20.922 -7.035 -1.11 1 57.09 100 HIS B C 1
ATOM 2537 O O . HIS B 1 100 ? -20.266 -7.668 -1.936 1 57.09 100 HIS B O 1
ATOM 2543 N N . ASP B 1 101 ? -21.094 -7.359 0.139 1 61.44 101 ASP B N 1
ATOM 2544 C CA . ASP B 1 101 ? -20.422 -8.438 0.855 1 61.44 101 ASP B CA 1
ATOM 2545 C C . ASP B 1 101 ? -20.5 -9.75 0.085 1 61.44 101 ASP B C 1
ATOM 2547 O O . ASP B 1 101 ? -19.516 -10.477 -0.033 1 61.44 101 ASP B O 1
ATOM 2551 N N . ALA B 1 102 ? -21.578 -9.945 -0.516 1 58.97 102 ALA B N 1
ATOM 2552 C CA . ALA B 1 102 ? -21.766 -11.25 -1.15 1 58.97 102 ALA B CA 1
ATOM 2553 C C . ALA B 1 102 ? -20.859 -11.398 -2.373 1 58.97 102 ALA B C 1
ATOM 2555 O O . ALA B 1 102 ? -20.281 -12.461 -2.602 1 58.97 102 ALA B O 1
ATOM 2556 N N . LYS B 1 103 ? -20.75 -10.398 -3.146 1 65.5 103 LYS B N 1
ATOM 2557 C CA . LYS B 1 103 ? -19.938 -10.438 -4.352 1 65.5 103 LYS B CA 1
ATOM 2558 C C . LYS B 1 103 ? -18.453 -10.461 -4 1 65.5 103 LYS B C 1
ATOM 2560 O O . LYS B 1 103 ? -17.656 -11.148 -4.66 1 65.5 103 LYS B O 1
ATOM 2565 N N . SER B 1 104 ? -18.172 -9.922 -3.02 1 73.81 104 SER B N 1
ATOM 2566 C CA . SER B 1 104 ? -16.797 -9.961 -2.521 1 73.81 104 SER B CA 1
ATOM 2567 C C . SER B 1 104 ? -16.422 -11.367 -2.055 1 73.81 104 SER B C 1
ATOM 2569 O O . SER B 1 104 ? -15.305 -11.828 -2.287 1 73.81 104 SER B O 1
ATOM 2571 N N . THR B 1 105 ? -17.375 -12.016 -1.552 1 78 105 THR B N 1
ATOM 2572 C CA . THR B 1 105 ? -17.156 -13.375 -1.064 1 78 105 THR B CA 1
ATOM 2573 C C . THR B 1 105 ? -16.891 -14.328 -2.225 1 78 105 THR B C 1
ATOM 2575 O O . THR B 1 105 ? -16.031 -15.203 -2.133 1 78 105 THR B O 1
ATOM 2578 N N . SER B 1 106 ? -17.641 -14.102 -3.271 1 82.38 106 SER B N 1
ATOM 2579 C CA . SER B 1 106 ? -17.469 -14.969 -4.434 1 82.38 106 SER B CA 1
ATOM 2580 C C . SER B 1 106 ? -16.094 -14.781 -5.062 1 82.38 106 SER B C 1
ATOM 2582 O O . SER B 1 106 ? -15.453 -15.758 -5.48 1 82.38 106 SER B O 1
ATOM 2584 N N . LEU B 1 107 ? -15.68 -13.625 -5.172 1 85.69 107 LEU B N 1
ATOM 2585 C CA . LEU B 1 107 ? -14.352 -13.352 -5.715 1 85.69 107 LEU B CA 1
ATOM 2586 C C . LEU B 1 107 ? -13.266 -13.961 -4.836 1 85.69 107 LEU B C 1
ATOM 2588 O O . LEU B 1 107 ? -12.305 -14.539 -5.348 1 85.69 107 LEU B O 1
ATOM 2592 N N . LYS B 1 108 ? -13.477 -13.852 -3.609 1 88.06 108 LYS B N 1
ATOM 2593 C CA . LYS B 1 108 ? -12.539 -14.461 -2.664 1 88.06 108 LYS B CA 1
ATOM 2594 C C . LYS B 1 108 ? -12.469 -15.969 -2.846 1 88.06 108 LYS B C 1
ATOM 2596 O O . LYS B 1 108 ? -11.383 -16.547 -2.873 1 88.06 108 LYS B O 1
ATOM 2601 N N . ALA B 1 109 ? -13.586 -16.531 -2.977 1 92.12 109 ALA B N 1
ATOM 2602 C CA . ALA B 1 109 ? -13.648 -17.984 -3.166 1 92.12 109 ALA B CA 1
ATOM 2603 C C . ALA B 1 109 ? -12.945 -18.391 -4.453 1 92.12 109 ALA B C 1
ATOM 2605 O O . ALA B 1 109 ? -12.273 -19.438 -4.496 1 92.12 109 ALA B O 1
ATOM 2606 N N . THR B 1 110 ? -13.133 -17.609 -5.441 1 93.25 110 THR B N 1
ATOM 2607 C CA . THR B 1 110 ? -12.484 -17.875 -6.723 1 93.25 110 THR B CA 1
ATOM 2608 C C . THR B 1 110 ? -10.969 -17.891 -6.57 1 93.25 110 THR B C 1
ATOM 2610 O O . THR B 1 110 ? -10.305 -18.812 -7.051 1 93.25 110 THR B O 1
ATOM 2613 N N . TRP B 1 111 ? -10.438 -17 -5.891 1 95.62 111 TRP B N 1
ATOM 2614 C CA . TRP B 1 111 ? -8.992 -16.922 -5.715 1 95.62 111 TRP B CA 1
ATOM 2615 C C . TRP B 1 111 ? -8.484 -18.078 -4.852 1 95.62 111 TRP B C 1
ATOM 2617 O O . TRP B 1 111 ? -7.414 -18.625 -5.105 1 95.62 111 TRP B O 1
ATOM 2627 N N . VAL B 1 112 ? -9.234 -18.453 -3.83 1 96.44 112 VAL B N 1
ATOM 2628 C CA . VAL B 1 112 ? -8.836 -19.562 -2.971 1 96.44 112 VAL B CA 1
ATOM 2629 C C . VAL B 1 112 ? -8.703 -20.828 -3.803 1 96.44 112 VAL B C 1
ATOM 2631 O O . VAL B 1 112 ? -7.707 -21.547 -3.703 1 96.44 112 VAL B O 1
ATOM 2634 N N . LYS B 1 113 ? -9.641 -21.047 -4.641 1 96.44 113 LYS B N 1
ATOM 2635 C CA . LYS B 1 113 ? -9.633 -22.234 -5.48 1 96.44 113 LYS B CA 1
ATOM 2636 C C . LYS B 1 113 ? -8.508 -22.188 -6.508 1 96.44 113 LYS B C 1
ATOM 2638 O O . LYS B 1 113 ? -7.859 -23.188 -6.777 1 96.44 113 LYS B O 1
ATOM 2643 N N . ARG B 1 114 ? -8.328 -21.031 -7.062 1 96.44 114 ARG B N 1
ATOM 2644 C CA . ARG B 1 114 ? -7.293 -20.859 -8.078 1 96.44 114 ARG B CA 1
ATOM 2645 C C . ARG B 1 114 ? -5.906 -21.125 -7.508 1 96.44 114 ARG B C 1
ATOM 2647 O O . ARG B 1 114 ? -5.109 -21.844 -8.109 1 96.44 114 ARG B O 1
ATOM 2654 N N . ILE B 1 115 ? -5.637 -20.641 -6.363 1 97.62 115 ILE B N 1
ATOM 2655 C CA . ILE B 1 115 ? -4.34 -20.812 -5.719 1 97.62 115 ILE B CA 1
ATOM 2656 C C . ILE B 1 115 ? -4.199 -22.25 -5.219 1 97.62 115 ILE B C 1
ATOM 2658 O O . ILE B 1 115 ? -3.109 -22.828 -5.266 1 97.62 115 ILE B O 1
ATOM 2662 N N . GLU B 1 116 ? -5.289 -22.828 -4.801 1 97.38 116 GLU B N 1
ATOM 2663 C CA . GLU B 1 116 ? -5.273 -24.234 -4.41 1 97.38 116 GLU B CA 1
ATOM 2664 C C . GLU B 1 116 ? -4.852 -25.125 -5.574 1 97.38 116 GLU B C 1
ATOM 2666 O O . GLU B 1 116 ? -4 -26 -5.414 1 97.38 116 GLU B O 1
ATOM 2671 N N . ALA B 1 117 ? -5.469 -24.875 -6.672 1 96.88 117 ALA B N 1
ATOM 2672 C CA . ALA B 1 117 ? -5.137 -25.656 -7.863 1 96.88 117 ALA B CA 1
ATOM 2673 C C . ALA B 1 117 ? -3.664 -25.5 -8.227 1 96.88 117 ALA B C 1
ATOM 2675 O O . ALA B 1 117 ? -2.99 -26.5 -8.539 1 96.88 117 ALA B O 1
ATOM 2676 N N . MET B 1 118 ? -3.188 -24.312 -8.141 1 96.31 118 MET B N 1
ATOM 2677 C CA . MET B 1 118 ? -1.785 -24.031 -8.438 1 96.31 118 MET B CA 1
ATOM 2678 C C . MET B 1 118 ? -0.868 -24.75 -7.449 1 96.31 118 MET B C 1
ATOM 2680 O O . MET B 1 118 ? 0.155 -25.312 -7.844 1 96.31 118 MET B O 1
ATOM 2684 N N . LYS B 1 119 ? -1.211 -24.75 -6.219 1 97.19 119 LYS B N 1
ATOM 2685 C CA . LYS B 1 119 ? -0.455 -25.406 -5.16 1 97.19 119 LYS B CA 1
ATOM 2686 C C . LYS B 1 119 ? -0.336 -26.906 -5.434 1 97.19 119 LYS B C 1
ATOM 2688 O O . LYS B 1 119 ? 0.753 -27.484 -5.336 1 97.19 119 LYS B O 1
ATOM 2693 N N . LEU B 1 120 ? -1.418 -27.516 -5.77 1 96.44 120 LEU B N 1
ATOM 2694 C CA . LEU B 1 120 ? -1.455 -28.953 -6.004 1 96.44 120 LEU B CA 1
ATOM 2695 C C . LEU B 1 120 ? -0.569 -29.328 -7.184 1 96.44 120 LEU B C 1
ATOM 2697 O O . LEU B 1 120 ? 0.118 -30.359 -7.148 1 96.44 120 LEU B O 1
ATOM 2701 N N . GLU B 1 121 ? -0.556 -28.5 -8.172 1 95.31 121 GLU B N 1
ATOM 2702 C CA . GLU B 1 121 ? 0.247 -28.766 -9.359 1 95.31 121 GLU B CA 1
ATOM 2703 C C . GLU B 1 121 ? 1.73 -28.531 -9.086 1 95.31 121 GLU B C 1
ATOM 2705 O O . GLU B 1 121 ? 2.588 -29.141 -9.727 1 95.31 121 GLU B O 1
ATOM 2710 N N . GLY B 1 122 ? 1.999 -27.625 -8.211 1 96.44 122 GLY B N 1
ATOM 2711 C CA . GLY B 1 122 ? 3.377 -27.281 -7.914 1 96.44 122 GLY B CA 1
ATOM 2712 C C . GLY B 1 122 ? 3.816 -27.688 -6.523 1 96.44 122 GLY B C 1
ATOM 2713 O O . GLY B 1 122 ? 4.59 -26.984 -5.875 1 96.44 122 GLY B O 1
ATOM 2714 N N . MET B 1 123 ? 3.436 -28.859 -6.062 1 97.31 123 MET B N 1
ATOM 2715 C CA . MET B 1 123 ? 3.607 -29.312 -4.684 1 97.31 123 MET B CA 1
ATOM 2716 C C . MET B 1 123 ? 5.086 -29.344 -4.305 1 97.31 123 MET B C 1
ATOM 2718 O O . MET B 1 123 ? 5.461 -28.922 -3.207 1 97.31 123 MET B O 1
ATOM 2722 N N . PRO B 1 124 ? 5.969 -29.75 -5.199 1 97.38 124 PRO B N 1
ATOM 2723 C CA . PRO B 1 124 ? 7.383 -29.766 -4.824 1 97.38 124 PRO B CA 1
ATOM 2724 C C . PRO B 1 124 ? 7.926 -28.375 -4.516 1 97.38 124 PRO B C 1
ATOM 2726 O O . PRO B 1 124 ? 8.648 -28.188 -3.531 1 97.38 124 PRO B O 1
ATOM 2729 N N . VAL B 1 125 ? 7.57 -27.453 -5.383 1 97.81 125 VAL B N 1
ATOM 2730 C CA . VAL B 1 125 ? 8.008 -26.078 -5.172 1 97.81 125 VAL B CA 1
ATOM 2731 C C . VAL B 1 125 ? 7.391 -25.516 -3.891 1 97.81 125 VAL B C 1
ATOM 2733 O O . VAL B 1 125 ? 8.047 -24.812 -3.131 1 97.81 125 VAL B O 1
ATOM 2736 N N . PHE B 1 126 ? 6.184 -25.859 -3.656 1 98.12 126 PHE B N 1
ATOM 2737 C CA . PHE B 1 126 ? 5.473 -25.438 -2.457 1 98.12 126 PHE B CA 1
ATOM 2738 C C . PHE B 1 126 ? 6.188 -25.922 -1.201 1 98.12 126 PHE B C 1
ATOM 2740 O O . PHE B 1 126 ? 6.402 -25.141 -0.265 1 98.12 126 PHE B O 1
ATOM 2747 N N . LYS B 1 127 ? 6.555 -27.141 -1.22 1 97.56 127 LYS B N 1
ATOM 2748 C CA . LYS B 1 127 ? 7.246 -27.719 -0.072 1 97.56 127 LYS B CA 1
ATOM 2749 C C . LYS B 1 127 ? 8.602 -27.047 0.147 1 97.56 127 LYS B C 1
ATOM 2751 O O . LYS B 1 127 ? 9.008 -26.828 1.287 1 97.56 127 LYS B O 1
ATOM 2756 N N . GLU B 1 128 ? 9.266 -26.812 -0.954 1 97.81 128 GLU B N 1
ATOM 2757 C CA . GLU B 1 128 ? 10.539 -26.109 -0.853 1 97.81 128 GLU B CA 1
ATOM 2758 C C . GLU B 1 128 ? 10.359 -24.719 -0.248 1 97.81 128 GLU B C 1
ATOM 2760 O O . GLU B 1 128 ? 11.148 -24.297 0.604 1 97.81 128 GLU B O 1
ATOM 2765 N N . TRP B 1 129 ? 9.352 -24 -0.686 1 97.75 129 TRP B N 1
ATOM 2766 C CA . TRP B 1 129 ? 9.016 -22.688 -0.149 1 97.75 129 TRP B CA 1
ATOM 2767 C C . TRP B 1 129 ? 8.75 -22.766 1.351 1 97.75 129 TRP B C 1
ATOM 2769 O O . TRP B 1 129 ? 9.32 -22 2.129 1 97.75 129 TRP B O 1
ATOM 2779 N N . LEU B 1 130 ? 8.008 -23.719 1.754 1 96.81 130 LEU B N 1
ATOM 2780 C CA . LEU B 1 130 ? 7.648 -23.844 3.162 1 96.81 130 LEU B CA 1
ATOM 2781 C C . LEU B 1 130 ? 8.891 -24.109 4.012 1 96.81 130 LEU B C 1
ATOM 2783 O O . LEU B 1 130 ? 8.992 -23.609 5.133 1 96.81 130 LEU B O 1
ATOM 2787 N N . ALA B 1 131 ? 9.781 -24.797 3.457 1 96.75 131 ALA B N 1
ATOM 2788 C CA . ALA B 1 131 ? 10.969 -25.203 4.195 1 96.75 131 ALA B CA 1
ATOM 2789 C C . ALA B 1 131 ? 11.961 -24.047 4.324 1 96.75 131 ALA B C 1
ATOM 2791 O O . ALA B 1 131 ? 12.734 -23.984 5.281 1 96.75 131 ALA B O 1
ATOM 2792 N N . ARG B 1 132 ? 11.859 -23.109 3.412 1 97.44 132 ARG B N 1
ATOM 2793 C CA . ARG B 1 132 ? 12.977 -22.172 3.336 1 97.44 132 ARG B CA 1
ATOM 2794 C C . ARG B 1 132 ? 12.492 -20.734 3.49 1 97.44 132 ARG B C 1
ATOM 2796 O O . ARG B 1 132 ? 13.305 -19.828 3.643 1 97.44 132 ARG B O 1
ATOM 2803 N N . ALA B 1 133 ? 11.242 -20.531 3.428 1 96.5 133 ALA B N 1
ATOM 2804 C CA . ALA B 1 133 ? 10.711 -19.172 3.492 1 96.5 133 ALA B CA 1
ATOM 2805 C C . ALA B 1 133 ? 11.156 -18.469 4.77 1 96.5 133 ALA B C 1
ATOM 2807 O O . ALA B 1 133 ? 11.211 -19.078 5.836 1 96.5 133 ALA B O 1
ATOM 2808 N N . GLU B 1 134 ? 11.508 -17.25 4.656 1 96.88 134 GLU B N 1
ATOM 2809 C CA . GLU B 1 134 ? 11.828 -16.375 5.777 1 96.88 134 GLU B CA 1
ATOM 2810 C C . GLU B 1 134 ? 10.883 -15.18 5.832 1 96.88 134 GLU B C 1
ATOM 2812 O O . GLU B 1 134 ? 10.461 -14.664 4.793 1 96.88 134 GLU B O 1
ATOM 2817 N N . TYR B 1 135 ? 10.633 -14.836 7.051 1 96.12 135 TYR B N 1
ATOM 2818 C CA . TYR B 1 135 ? 9.672 -13.758 7.258 1 96.12 135 TYR B CA 1
ATOM 2819 C C . TYR B 1 135 ? 10.281 -12.633 8.086 1 96.12 135 TYR B C 1
ATOM 2821 O O . TYR B 1 135 ? 11.211 -12.859 8.859 1 96.12 135 TYR B O 1
ATOM 2829 N N . PRO B 1 136 ? 9.695 -11.398 7.988 1 96.31 136 PRO B N 1
ATOM 2830 C CA . PRO B 1 136 ? 8.594 -11.016 7.105 1 96.31 136 PRO B CA 1
ATOM 2831 C C . PRO B 1 136 ? 9.008 -10.953 5.637 1 96.31 136 PRO B C 1
ATOM 2833 O O . PRO B 1 136 ? 10.203 -10.961 5.332 1 96.31 136 PRO B O 1
ATOM 2836 N N . VAL B 1 137 ? 7.961 -10.906 4.719 1 97.44 137 VAL B N 1
ATOM 2837 C CA . VAL B 1 137 ? 8.234 -10.789 3.293 1 97.44 137 VAL B CA 1
ATOM 2838 C C . VAL B 1 137 ? 7.707 -9.453 2.775 1 97.44 137 VAL B C 1
ATOM 2840 O O . VAL B 1 137 ? 6.742 -8.906 3.316 1 97.44 137 VAL B O 1
ATOM 2843 N N . ILE B 1 138 ? 8.359 -8.93 1.782 1 96.75 138 ILE B N 1
ATOM 2844 C CA . ILE B 1 138 ? 7.84 -7.887 0.908 1 96.75 138 ILE B CA 1
ATOM 2845 C C . ILE B 1 138 ? 7.031 -8.516 -0.225 1 96.75 138 ILE B C 1
ATOM 2847 O O . ILE B 1 138 ? 7.457 -9.508 -0.821 1 96.75 138 ILE B O 1
ATOM 2851 N N . VAL B 1 139 ? 5.883 -7.965 -0.434 1 97.06 139 VAL B N 1
ATOM 2852 C CA . VAL B 1 139 ? 5.047 -8.5 -1.503 1 97.06 139 VAL B CA 1
ATOM 2853 C C . VAL B 1 139 ? 5.055 -7.543 -2.693 1 97.06 139 VAL B C 1
ATOM 2855 O O . VAL B 1 139 ? 4.438 -6.477 -2.648 1 97.06 139 VAL B O 1
ATOM 2858 N N . GLU B 1 140 ? 5.727 -7.945 -3.699 1 97.75 140 GLU B N 1
ATOM 2859 C CA . GLU B 1 140 ? 5.703 -7.18 -4.941 1 97.75 140 GLU B CA 1
ATOM 2860 C C . GLU B 1 140 ? 4.559 -7.629 -5.844 1 97.75 140 GLU B C 1
ATOM 2862 O O . GLU B 1 140 ? 4.441 -8.812 -6.172 1 97.75 140 GLU B O 1
ATOM 2867 N N . GLU B 1 141 ? 3.676 -6.73 -6.137 1 97.25 141 GLU B N 1
ATOM 2868 C CA . GLU B 1 141 ? 2.475 -6.992 -6.926 1 97.25 141 GLU B CA 1
ATOM 2869 C C . GLU B 1 141 ? 2.508 -6.242 -8.25 1 97.25 141 GLU B C 1
ATOM 2871 O O . GLU B 1 141 ? 2.236 -5.039 -8.297 1 97.25 141 GLU B O 1
ATOM 2876 N N . ILE B 1 142 ? 2.822 -6.93 -9.336 1 97.38 142 ILE B N 1
ATOM 2877 C CA . ILE B 1 142 ? 2.889 -6.301 -10.648 1 97.38 142 ILE B CA 1
ATOM 2878 C C . ILE B 1 142 ? 1.678 -6.715 -11.484 1 97.38 142 ILE B C 1
ATOM 2880 O O . ILE B 1 142 ? 1.529 -7.887 -11.828 1 97.38 142 ILE B O 1
ATOM 2884 N N . TYR B 1 143 ? 0.902 -5.738 -11.82 1 96.94 143 TYR B N 1
ATOM 2885 C CA . TYR B 1 143 ? -0.305 -5.969 -12.609 1 96.94 143 TYR B CA 1
ATOM 2886 C C . TYR B 1 143 ? -0.148 -5.422 -14.016 1 96.94 143 TYR B C 1
ATOM 2888 O O . TYR B 1 143 ? -0.096 -4.203 -14.219 1 96.94 143 TYR B O 1
ATOM 2896 N N . ILE B 1 144 ? -0.05 -6.324 -14.945 1 95.69 144 ILE B N 1
ATOM 2897 C CA . ILE B 1 144 ? -0.026 -5.949 -16.359 1 95.69 144 ILE B CA 1
ATOM 2898 C C . ILE B 1 144 ? -1.433 -6.047 -16.938 1 95.69 144 ILE B C 1
ATOM 2900 O O . ILE B 1 144 ? -2.035 -7.125 -16.953 1 95.69 144 ILE B O 1
ATOM 2904 N N . THR B 1 145 ? -1.908 -4.992 -17.391 1 92 145 THR B N 1
ATOM 2905 C CA . THR B 1 145 ? -3.293 -4.969 -17.859 1 92 145 THR B CA 1
ATOM 2906 C C . THR B 1 145 ? -3.365 -4.613 -19.344 1 92 145 THR B C 1
ATOM 2908 O O . THR B 1 145 ? -2.535 -3.855 -19.844 1 92 145 THR B O 1
ATOM 2911 N N . PRO B 1 146 ? -4.344 -5.242 -20 1 86.19 146 PRO B N 1
ATOM 2912 C CA . PRO B 1 146 ? -4.582 -4.848 -21.391 1 86.19 146 PRO B CA 1
ATOM 2913 C C . PRO B 1 146 ? -5.441 -3.59 -21.5 1 86.19 146 PRO B C 1
ATOM 2915 O O . PRO B 1 146 ? -5.609 -3.055 -22.594 1 86.19 146 PRO B O 1
ATOM 2918 N N . GLU B 1 147 ? -5.891 -3.15 -20.453 1 82.81 147 GLU B N 1
ATOM 2919 C CA . GLU B 1 147 ? -6.848 -2.049 -20.438 1 82.81 147 GLU B CA 1
ATOM 2920 C C . GLU B 1 147 ? -6.145 -0.705 -20.594 1 82.81 147 GLU B C 1
ATOM 2922 O O . GLU B 1 147 ? -4.969 -0.57 -20.25 1 82.81 147 GLU B O 1
ATOM 2927 N N . VAL B 1 148 ? -6.926 0.198 -21.062 1 79.19 148 VAL B N 1
ATOM 2928 C CA . VAL B 1 148 ? -6.41 1.541 -21.312 1 79.19 148 VAL B CA 1
ATOM 2929 C C . VAL B 1 148 ? -6.266 2.285 -19.984 1 79.19 148 VAL B C 1
ATOM 2931 O O . VAL B 1 148 ? -5.262 2.961 -19.75 1 79.19 148 VAL B O 1
ATOM 2934 N N . ARG B 1 149 ? -7.305 2.119 -19.203 1 78 149 ARG B N 1
ATOM 2935 C CA . ARG B 1 149 ? -7.23 2.801 -17.906 1 78 149 ARG B CA 1
ATOM 2936 C C . ARG B 1 149 ? -6.469 1.96 -16.891 1 78 149 ARG B C 1
ATOM 2938 O O . ARG B 1 149 ? -6.844 0.817 -16.609 1 78 149 ARG B O 1
ATOM 2945 N N . LEU B 1 150 ? -5.422 2.6 -16.406 1 84.06 150 LEU B N 1
ATOM 2946 C CA . LEU B 1 150 ? -4.609 1.919 -15.406 1 84.06 150 LEU B CA 1
ATOM 2947 C C . LEU B 1 150 ? -5.176 2.131 -14.008 1 84.06 150 LEU B C 1
ATOM 2949 O O . LEU B 1 150 ? -5.641 3.225 -13.68 1 84.06 150 LEU B O 1
ATOM 2953 N N . LEU B 1 151 ? -5.172 1.021 -13.258 1 84.44 151 LEU B N 1
ATOM 2954 C CA . LEU B 1 151 ? -5.418 1.16 -11.828 1 84.44 151 LEU B CA 1
ATOM 2955 C C . LEU B 1 151 ? -4.289 1.927 -11.156 1 84.44 151 LEU B C 1
ATOM 2957 O O . LEU B 1 151 ? -3.143 1.882 -11.609 1 84.44 151 LEU B O 1
ATOM 2961 N N . ASP B 1 152 ? -4.629 2.643 -10.18 1 78.69 152 ASP B N 1
ATOM 2962 C CA . ASP B 1 152 ? -3.566 3.238 -9.375 1 78.69 152 ASP B CA 1
ATOM 2963 C C . ASP B 1 152 ? -2.977 2.217 -8.406 1 78.69 152 ASP B C 1
ATOM 2965 O O . ASP B 1 152 ? -3.512 1.118 -8.25 1 78.69 152 ASP B O 1
ATOM 2969 N N . HIS B 1 153 ? -1.836 2.523 -7.836 1 82 153 HIS B N 1
ATOM 2970 C CA . HIS B 1 153 ? -1.113 1.599 -6.973 1 82 153 HIS B CA 1
ATOM 2971 C C . HIS B 1 153 ? -1.978 1.153 -5.797 1 82 153 HIS B C 1
ATOM 2973 O O . HIS B 1 153 ? -1.921 -0.007 -5.383 1 82 153 HIS B O 1
ATOM 2979 N N . GLU B 1 154 ? -2.713 2.021 -5.25 1 76.94 154 GLU B N 1
ATOM 2980 C CA . GLU B 1 154 ? -3.557 1.684 -4.109 1 76.94 154 GLU B CA 1
ATOM 2981 C C . GLU B 1 154 ? -4.645 0.69 -4.504 1 76.94 154 GLU B C 1
ATOM 2983 O O . GLU B 1 154 ? -4.977 -0.215 -3.732 1 76.94 154 GLU B O 1
ATOM 2988 N N . SER B 1 155 ? -5.148 0.951 -5.723 1 81.94 155 SER B N 1
ATOM 2989 C CA . SER B 1 155 ? -6.176 0.043 -6.223 1 81.94 155 SER B CA 1
ATOM 2990 C C . SER B 1 155 ? -5.617 -1.357 -6.445 1 81.94 155 SER B C 1
ATOM 2992 O O . SER B 1 155 ? -6.277 -2.352 -6.141 1 81.94 155 SER B O 1
ATOM 2994 N N . VAL B 1 156 ? -4.434 -1.368 -6.945 1 89.25 156 VAL B N 1
ATOM 2995 C CA . VAL B 1 156 ? -3.809 -2.664 -7.18 1 89.25 156 VAL B CA 1
ATOM 2996 C C . VAL B 1 156 ? -3.582 -3.381 -5.852 1 89.25 156 VAL B C 1
ATOM 2998 O O . VAL B 1 156 ? -3.938 -4.551 -5.699 1 89.25 156 VAL B O 1
ATOM 3001 N N . ALA B 1 157 ? -3.061 -2.684 -4.906 1 86.94 157 ALA B N 1
ATOM 3002 C CA . ALA B 1 157 ? -2.793 -3.285 -3.602 1 86.94 157 ALA B CA 1
ATOM 3003 C C . ALA B 1 157 ? -4.086 -3.764 -2.943 1 86.94 157 ALA B C 1
ATOM 3005 O O . ALA B 1 157 ? -4.129 -4.855 -2.375 1 86.94 157 ALA B O 1
ATOM 3006 N N . ALA B 1 158 ? -5.059 -2.965 -3.018 1 81.38 158 ALA B N 1
ATOM 3007 C CA . ALA B 1 158 ? -6.348 -3.334 -2.434 1 81.38 158 ALA B CA 1
ATOM 3008 C C . ALA B 1 158 ? -6.93 -4.562 -3.123 1 81.38 158 ALA B C 1
ATOM 3010 O O . ALA B 1 158 ? -7.477 -5.453 -2.465 1 81.38 158 ALA B O 1
ATOM 3011 N N . ALA B 1 159 ? -6.809 -4.578 -4.398 1 87.44 159 ALA B N 1
ATOM 3012 C CA . ALA B 1 159 ? -7.352 -5.688 -5.18 1 87.44 159 ALA B CA 1
ATOM 3013 C C . ALA B 1 159 ? -6.594 -6.98 -4.898 1 87.44 159 ALA B C 1
ATOM 3015 O O . ALA B 1 159 ? -7.129 -8.078 -5.086 1 87.44 159 ALA B O 1
ATOM 3016 N N . CYS B 1 160 ? -5.398 -6.84 -4.43 1 92.06 160 CYS B N 1
ATOM 3017 C CA . CYS B 1 160 ? -4.578 -8.016 -4.184 1 92.06 160 CYS B CA 1
ATOM 3018 C C . CYS B 1 160 ? -4.82 -8.57 -2.787 1 92.06 160 CYS B C 1
ATOM 3020 O O . CYS B 1 160 ? -4.418 -9.695 -2.48 1 92.06 160 CYS B O 1
ATOM 3022 N N . LYS B 1 161 ? -5.512 -7.867 -1.948 1 85.81 161 LYS B N 1
ATOM 3023 C CA . LYS B 1 161 ? -5.707 -8.32 -0.575 1 85.81 161 LYS B CA 1
ATOM 3024 C C . LYS B 1 161 ? -6.41 -9.68 -0.539 1 85.81 161 LYS B C 1
ATOM 3026 O O . LYS B 1 161 ? -5.957 -10.602 0.142 1 85.81 161 LYS B O 1
ATOM 3031 N N . PRO B 1 162 ? -7.547 -9.836 -1.313 1 88.25 162 PRO B N 1
ATOM 3032 C CA . PRO B 1 162 ? -8.172 -11.164 -1.308 1 88.25 162 PRO B CA 1
ATOM 3033 C C . PRO B 1 162 ? -7.242 -12.25 -1.843 1 88.25 162 PRO B C 1
ATOM 3035 O O . PRO B 1 162 ? -7.367 -13.414 -1.457 1 88.25 162 PRO B O 1
ATOM 3038 N N . ILE B 1 163 ? -6.391 -11.852 -2.676 1 94.31 163 ILE B N 1
ATOM 3039 C CA . ILE B 1 163 ? -5.441 -12.812 -3.236 1 94.31 163 ILE B CA 1
ATOM 3040 C C . ILE B 1 163 ? -4.441 -13.234 -2.164 1 94.31 163 ILE B C 1
ATOM 3042 O O . ILE B 1 163 ? -4.125 -14.414 -2.029 1 94.31 163 ILE B O 1
ATOM 3046 N N . LEU B 1 164 ? -3.971 -12.305 -1.421 1 94.56 164 LEU B N 1
ATOM 3047 C CA . LEU B 1 164 ? -3.076 -12.609 -0.311 1 94.56 164 LEU B CA 1
ATOM 3048 C C . LEU B 1 164 ? -3.777 -13.477 0.729 1 94.56 164 LEU B C 1
ATOM 3050 O O . LEU B 1 164 ? -3.178 -14.406 1.271 1 94.56 164 LEU B O 1
ATOM 3054 N N . ASP B 1 165 ? -5.051 -13.18 0.981 1 91.88 165 ASP B N 1
ATOM 3055 C CA . ASP B 1 165 ? -5.848 -14.023 1.867 1 91.88 165 ASP B CA 1
ATOM 3056 C C . ASP B 1 165 ? -5.875 -15.469 1.37 1 91.88 165 ASP B C 1
ATOM 3058 O O . ASP B 1 165 ? -5.777 -16.406 2.164 1 91.88 165 ASP B O 1
ATOM 3062 N N . ALA B 1 166 ? -6.012 -15.57 0.086 1 96.44 166 ALA B N 1
ATOM 3063 C CA . ALA B 1 166 ? -6.059 -16.891 -0.523 1 96.44 166 ALA B CA 1
ATOM 3064 C C . ALA B 1 166 ? -4.73 -17.625 -0.346 1 96.44 166 ALA B C 1
ATOM 3066 O O . ALA B 1 166 ? -4.707 -18.844 -0.155 1 96.44 166 ALA B O 1
ATOM 3067 N N . PHE B 1 167 ? -3.619 -16.891 -0.419 1 97.88 167 PHE B N 1
ATOM 3068 C CA . PHE B 1 167 ? -2.311 -17.5 -0.179 1 97.88 167 PHE B CA 1
ATOM 3069 C C . PHE B 1 167 ? -2.197 -17.984 1.257 1 97.88 167 PHE B C 1
ATOM 3071 O O . PHE B 1 167 ? -1.584 -19.031 1.514 1 97.88 167 PHE B O 1
ATOM 3078 N N . VAL B 1 168 ? -2.744 -17.266 2.18 1 97.44 168 VAL B N 1
ATOM 3079 C CA . VAL B 1 168 ? -2.729 -17.672 3.584 1 97.44 1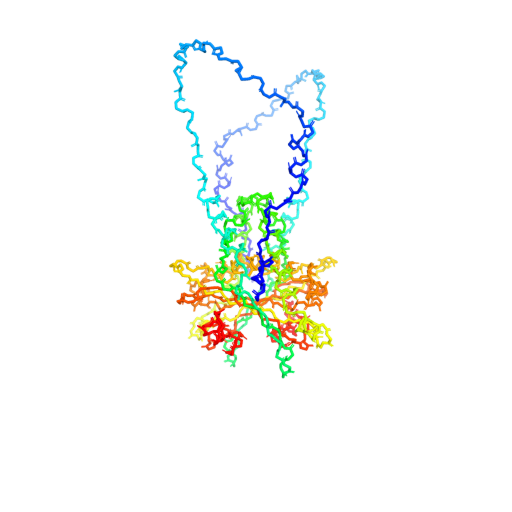68 VAL B CA 1
ATOM 3080 C C . VAL B 1 168 ? -3.576 -18.922 3.777 1 97.44 168 VAL B C 1
ATOM 3082 O O . VAL B 1 168 ? -3.123 -19.891 4.379 1 97.44 168 VAL B O 1
ATOM 3085 N N . VAL B 1 169 ? -4.785 -18.906 3.223 1 97.31 169 VAL B N 1
ATOM 3086 C CA . VAL B 1 169 ? -5.723 -20.016 3.348 1 97.31 169 VAL B CA 1
ATOM 3087 C C . VAL B 1 169 ? -5.086 -21.297 2.795 1 97.31 169 VAL B C 1
ATOM 3089 O O . VAL B 1 169 ? -5.277 -22.375 3.35 1 97.31 169 VAL B O 1
ATOM 3092 N N . ASN B 1 170 ? -4.355 -21.156 1.736 1 98.12 170 ASN B N 1
ATOM 3093 C CA . ASN B 1 170 ? -3.77 -22.328 1.071 1 98.12 170 ASN B CA 1
ATOM 3094 C C . ASN B 1 170 ? -2.404 -22.672 1.655 1 98.12 170 ASN B C 1
ATOM 3096 O O . ASN B 1 170 ? -1.729 -23.578 1.162 1 98.12 170 ASN B O 1
ATOM 3100 N N . GLY B 1 171 ? -1.916 -21.891 2.639 1 97.75 171 GLY B N 1
ATOM 3101 C CA . GLY B 1 171 ? -0.78 -22.312 3.443 1 97.75 171 GLY B CA 1
ATOM 3102 C C . GLY B 1 171 ? 0.542 -21.766 2.949 1 97.75 171 GLY B C 1
ATOM 3103 O O . GLY B 1 171 ? 1.604 -22.125 3.451 1 97.75 171 GLY B O 1
ATOM 3104 N N . PHE B 1 172 ? 0.521 -20.859 1.942 1 98.12 172 PHE B N 1
ATOM 3105 C CA . PHE B 1 172 ? 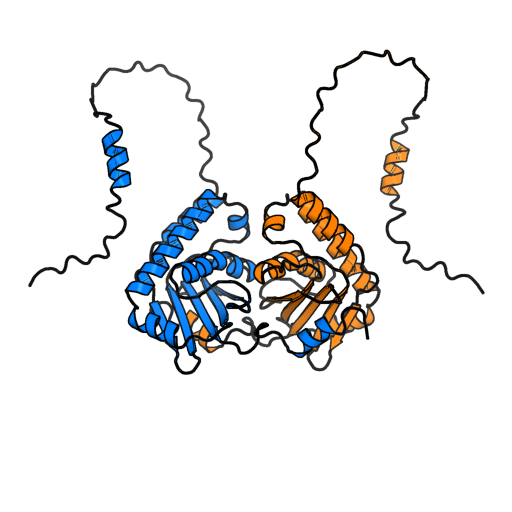1.762 -20.266 1.461 1 98.12 172 PHE B CA 1
ATOM 3106 C C . PHE B 1 172 ? 2.332 -19.297 2.488 1 98.12 172 PHE B C 1
ATOM 3108 O O . PHE B 1 172 ? 3.547 -19.094 2.547 1 98.12 172 PHE B O 1
ATOM 3115 N N . LEU B 1 173 ? 1.526 -18.672 3.182 1 97.19 173 LEU B N 1
ATOM 3116 C CA . LEU B 1 173 ? 1.854 -17.75 4.262 1 97.19 173 LEU B CA 1
ATOM 3117 C C . LEU B 1 173 ? 1.147 -18.156 5.551 1 97.19 173 LEU B C 1
ATOM 3119 O O . LEU B 1 173 ? -0.011 -18.578 5.527 1 97.19 173 LEU B O 1
ATOM 3123 N N . PRO B 1 174 ? 1.867 -18 6.688 1 96 174 PRO B N 1
ATOM 3124 C CA . PRO B 1 174 ? 1.189 -18.312 7.945 1 96 174 PRO B CA 1
ATOM 3125 C C . PRO B 1 174 ? 0.036 -17.359 8.25 1 96 174 PRO B C 1
ATOM 3127 O O . PRO B 1 174 ? -0.98 -17.766 8.812 1 96 174 PRO B O 1
ATOM 3130 N N . ASP B 1 175 ? 0.236 -16.109 7.973 1 93.06 175 ASP B N 1
ATOM 3131 C CA . ASP B 1 175 ? -0.746 -15.055 8.156 1 93.06 175 ASP B CA 1
ATOM 3132 C C . ASP B 1 175 ? -0.403 -13.836 7.297 1 93.06 175 ASP B C 1
ATOM 3134 O O . ASP B 1 175 ? 0.677 -13.773 6.707 1 93.06 175 ASP B O 1
ATOM 3138 N N . ASP B 1 176 ? -1.396 -12.906 7.16 1 86.81 176 ASP B N 1
ATOM 3139 C CA . ASP B 1 176 ? -1.124 -11.734 6.324 1 86.81 176 ASP B CA 1
ATOM 3140 C C . ASP B 1 176 ? -0.937 -10.484 7.176 1 86.81 176 ASP B C 1
ATOM 3142 O O . ASP B 1 176 ? -1.044 -9.359 6.676 1 86.81 176 ASP B O 1
ATOM 3146 N N . ASN B 1 177 ? -0.597 -10.672 8.453 1 85.25 177 ASN B N 1
ATOM 3147 C CA . ASN B 1 177 ? -0.37 -9.523 9.328 1 85.25 177 ASN B CA 1
ATOM 3148 C C . ASN B 1 177 ? 1.078 -9.047 9.258 1 85.25 177 ASN B C 1
ATOM 3150 O O . ASN B 1 177 ? 1.887 -9.602 8.516 1 85.25 177 ASN B O 1
ATOM 3154 N N . GLY B 1 178 ? 1.419 -8.023 9.945 1 85.75 178 GLY B N 1
ATOM 3155 C CA . GLY B 1 178 ? 2.707 -7.348 9.875 1 85.75 178 GLY B CA 1
ATOM 3156 C C . GLY B 1 178 ? 3.863 -8.227 10.305 1 85.75 178 GLY B C 1
ATOM 3157 O O . GLY B 1 178 ? 5.023 -7.922 10.023 1 85.75 178 GLY B O 1
ATOM 3158 N N . HIS B 1 179 ? 3.617 -9.312 10.969 1 89.31 179 HIS B N 1
ATOM 3159 C CA . HIS B 1 179 ? 4.672 -10.242 11.383 1 89.31 179 HIS B CA 1
ATOM 3160 C C . HIS B 1 179 ? 5.184 -11.047 10.195 1 89.31 179 HIS B C 1
ATOM 3162 O O . HIS B 1 179 ? 6.348 -11.461 10.172 1 89.31 179 HIS B O 1
ATOM 3168 N N . PHE B 1 180 ? 4.312 -11.234 9.234 1 94.44 180 PHE B N 1
ATOM 3169 C CA . PHE B 1 180 ? 4.691 -12.102 8.125 1 94.44 180 PHE B CA 1
ATOM 3170 C C . PHE B 1 180 ? 4.82 -11.312 6.836 1 94.44 180 PHE B C 1
ATOM 3172 O O . PHE B 1 180 ? 5.531 -11.719 5.914 1 94.44 180 PHE B O 1
ATOM 3179 N N . ILE B 1 181 ? 4.059 -10.188 6.742 1 93.88 181 ILE B N 1
ATOM 3180 C CA . ILE B 1 181 ? 4.133 -9.328 5.566 1 93.88 181 ILE B CA 1
ATOM 3181 C C . ILE B 1 181 ? 4.504 -7.906 5.992 1 93.88 181 ILE B C 1
ATOM 3183 O O . ILE B 1 181 ? 3.75 -7.254 6.723 1 93.88 181 ILE B O 1
ATOM 3187 N N . ALA B 1 182 ? 5.621 -7.449 5.48 1 93.19 182 ALA B N 1
ATOM 3188 C CA . ALA B 1 182 ? 6.062 -6.102 5.82 1 93.19 182 ALA B CA 1
ATOM 3189 C C . ALA B 1 182 ? 5.219 -5.051 5.102 1 93.19 182 ALA B C 1
ATOM 3191 O O . ALA B 1 182 ? 4.672 -4.145 5.734 1 93.19 182 ALA B O 1
ATOM 3192 N N . HIS B 1 183 ? 5.184 -5.102 3.826 1 90.62 183 HIS B N 1
ATOM 3193 C CA . HIS B 1 183 ? 4.301 -4.242 3.049 1 90.62 183 HIS B CA 1
ATOM 3194 C C . HIS B 1 183 ? 4.207 -4.707 1.601 1 90.62 183 HIS B C 1
ATOM 3196 O O . HIS B 1 183 ? 5.125 -5.355 1.094 1 90.62 183 HIS B O 1
ATOM 3202 N N . PRO B 1 184 ? 3.127 -4.324 1.024 1 91.88 184 PRO B N 1
ATOM 3203 C CA . PRO B 1 184 ? 2.992 -4.535 -0.419 1 91.88 184 PRO B CA 1
ATOM 3204 C C . PRO B 1 184 ? 3.604 -3.402 -1.24 1 91.88 184 PRO B C 1
ATOM 3206 O O . PRO B 1 184 ? 3.674 -2.264 -0.77 1 91.88 184 PRO B O 1
ATOM 3209 N N . LEU B 1 185 ? 4.137 -3.771 -2.326 1 94.81 185 LEU B N 1
ATOM 3210 C CA . LEU B 1 185 ? 4.539 -2.85 -3.381 1 94.81 185 LEU B CA 1
ATOM 3211 C C . LEU B 1 185 ? 3.789 -3.141 -4.676 1 94.81 185 LEU B C 1
ATOM 3213 O O . LEU B 1 185 ? 4.023 -4.168 -5.316 1 94.81 185 LEU B O 1
ATOM 3217 N N . ALA B 1 186 ? 2.973 -2.225 -4.98 1 93.69 186 ALA B N 1
ATOM 3218 C CA . ALA B 1 186 ? 2.131 -2.473 -6.148 1 93.69 186 ALA B CA 1
ATOM 3219 C C . ALA B 1 186 ? 2.549 -1.592 -7.324 1 93.69 186 ALA B C 1
ATOM 3221 O O . ALA B 1 186 ? 2.947 -0.44 -7.133 1 93.69 186 ALA B O 1
ATOM 3222 N N . PHE B 1 187 ? 2.42 -2.152 -8.484 1 94.75 187 PHE B N 1
ATOM 3223 C CA . PHE B 1 187 ? 2.693 -1.439 -9.727 1 94.75 187 PHE B CA 1
ATOM 3224 C C . PHE B 1 187 ? 1.822 -1.97 -10.859 1 94.75 187 PHE B C 1
ATOM 3226 O O . PHE B 1 187 ? 1.486 -3.156 -10.883 1 94.75 187 PHE B O 1
ATOM 3233 N N . THR B 1 188 ? 1.454 -1.078 -11.734 1 94.25 188 THR B N 1
ATOM 3234 C CA . THR B 1 188 ? 0.647 -1.487 -12.875 1 94.25 188 THR B CA 1
ATOM 3235 C C . THR B 1 188 ? 1.131 -0.805 -14.148 1 94.25 188 THR B C 1
ATOM 3237 O O . THR B 1 188 ? 1.614 0.329 -14.109 1 94.25 188 THR B O 1
ATOM 3240 N N . GLU B 1 189 ? 1.064 -1.489 -15.203 1 92.81 189 GLU B N 1
ATOM 3241 C CA . GLU B 1 189 ? 1.321 -0.922 -16.531 1 92.81 189 GLU B CA 1
ATOM 3242 C C . GLU B 1 189 ? 0.567 -1.685 -17.609 1 92.81 189 GLU B C 1
ATOM 3244 O O . GLU B 1 189 ? 0.058 -2.781 -17.359 1 92.81 189 GLU B O 1
ATOM 3249 N N . ARG B 1 190 ? 0.517 -1.048 -18.656 1 92.56 190 ARG B N 1
ATOM 3250 C CA . ARG B 1 190 ? -0.068 -1.714 -19.812 1 92.56 190 ARG B CA 1
ATOM 3251 C C . ARG B 1 190 ? 0.95 -2.621 -20.5 1 92.56 190 ARG B C 1
ATOM 3253 O O . ARG B 1 190 ? 2.129 -2.275 -20.594 1 92.56 190 ARG B O 1
ATOM 3260 N N . GLY B 1 191 ? 0.396 -3.73 -20.969 1 90.25 191 GLY B N 1
ATOM 3261 C CA . GLY B 1 191 ? 1.28 -4.645 -21.672 1 90.25 191 GLY B CA 1
ATOM 3262 C C . GLY B 1 191 ? 0.537 -5.68 -22.5 1 90.25 191 GLY B C 1
ATOM 3263 O O . GLY B 1 191 ? -0.684 -5.812 -22.375 1 90.25 191 GLY B O 1
ATOM 3264 N N . GLN B 1 192 ? 1.351 -6.367 -23.25 1 86.38 192 GLN B N 1
ATOM 3265 C CA . GLN B 1 192 ? 0.782 -7.316 -24.219 1 86.38 192 GLN B CA 1
ATOM 3266 C C . GLN B 1 192 ? 0.458 -8.648 -23.547 1 86.38 192 GLN B C 1
ATOM 3268 O O . GLN B 1 192 ? -0.373 -9.414 -24.031 1 86.38 192 GLN B O 1
ATOM 3273 N N . ASN B 1 193 ? 1.086 -8.961 -22.5 1 89.81 193 ASN B N 1
ATOM 3274 C CA . ASN B 1 193 ? 0.847 -10.188 -21.75 1 89.81 193 ASN B CA 1
ATOM 3275 C C . ASN B 1 193 ? 0.221 -9.898 -20.391 1 89.81 193 ASN B C 1
ATOM 3277 O O . ASN B 1 193 ? 0.91 -9.914 -19.375 1 89.81 193 ASN B O 1
ATOM 3281 N N . PRO B 1 194 ? -1.067 -9.75 -20.438 1 93.19 194 PRO B N 1
ATOM 3282 C CA . PRO B 1 194 ? -1.72 -9.32 -19.203 1 93.19 194 PRO B CA 1
ATOM 3283 C C . PRO B 1 194 ? -1.722 -10.398 -18.125 1 93.19 194 PRO B C 1
ATOM 3285 O O . PRO B 1 194 ? -1.77 -11.594 -18.438 1 93.19 194 PRO B O 1
ATOM 3288 N N . GLY B 1 195 ? -1.689 -9.953 -16.953 1 96.25 195 GLY B N 1
ATOM 3289 C CA . GLY B 1 195 ? -1.704 -10.844 -15.805 1 96.25 195 GLY B CA 1
ATOM 3290 C C . GLY B 1 195 ? -1.176 -10.195 -14.539 1 96.25 195 GLY B C 1
ATOM 3291 O O . GLY B 1 195 ? -1.007 -8.977 -14.484 1 96.25 195 GLY B O 1
ATOM 3292 N N . LEU B 1 196 ? -1.049 -11.023 -13.547 1 97.5 196 LEU B N 1
ATOM 3293 C CA . LEU B 1 196 ? -0.581 -10.578 -12.242 1 97.5 196 LEU B CA 1
ATOM 3294 C C . LEU B 1 196 ? 0.605 -11.414 -11.773 1 97.5 196 LEU B C 1
ATOM 3296 O O . LEU B 1 196 ? 0.565 -12.648 -11.836 1 97.5 196 LEU B O 1
ATOM 3300 N N . LEU B 1 197 ? 1.625 -10.719 -11.469 1 98.19 197 LEU B N 1
ATOM 3301 C CA . LEU B 1 197 ? 2.758 -11.367 -10.82 1 98.19 197 LEU B CA 1
ATOM 3302 C C . LEU B 1 197 ? 2.859 -10.953 -9.359 1 98.19 197 LEU B C 1
ATOM 3304 O O . LEU B 1 197 ? 2.82 -9.766 -9.047 1 98.19 197 LEU B O 1
ATOM 3308 N N . ILE B 1 198 ? 2.9 -11.93 -8.477 1 98.31 198 ILE B N 1
ATOM 3309 C CA . ILE B 1 198 ? 3.125 -11.68 -7.055 1 98.31 198 ILE B CA 1
ATOM 3310 C C . ILE B 1 198 ? 4.438 -12.32 -6.621 1 98.31 198 ILE B C 1
ATOM 3312 O O . ILE B 1 198 ? 4.637 -13.523 -6.809 1 98.31 198 ILE B O 1
ATOM 3316 N N . ARG B 1 199 ? 5.293 -11.508 -6.078 1 98.62 199 ARG B N 1
ATOM 3317 C CA . ARG B 1 199 ? 6.551 -12.039 -5.559 1 98.62 199 ARG B CA 1
ATOM 3318 C C . ARG B 1 199 ? 6.66 -11.805 -4.055 1 98.62 199 ARG B C 1
ATOM 3320 O O . ARG B 1 199 ? 6.465 -10.68 -3.578 1 98.62 199 ARG B O 1
ATOM 3327 N N . PHE B 1 200 ? 6.906 -12.867 -3.34 1 98.31 200 PHE B N 1
ATOM 3328 C CA . PHE B 1 200 ? 7.211 -12.805 -1.915 1 98.31 200 PHE B CA 1
ATOM 3329 C C . PHE B 1 200 ? 8.711 -12.82 -1.681 1 98.31 200 PHE B C 1
ATOM 3331 O O . PHE B 1 200 ? 9.375 -13.828 -1.936 1 98.31 200 PHE B O 1
ATOM 3338 N N . LYS B 1 201 ? 9.242 -11.719 -1.23 1 97.75 201 LYS B N 1
ATOM 3339 C CA . LYS B 1 201 ? 10.672 -11.586 -0.992 1 97.75 201 LYS B CA 1
ATOM 3340 C C . LYS B 1 201 ? 10.969 -11.32 0.482 1 97.75 201 LYS B C 1
ATOM 3342 O O . LYS B 1 201 ? 10.453 -10.359 1.056 1 97.75 201 LYS B O 1
ATOM 3347 N N . PRO B 1 202 ? 11.867 -12.164 1.057 1 97.62 202 PRO B N 1
ATOM 3348 C CA . PRO B 1 202 ? 12.156 -11.945 2.477 1 97.62 202 PRO B CA 1
ATOM 3349 C C . PRO B 1 202 ? 12.883 -10.633 2.734 1 97.62 202 PRO B C 1
ATOM 3351 O O . PRO B 1 202 ? 13.594 -10.133 1.856 1 97.62 202 PRO B O 1
ATOM 3354 N N . THR B 1 203 ? 12.555 -10.062 3.869 1 96.69 203 THR B N 1
ATOM 3355 C CA . THR B 1 203 ? 13.258 -8.875 4.336 1 96.69 203 THR B CA 1
ATOM 3356 C C . THR B 1 203 ? 13.688 -9.031 5.793 1 96.69 203 THR B C 1
ATOM 3358 O O . THR B 1 203 ? 12.977 -9.648 6.59 1 96.69 203 THR B O 1
ATOM 3361 N N . PRO B 1 204 ? 14.828 -8.5 6.129 1 93.19 204 PRO B N 1
ATOM 3362 C CA . PRO B 1 204 ? 15.344 -8.695 7.488 1 93.19 204 PRO B CA 1
ATOM 3363 C C . PRO B 1 204 ? 14.664 -7.789 8.516 1 93.19 204 PRO B C 1
ATOM 3365 O O . PRO B 1 204 ? 14.789 -8.008 9.719 1 93.19 204 PRO B O 1
ATOM 3368 N N . LYS B 1 205 ? 13.906 -6.801 8.062 1 93.75 205 LYS B N 1
ATOM 3369 C CA . LYS B 1 205 ? 13.336 -5.82 8.984 1 93.75 205 LYS B CA 1
ATOM 3370 C C . LYS B 1 205 ? 11.812 -5.855 8.938 1 93.75 205 LYS B C 1
ATOM 3372 O O . LYS B 1 205 ? 11.219 -6.012 7.871 1 93.75 205 LYS B O 1
ATOM 3377 N N . PRO B 1 206 ? 11.211 -5.621 10.094 1 91.81 206 PRO B N 1
ATOM 3378 C CA . PRO B 1 206 ? 9.742 -5.617 10.125 1 91.81 206 PRO B CA 1
ATOM 3379 C C . PRO B 1 206 ? 9.141 -4.496 9.281 1 91.81 206 PRO B C 1
ATOM 3381 O O . PRO B 1 206 ? 8.008 -4.617 8.805 1 91.81 206 PRO B O 1
ATOM 3384 N N . TRP B 1 207 ? 9.898 -3.42 9.07 1 94.19 207 TRP B N 1
ATOM 3385 C CA . TRP B 1 207 ? 9.367 -2.297 8.312 1 94.19 207 TRP B CA 1
ATOM 3386 C C . TRP B 1 207 ? 9.844 -2.346 6.863 1 94.19 207 TRP B C 1
ATOM 3388 O O . TRP B 1 207 ? 9.727 -1.36 6.129 1 94.19 207 TRP B O 1
ATOM 3398 N N . GLY B 1 208 ? 10.359 -3.465 6.508 1 95.5 208 GLY B N 1
ATOM 3399 C CA . GLY B 1 208 ? 10.695 -3.738 5.121 1 95.5 208 GLY B CA 1
ATOM 3400 C C . GLY B 1 208 ? 11.68 -2.744 4.539 1 95.5 208 GLY B C 1
ATOM 3401 O O . GLY B 1 208 ? 12.742 -2.512 5.113 1 95.5 208 GLY B O 1
ATOM 3402 N N . LEU B 1 209 ? 11.18 -2.072 3.514 1 95.94 209 LEU B N 1
ATOM 3403 C CA . LEU B 1 209 ? 12.094 -1.247 2.732 1 95.94 209 LEU B CA 1
ATOM 3404 C C . LEU B 1 209 ? 12.047 0.204 3.199 1 95.94 209 LEU B C 1
ATOM 3406 O O . LEU B 1 209 ? 12.695 1.07 2.605 1 95.94 209 LEU B O 1
ATOM 3410 N N . ILE B 1 210 ? 11.328 0.467 4.223 1 96.38 210 ILE B N 1
ATOM 3411 C CA . ILE B 1 210 ? 11.352 1.806 4.801 1 96.38 210 ILE B CA 1
ATOM 3412 C C . ILE B 1 210 ? 12.742 2.121 5.332 1 96.38 210 ILE B C 1
ATOM 3414 O O . ILE B 1 210 ? 13.383 1.27 5.953 1 96.38 210 ILE B O 1
ATOM 3418 N N . ASP B 1 211 ? 13.141 3.332 5.078 1 96.25 211 ASP B N 1
ATOM 3419 C CA . ASP B 1 211 ? 14.461 3.773 5.52 1 96.25 211 ASP B CA 1
ATOM 3420 C C . ASP B 1 211 ? 14.57 3.748 7.043 1 96.25 211 ASP B C 1
ATOM 3422 O O . ASP B 1 211 ? 13.648 4.184 7.742 1 96.25 211 ASP B O 1
ATOM 3426 N N . ASP B 1 212 ? 15.773 3.316 7.516 1 96.12 212 ASP B N 1
ATOM 3427 C CA . ASP B 1 212 ? 16 3.26 8.953 1 96.12 212 ASP B CA 1
ATOM 3428 C C . ASP B 1 212 ? 15.938 4.652 9.578 1 96.12 212 ASP B C 1
ATOM 3430 O O . ASP B 1 212 ? 15.461 4.816 10.703 1 96.12 212 ASP B O 1
ATOM 3434 N N . ASP B 1 213 ? 16.422 5.57 8.828 1 95.69 213 ASP B N 1
ATOM 3435 C CA . ASP B 1 213 ? 16.391 6.941 9.328 1 95.69 213 ASP B CA 1
ATOM 3436 C C . ASP B 1 213 ? 14.961 7.43 9.516 1 95.69 213 ASP B C 1
ATOM 3438 O O . ASP B 1 213 ? 14.664 8.141 10.477 1 95.69 213 ASP B O 1
ATOM 3442 N N . THR B 1 214 ? 14.078 7.102 8.617 1 95.75 214 THR B N 1
ATOM 3443 C CA . THR B 1 214 ? 12.68 7.48 8.734 1 95.75 214 THR B CA 1
ATOM 3444 C C . THR B 1 214 ? 12.062 6.891 9.992 1 95.75 214 THR B C 1
ATOM 3446 O O . THR B 1 214 ? 11.344 7.582 10.727 1 95.75 214 THR B O 1
ATOM 3449 N N . MET B 1 215 ? 12.383 5.652 10.266 1 95.62 215 MET B N 1
ATOM 3450 C CA . MET B 1 215 ? 11.875 4.988 11.461 1 95.62 215 MET B CA 1
ATOM 3451 C C . MET B 1 215 ? 12.391 5.672 12.719 1 95.62 215 MET B C 1
ATOM 3453 O O . MET B 1 215 ? 11.625 5.895 13.664 1 95.62 215 MET B O 1
ATOM 3457 N N . LEU B 1 216 ? 13.641 5.953 12.648 1 95.12 216 LEU B N 1
ATOM 3458 C CA . LEU B 1 216 ? 14.242 6.613 13.805 1 95.12 216 LEU B CA 1
ATOM 3459 C C . LEU B 1 216 ? 13.578 7.961 14.07 1 95.12 216 LEU B C 1
ATOM 3461 O O . LEU B 1 216 ? 13.242 8.281 15.211 1 95.12 216 LEU B O 1
ATOM 3465 N N . ARG B 1 217 ? 13.352 8.695 13.062 1 95.19 217 ARG B N 1
ATOM 3466 C CA . ARG B 1 217 ? 12.742 10.016 13.203 1 95.19 217 ARG B CA 1
ATOM 3467 C C . ARG B 1 217 ? 11.305 9.898 13.711 1 95.19 217 ARG B C 1
ATOM 3469 O O . ARG B 1 217 ? 10.875 10.703 14.539 1 95.19 217 ARG B O 1
ATOM 3476 N N . ALA B 1 218 ? 10.586 8.953 13.203 1 95.56 218 ALA B N 1
ATOM 3477 C CA . ALA B 1 218 ? 9.211 8.75 13.656 1 95.56 218 ALA B CA 1
ATOM 3478 C C . ALA B 1 218 ? 9.164 8.438 15.148 1 95.56 218 ALA B C 1
ATOM 3480 O O . ALA B 1 218 ? 8.258 8.891 15.852 1 95.56 218 ALA B O 1
ATOM 3481 N N . ARG B 1 219 ? 10.141 7.766 15.633 1 94.19 219 ARG B N 1
ATOM 3482 C CA . ARG B 1 219 ? 10.172 7.305 17.016 1 94.19 219 ARG B CA 1
ATOM 3483 C C . ARG B 1 219 ? 10.664 8.406 17.953 1 94.19 219 ARG B C 1
ATOM 3485 O O . ARG B 1 219 ? 10.227 8.492 19.109 1 94.19 219 ARG B O 1
ATOM 3492 N N . THR B 1 220 ? 11.539 9.297 17.375 1 93.06 220 THR B N 1
ATOM 3493 C CA . THR B 1 220 ? 12.25 10.164 18.312 1 93.06 220 THR B CA 1
ATOM 3494 C C . THR B 1 220 ? 11.922 11.633 18.062 1 93.06 220 THR B C 1
ATOM 3496 O O . THR B 1 220 ? 12.141 12.484 18.922 1 93.06 220 THR B O 1
ATOM 3499 N N . SER B 1 221 ? 11.383 11.938 16.906 1 90.81 221 SER B N 1
ATOM 3500 C CA . SER B 1 221 ? 11.312 13.344 16.531 1 90.81 221 SER B CA 1
ATOM 3501 C C . SER B 1 221 ? 9.875 13.773 16.234 1 90.81 221 SER B C 1
ATOM 3503 O O . SER B 1 221 ? 9.648 14.789 15.578 1 90.81 221 SER B O 1
ATOM 3505 N N . MET B 1 222 ? 8.953 13.016 16.641 1 92.12 222 MET B N 1
ATOM 3506 C CA . MET B 1 222 ? 7.562 13.336 16.328 1 92.12 222 MET B CA 1
ATOM 3507 C C . MET B 1 222 ? 7.172 14.688 16.922 1 92.12 222 MET B C 1
ATOM 3509 O O . MET B 1 222 ? 6.543 15.508 16.25 1 92.12 222 MET B O 1
ATOM 3513 N N . LEU B 1 223 ? 7.559 14.984 18.172 1 84.56 223 LEU B N 1
ATOM 3514 C CA . LEU B 1 223 ? 7.207 16.219 18.859 1 84.56 223 LEU B CA 1
ATOM 3515 C C . LEU B 1 223 ? 8.336 17.25 18.75 1 84.56 223 LEU B C 1
ATOM 3517 O O . LEU B 1 223 ? 8.297 18.281 19.406 1 84.56 223 LEU B O 1
ATOM 3521 N N . GLY B 1 224 ? 9.234 17.156 17.797 1 73.06 224 GLY B N 1
ATOM 3522 C CA . GLY B 1 224 ? 10.352 18.094 17.688 1 73.06 224 GLY B CA 1
ATOM 3523 C C . GLY B 1 224 ? 11.531 17.719 18.562 1 73.06 224 GLY B C 1
ATOM 3524 O O . GLY B 1 224 ? 11.391 16.906 19.484 1 73.06 224 GLY B O 1
ATOM 3525 N N . ASN B 1 225 ? 12.797 17.812 18.141 1 56.53 225 ASN B N 1
ATOM 3526 C CA . ASN B 1 225 ? 13.961 17.734 19.016 1 56.53 225 ASN B CA 1
ATOM 3527 C C . ASN B 1 225 ? 13.961 18.844 20.062 1 56.53 225 ASN B C 1
ATOM 3529 O O . ASN B 1 225 ? 13.445 19.938 19.812 1 56.53 225 ASN B O 1
#

Secondary structure (DSSP, 8-state):
------S---GGG-HHHHHHHHHT---------------------------HHHHHHHHHHHHHT--TT-EEEEETTTTEEEEEEET-----HHHHHHS-HHHHHHHHHHHHHHHHHHHHHTHHHHHHHHHH--SSEEEEEEEEESSSSPPPHHHHHHHHHHHHHHHHHTTSSS-SSTTTEEEEEEEEEE-SS-EEEEEEEE-SSTTTTS-HHHHHHHHHSTT--/------S---STT-HHHHHHHHHT---------------------------HHHHHHHHHHHHHT--TT-EEEEETTTTEEEEEEET-----HHHHHHS-HHHHHHHHHHHHHHHHHHHHHTHHHHHHHHHH--SSEEEEEEEEESSSSPPPHHHHHHHHHHHHHHHHHTTSSS-SSTTTEEEEEEEEEE-SS-EEEEEEEE-SSTTTTS-HHHHHHHHHSTT--

Nearest PDB structures (foldseek):
  1q8r-assembly1_B  TM=6.706E-01  e=8.798E-04  Escherichia coli
  6iki-assembly1_A  TM=3.940E-01  e=4.145E-01  Pseudomonas aeruginosa PAO1
  6bum-assembly1_B  TM=3.107E-01  e=3.507E+00  Moorella thermoacetica ATCC 39073
  6i6i-assembly1_A  TM=2.953E-01  e=4.234E+00  Thermus thermophilus HB8
  6buq-assembly1_D  TM=3.630E-01  e=9.581E+00  Moorella thermoacetica ATCC 39073

Radius of gyration: 28.18 Å; Cα contacts (8 Å, |Δi|>4): 698; chains: 2; bounding box: 77×94×57 Å

Organism: Pseudomonas fluorescens (strain SBW25) (NCBI:txid216595)

Sequence (450 aa):
MPSKTNHRSAFASDPKFLERLAKQGLTPNTQTAATPRSEINAQPSGRTGESKATTRMRKVRDANMDGRNDRFEFDTLTKSLCAFFPGALLLGLNVMLRVHDAKSTSLKATWVKRIEAMKLEGMPVFKEWLARAEYPVIVEEIYITPEVRLLDHESVAAACKPILDAFVVNGFLPDDNGHFIAHPLAFTERGQNPGLLIRFKPTPKPWGLIDDDTMLRARTSMLGNMPSKTNHRSAFASDPKFLERLAKQGLTPNTQTAATPRSEINAQPSGRTGESKATTRMRKVRDANMDGRNDRFEFDTLTKSLCAFFPGALLLGLNVMLRVHDAKSTSLKATWVKRIEAMKLEGMPVFKEWLARAEYPVIVEEIYITPEVRLLDHESVAAACKPILDAFVVNGFLPDDNGHFIAHPLAFTERGQNPGLLIRFKPTPKPWGLIDDDTMLRARTSMLGN

Solvent-accessible surface area (backbone atoms only — not comparable to full-atom values): 25328 Å² total; per-residue (Å²): 131,84,77,76,78,72,74,82,74,62,84,78,69,57,52,69,65,50,45,57,58,58,68,60,64,69,68,79,77,73,78,78,72,82,71,77,82,73,78,67,79,70,62,78,73,76,73,72,66,75,48,70,59,56,50,50,48,50,51,32,45,58,36,39,65,50,48,88,68,38,46,68,48,70,39,79,88,67,45,23,38,38,36,29,34,35,52,37,54,76,57,49,49,72,50,57,69,64,47,50,71,68,59,53,49,52,50,37,51,40,37,32,52,38,50,43,54,38,44,68,74,37,45,69,52,50,53,52,43,69,73,58,60,52,68,16,17,35,36,38,36,42,38,26,33,75,53,85,75,74,66,50,41,66,23,47,47,58,47,40,45,51,48,53,50,20,37,29,76,67,61,78,31,97,50,86,46,60,76,40,31,20,39,60,44,28,38,64,47,72,42,92,54,32,12,36,30,42,31,42,32,50,32,96,38,65,60,42,86,56,53,67,65,59,53,50,40,45,72,65,40,33,85,53,127,131,84,78,76,78,72,76,80,74,71,83,81,73,60,52,68,66,51,47,57,59,59,68,59,67,69,71,82,76,81,73,82,73,82,72,78,81,72,78,67,79,69,63,80,74,75,74,73,66,75,49,70,60,56,51,52,48,50,51,32,44,57,37,39,66,51,49,86,66,37,46,68,46,72,39,81,89,69,43,23,40,39,34,31,32,36,52,39,54,75,57,49,50,70,49,59,68,65,49,49,71,68,61,53,49,52,50,34,51,40,38,34,52,38,50,42,55,40,44,68,76,38,42,68,52,50,54,51,44,70,74,59,59,53,69,16,18,34,35,39,36,41,37,25,33,77,52,86,76,74,65,49,42,67,22,47,46,59,47,41,46,49,47,52,50,20,36,29,74,67,62,78,31,95,48,86,48,60,74,41,31,20,39,63,44,27,39,63,46,72,42,94,55,30,12,36,30,41,32,41,32,48,33,96,38,65,59,43,86,58,54,68,67,58,53,50,41,47,71,65,39,32,85,53,129